Protein AF-0000000071745154 (afdb_homodimer)

Secondary structure (DSSP, 8-state):
--GGGSTTTHHHHHHHHHHHHHHHHHHHHHHHTT-S-SS---TGGGGSSTTHHHHHHHHHHHHHHHHHHHHHHHHHHHHHHHHHH--S-HHHHHHHHHHHHHHHHHHHHHHHS-TTTSHHHHHHHHHHHHHHHHHHHHHHHHHHHHHTTTSS-HHHHHHHHHHHHHHHHHHHHHHHHHHT-----SS--TTSTTHHHHHHHHHHHHHHHHHHHHHHHTHHHHGGGEEEEEEEEE--/--GGGSTTTHHHHHHHHHHHHHHHHHHHHHHHTT-S-SS---TGGGGSSTTHHHHHHHHHHHHHHHHHHHHHHHHHHHHHHHHHH--S-HHHHHHHHHHHHHHHHHHHHHHHS-TTTSHHHHHHHHHHHHHHHHHHHHHHHHHHHHHTTTSS-HHHHHHHHHHHHHHHHHHHHHHHHHHT-----SS--TTSTTHHHHHHHHHHHHHHHHHHHHHHHTHHHHGGGEEEEEEEEE--

Foldseek 3Di:
DPLCPFFPLVLLVCLLVLLVCLQVVLQVVCVVVVQADPQQAASLSSLADPPSLVSSLVSLLVSLVSQLVLLVVVLVLLVVLCVVPVQADNVLSVLLNVLSNQLSVLSNQLSVDRCVHHVVSNVVSLLSNLVSLLVNLCSVLVSQVSSPPVADHPVLSVLSNVLSVLLVVLSVLLVVLVVLDDDPGRYDDPPDPSVVSSSSNSVSSVSNSVSSSVNSVSCSVRSSPHHDDDDDDDDD/DPLCPFFPLVLLVVLLVLLVCLQVVLQVVCVVVPQADPQQAASLSSLQDPPSLVSSLVSLLVSLVSQLVLLVLVLVLLVVLCVVPVQADNVLSVLLNVLSNQLSVLSNQLSVDRCVHHVVSNVVSLLSNLVSLLVNLCSVLVSQVSSPPVADHPVLSVLSNVLSVLLVVLSVLLVVLVVLDDDPGRYDDPPDPSVVSSSSNSVSSVSNSVSSSVNSVSCSVRSSPHHDDDDDDDDD

Nearest PDB structures (foldseek):
  4k1o-assembly1_A  TM=4.749E-01  e=1.289E+00  Mus musculus
  4tl3-assembly1_A  TM=3.208E-01  e=2.162E+00  Nostoc sp. PCC 7120 = FACHB-418
  2z0o-assembly1_A-2  TM=2.941E-01  e=1.068E+00  Homo sapiens
  6a94-assembly2_B  TM=2.508E-01  e=2.735E+00  Homo sapiens
  4tl3-assembly1_A  TM=3.544E-01  e=2.073E+00  Nostoc sp. PCC 7120 = FACHB-418

Structure (mmCIF, N/CA/C/O backbone):
data_AF-0000000071745154-model_v1
#
loop_
_entity.id
_entity.type
_entity.pdbx_description
1 polymer 'DNA damage-regulated autophagy modulator protein 1'
#
loop_
_atom_site.group_PDB
_atom_site.id
_atom_site.type_symbol
_atom_site.label_atom_id
_atom_site.label_alt_id
_atom_site.label_comp_id
_atom_site.label_asym_id
_atom_site.label_entity_id
_atom_site.label_seq_id
_atom_site.pdbx_PDB_ins_code
_atom_site.Cartn_x
_atom_site.Cartn_y
_atom_site.Cartn_z
_atom_site.occupancy
_atom_site.B_iso_or_equiv
_atom_site.auth_seq_id
_atom_site.auth_comp_id
_atom_site.auth_asym_id
_atom_site.auth_atom_id
_atom_site.pdbx_PDB_model_num
ATOM 1 N N . MET A 1 1 ? 14.648 7.254 26.672 1 70.44 1 MET A N 1
ATOM 2 C CA . MET A 1 1 ? 14.008 6.988 25.391 1 70.44 1 MET A CA 1
ATOM 3 C C . MET A 1 1 ? 14.828 6.008 24.562 1 70.44 1 MET A C 1
ATOM 5 O O . MET A 1 1 ? 16.062 6.09 24.531 1 70.44 1 MET A O 1
ATOM 9 N N . PHE A 1 2 ? 14.273 4.941 24.172 1 83.62 2 PHE A N 1
ATOM 10 C CA . PHE A 1 2 ? 14.992 4.004 23.312 1 83.62 2 PHE A CA 1
ATOM 11 C C . PHE A 1 2 ? 15.477 4.695 22.047 1 83.62 2 PHE A C 1
ATOM 13 O O . PHE A 1 2 ? 14.82 5.598 21.531 1 83.62 2 PHE A O 1
ATOM 20 N N . TRP A 1 3 ? 16.656 4.324 21.656 1 81.38 3 TRP A N 1
ATOM 21 C CA . TRP A 1 3 ? 17.281 5 20.531 1 81.38 3 TRP A CA 1
ATOM 22 C C . TRP A 1 3 ? 16.344 5.031 19.328 1 81.38 3 TRP A C 1
ATOM 24 O O . TRP A 1 3 ? 16.344 6 18.562 1 81.38 3 TRP A O 1
ATOM 34 N N . PHE A 1 4 ? 15.516 3.963 19.188 1 83.81 4 PHE A N 1
ATOM 35 C CA . PHE A 1 4 ? 14.688 3.836 18 1 83.81 4 PHE A CA 1
ATOM 36 C C . PHE A 1 4 ? 13.477 4.754 18.078 1 83.81 4 PHE A C 1
ATOM 38 O O . PHE A 1 4 ? 12.703 4.855 17.125 1 83.81 4 PHE A O 1
ATOM 45 N N . MET A 1 5 ? 13.359 5.465 19.125 1 83.69 5 MET A N 1
ATOM 46 C CA . MET A 1 5 ? 12.25 6.398 19.297 1 83.69 5 MET A CA 1
ATOM 47 C C . MET A 1 5 ? 12.703 7.832 19.047 1 83.69 5 MET A C 1
ATOM 49 O O . MET A 1 5 ? 11.891 8.758 19.078 1 83.69 5 MET A O 1
ATOM 53 N N . GLN A 1 6 ? 13.984 7.934 18.844 1 89.25 6 GLN A N 1
ATOM 54 C CA . GLN A 1 6 ? 14.5 9.273 18.562 1 89.25 6 GLN A CA 1
ATOM 55 C C . GLN A 1 6 ? 14.164 9.703 17.141 1 89.25 6 GLN A C 1
ATOM 57 O O . GLN A 1 6 ? 14.383 8.945 16.188 1 89.25 6 GLN A O 1
ATOM 62 N N . GLY A 1 7 ? 13.617 10.867 17.109 1 94.56 7 GLY A N 1
ATOM 63 C CA . GLY A 1 7 ? 13.234 11.352 15.789 1 94.56 7 GLY A CA 1
ATOM 64 C C . GLY A 1 7 ? 12.328 10.398 15.031 1 94.56 7 GLY A C 1
ATOM 65 O O . GLY A 1 7 ? 11.32 9.945 15.57 1 94.56 7 GLY A O 1
ATOM 66 N N . LEU A 1 8 ? 12.727 10.188 13.828 1 96.69 8 LEU A N 1
ATOM 67 C CA . LEU A 1 8 ? 11.953 9.297 12.969 1 96.69 8 LEU A CA 1
ATOM 68 C C . LEU A 1 8 ? 12.75 8.047 12.617 1 96.69 8 LEU A C 1
ATOM 70 O O . LEU A 1 8 ? 12.516 7.426 11.578 1 96.69 8 LEU A O 1
ATOM 74 N N . CYS A 1 9 ? 13.758 7.723 13.422 1 95.88 9 CYS A N 1
ATOM 75 C CA . CYS A 1 9 ? 14.672 6.652 13.055 1 95.88 9 CYS A CA 1
ATOM 76 C C . CYS A 1 9 ? 13.953 5.312 12.992 1 95.88 9 CYS A C 1
ATOM 78 O O . CYS A 1 9 ? 14.469 4.352 12.414 1 95.88 9 CYS A O 1
ATOM 80 N N . PHE A 1 10 ? 12.75 5.188 13.562 1 96.31 10 PHE A N 1
ATOM 81 C CA . PHE A 1 10 ? 11.961 3.965 13.477 1 96.31 10 PHE A CA 1
ATOM 82 C C . PHE A 1 10 ? 11.625 3.643 12.023 1 96.31 10 PHE A C 1
ATOM 84 O O . PHE A 1 10 ? 11.492 2.473 11.656 1 96.31 10 PHE A O 1
ATOM 91 N N . LEU A 1 11 ? 11.508 4.652 11.18 1 97.25 11 LEU A N 1
ATOM 92 C CA . LEU A 1 11 ? 11.078 4.461 9.797 1 97.25 11 LEU A CA 1
ATOM 93 C C . LEU A 1 11 ? 12.102 3.639 9.016 1 97.25 11 LEU A C 1
ATOM 95 O O . LEU A 1 11 ? 11.797 2.541 8.547 1 97.25 11 LEU A O 1
ATOM 99 N N . PRO A 1 12 ? 13.367 4.105 8.945 1 97.94 12 PRO A N 1
ATOM 100 C CA . PRO A 1 12 ? 14.344 3.283 8.227 1 97.94 12 PRO A CA 1
ATOM 101 C C . PRO A 1 12 ? 14.633 1.96 8.938 1 97.94 12 PRO A C 1
ATOM 103 O O . PRO A 1 12 ? 14.906 0.952 8.273 1 97.94 12 PRO A O 1
ATOM 106 N N . ALA A 1 13 ? 14.594 1.94 10.266 1 97.94 13 ALA A N 1
ATOM 107 C CA . ALA A 1 13 ? 14.789 0.686 10.984 1 97.94 13 ALA A CA 1
ATOM 108 C C . ALA A 1 13 ? 13.719 -0.335 10.617 1 97.94 13 ALA A C 1
ATOM 110 O O . ALA A 1 13 ? 14.031 -1.494 10.328 1 97.94 13 ALA A O 1
ATOM 111 N N . PHE A 1 14 ? 12.508 0.092 10.641 1 98.31 14 PHE A N 1
ATOM 112 C CA . PHE A 1 14 ? 11.406 -0.787 10.273 1 98.31 14 PHE A CA 1
ATOM 113 C C . PHE A 1 14 ? 11.539 -1.247 8.828 1 98.31 14 PHE A C 1
ATOM 115 O O . PHE A 1 14 ? 11.336 -2.424 8.523 1 98.31 14 PHE A O 1
ATOM 122 N N . LEU A 1 15 ? 11.852 -0.313 7.945 1 98.44 15 LEU A N 1
ATOM 123 C CA . LEU A 1 15 ? 12 -0.635 6.527 1 98.44 15 LEU A CA 1
ATOM 124 C C . LEU A 1 15 ? 13.062 -1.711 6.328 1 98.44 15 LEU A C 1
ATOM 126 O O . LEU A 1 15 ? 12.836 -2.695 5.625 1 98.44 15 LEU A O 1
ATOM 130 N N . VAL A 1 16 ? 14.203 -1.57 6.98 1 98.38 16 VAL A N 1
ATOM 131 C CA . VAL A 1 16 ? 15.328 -2.488 6.848 1 98.38 16 VAL A CA 1
ATOM 132 C C . VAL A 1 16 ? 14.945 -3.861 7.395 1 98.38 16 VAL A C 1
ATOM 134 O O . VAL A 1 16 ? 15.133 -4.879 6.723 1 98.38 16 VAL A O 1
ATOM 137 N N . ILE A 1 17 ? 14.367 -3.893 8.531 1 98.38 17 ILE A N 1
ATOM 138 C CA . ILE A 1 17 ? 14.031 -5.152 9.188 1 98.38 17 ILE A CA 1
ATOM 139 C C . ILE A 1 17 ? 12.922 -5.855 8.414 1 98.38 17 ILE A C 1
ATOM 141 O O . ILE A 1 17 ? 13.016 -7.051 8.125 1 98.38 17 ILE A O 1
ATOM 145 N N . TRP A 1 18 ? 11.922 -5.117 8.047 1 98.5 18 TRP A N 1
ATOM 146 C CA . TRP A 1 18 ? 10.758 -5.707 7.383 1 98.5 18 TRP A CA 1
ATOM 147 C C . TRP A 1 18 ? 11.125 -6.191 5.984 1 98.5 18 TRP A C 1
ATOM 149 O O . TRP A 1 18 ? 10.719 -7.281 5.574 1 98.5 18 TRP A O 1
ATOM 159 N N . SER A 1 19 ? 11.875 -5.43 5.207 1 98.12 19 SER A N 1
ATOM 160 C CA . SER A 1 19 ? 12.266 -5.836 3.859 1 98.12 19 SER A CA 1
ATOM 161 C C . SER A 1 19 ? 13.18 -7.055 3.895 1 98.12 19 SER A C 1
ATOM 163 O O . SER A 1 19 ? 13.031 -7.977 3.09 1 98.12 19 SER A O 1
ATOM 165 N N . SER A 1 20 ? 14.117 -7.07 4.848 1 98.06 20 SER A N 1
ATOM 166 C CA . SER A 1 20 ? 14.969 -8.242 5.004 1 98.06 20 SER A CA 1
ATOM 167 C C . SER A 1 20 ? 14.156 -9.477 5.371 1 98.06 20 SER A C 1
ATOM 169 O O . SER A 1 20 ? 14.375 -10.555 4.82 1 98.06 20 SER A O 1
ATOM 171 N N . SER A 1 21 ? 13.234 -9.273 6.262 1 98.19 21 SER A N 1
ATOM 172 C CA . SER A 1 21 ? 12.367 -10.375 6.672 1 98.19 21 SER A CA 1
ATOM 173 C C . SER A 1 21 ? 11.531 -10.883 5.508 1 98.19 21 SER A C 1
ATOM 175 O O . SER A 1 21 ? 11.25 -12.078 5.406 1 98.19 21 SER A O 1
ATOM 177 N N . THR A 1 22 ? 11.094 -9.977 4.641 1 97.62 22 THR A N 1
ATOM 178 C CA . THR A 1 22 ? 10.312 -10.359 3.469 1 97.62 22 THR A CA 1
ATOM 179 C C . THR A 1 22 ? 11.078 -11.359 2.613 1 97.62 22 THR A C 1
ATOM 181 O O . THR A 1 22 ? 10.539 -12.406 2.232 1 97.62 22 THR A O 1
ATOM 184 N N . PHE A 1 23 ? 12.375 -11.117 2.359 1 95.62 23 PHE A N 1
ATOM 185 C CA . PHE A 1 23 ? 13.211 -12 1.561 1 95.62 23 PHE A CA 1
ATOM 186 C C . PHE A 1 23 ? 13.438 -13.328 2.275 1 95.62 23 PHE A C 1
ATOM 188 O O . PHE A 1 23 ? 13.305 -14.398 1.668 1 95.62 23 PHE A O 1
ATOM 195 N N . ILE A 1 24 ? 13.672 -13.219 3.541 1 95.31 24 ILE A N 1
ATOM 196 C CA . ILE A 1 24 ? 14.07 -14.391 4.312 1 95.31 24 ILE A CA 1
ATOM 197 C C . ILE A 1 24 ? 12.867 -15.312 4.5 1 95.31 24 ILE A C 1
ATOM 199 O O . ILE A 1 24 ? 12.961 -16.516 4.273 1 95.31 24 ILE A O 1
ATOM 203 N N . ILE A 1 25 ? 11.727 -14.773 4.859 1 97.06 25 ILE A N 1
ATOM 204 C CA . ILE A 1 25 ? 10.547 -15.57 5.172 1 97.06 25 ILE A CA 1
ATOM 205 C C . ILE A 1 25 ? 10.039 -16.266 3.908 1 97.06 25 ILE A C 1
ATOM 207 O O . ILE A 1 25 ? 9.773 -17.469 3.92 1 97.06 25 ILE A O 1
ATOM 211 N N . SER A 1 26 ? 9.922 -15.516 2.834 1 95.75 26 SER A N 1
ATOM 212 C CA . SER A 1 26 ? 9.461 -16.125 1.593 1 95.75 26 SER A CA 1
ATOM 213 C C . SER A 1 26 ? 10.422 -17.219 1.121 1 95.75 26 SER A C 1
ATOM 215 O O . SER A 1 26 ? 9.992 -18.281 0.668 1 95.75 26 SER A O 1
ATOM 217 N N . TYR A 1 27 ? 11.727 -16.984 1.258 1 95.88 27 TYR A N 1
ATOM 218 C CA . TYR A 1 27 ? 12.75 -17.953 0.877 1 95.88 27 TYR A CA 1
ATOM 219 C C . TYR A 1 27 ? 12.633 -19.219 1.709 1 95.88 27 TYR A C 1
ATOM 221 O O . TYR A 1 27 ? 12.625 -20.328 1.164 1 95.88 27 TYR A O 1
ATOM 229 N N . LEU A 1 28 ? 12.484 -19.047 3.016 1 96.75 28 LEU A N 1
ATOM 230 C CA . LEU A 1 28 ? 12.406 -20.188 3.924 1 96.75 28 LEU A CA 1
ATOM 231 C C . LEU A 1 28 ? 11.164 -21.016 3.641 1 96.75 28 LEU A C 1
ATOM 233 O O . LEU A 1 28 ? 11.227 -22.25 3.602 1 96.75 28 LEU A O 1
ATOM 237 N N . ILE A 1 29 ? 10.031 -20.406 3.42 1 96.56 29 ILE A N 1
ATOM 238 C CA . ILE A 1 29 ? 8.805 -21.141 3.121 1 96.56 29 ILE A CA 1
ATOM 239 C C . ILE A 1 29 ? 8.969 -21.906 1.812 1 96.56 29 ILE A C 1
ATOM 241 O O . ILE A 1 29 ? 8.625 -23.094 1.732 1 96.56 29 ILE A O 1
ATOM 245 N N . ALA A 1 30 ? 9.531 -21.25 0.824 1 96.19 30 ALA A N 1
ATOM 246 C CA . ALA A 1 30 ? 9.703 -21.859 -0.49 1 96.19 30 ALA A CA 1
ATOM 247 C C . ALA A 1 30 ? 10.625 -23.078 -0.412 1 96.19 30 ALA A C 1
ATOM 249 O O . ALA A 1 30 ? 10.391 -24.094 -1.069 1 96.19 30 ALA A O 1
ATOM 250 N N . ILE A 1 31 ? 11.664 -23 0.366 1 95.75 31 ILE A N 1
ATOM 251 C CA . ILE A 1 31 ? 12.617 -24.094 0.52 1 95.75 31 ILE A CA 1
ATOM 252 C C . ILE A 1 31 ? 11.961 -25.25 1.282 1 95.75 31 ILE A C 1
ATOM 254 O O . ILE A 1 31 ? 12.094 -26.406 0.892 1 95.75 31 ILE A O 1
ATOM 258 N N . PHE A 1 32 ? 11.266 -24.891 2.355 1 96.31 32 PHE A N 1
ATOM 259 C CA . PHE A 1 32 ? 10.625 -25.906 3.172 1 96.31 32 PHE A CA 1
ATOM 260 C C . PHE A 1 32 ? 9.578 -26.672 2.363 1 96.31 32 PHE A C 1
ATOM 262 O O . PHE A 1 32 ? 9.391 -27.875 2.557 1 96.31 32 PHE A O 1
ATOM 269 N N . ARG A 1 33 ? 8.961 -26.047 1.413 1 96.06 33 ARG A N 1
ATOM 270 C CA . ARG A 1 33 ? 7.934 -26.656 0.575 1 96.06 33 ARG A CA 1
ATOM 271 C C . ARG A 1 33 ? 8.547 -27.266 -0.677 1 96.06 33 ARG A C 1
ATOM 273 O O . ARG A 1 33 ? 7.824 -27.812 -1.52 1 96.06 33 ARG A O 1
ATOM 280 N N . HIS A 1 34 ? 9.883 -27.062 -0.881 1 95.56 34 HIS A N 1
ATOM 281 C CA . HIS A 1 34 ? 10.641 -27.594 -2.006 1 95.56 34 HIS A CA 1
ATOM 282 C C . HIS A 1 34 ? 10.172 -26.984 -3.324 1 95.56 34 HIS A C 1
ATOM 284 O O . HIS A 1 34 ? 10.156 -27.672 -4.355 1 95.56 34 HIS A O 1
ATOM 290 N N . ASP A 1 35 ? 9.75 -25.75 -3.156 1 94.44 35 ASP A N 1
ATOM 291 C CA . ASP A 1 35 ? 9.281 -25.062 -4.355 1 94.44 35 ASP A CA 1
ATOM 292 C C . ASP A 1 35 ? 10.453 -24.484 -5.152 1 94.44 35 ASP A C 1
ATOM 294 O O . ASP A 1 35 ? 10.328 -24.234 -6.352 1 94.44 35 ASP A O 1
ATOM 298 N N . VAL A 1 36 ? 11.539 -24.234 -4.5 1 94.12 36 VAL A 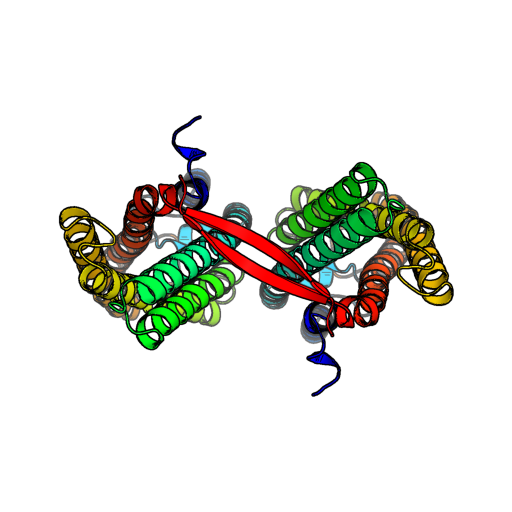N 1
ATOM 299 C CA . VAL A 1 36 ? 12.719 -23.688 -5.16 1 94.12 36 VAL A CA 1
ATOM 300 C C . VAL A 1 36 ? 13.969 -24.422 -4.691 1 94.12 36 VAL A C 1
ATOM 302 O O . VAL A 1 36 ? 13.922 -25.188 -3.725 1 94.12 36 VAL A O 1
ATOM 305 N N . ASP A 1 37 ? 15.07 -24.172 -5.461 1 91.88 37 ASP A N 1
ATOM 306 C CA . ASP A 1 37 ? 16.359 -24.719 -5.078 1 91.88 37 ASP A CA 1
ATOM 307 C C . ASP A 1 37 ? 17 -23.891 -3.969 1 91.88 37 ASP A C 1
ATOM 309 O O . ASP A 1 37 ? 16.719 -22.703 -3.83 1 91.88 37 ASP A O 1
ATOM 313 N N . LEU A 1 38 ? 17.844 -24.578 -3.293 1 87.5 38 LEU A N 1
ATOM 314 C CA . LEU A 1 38 ? 18.531 -23.922 -2.182 1 87.5 38 LEU A CA 1
ATOM 315 C C . LEU A 1 38 ? 19.531 -22.891 -2.691 1 87.5 38 LEU A C 1
ATOM 317 O O . LEU A 1 38 ? 19.688 -21.828 -2.088 1 87.5 38 LEU A O 1
ATOM 321 N N . ILE A 1 39 ? 20.062 -23.281 -3.895 1 84.56 39 ILE A N 1
ATOM 322 C CA . ILE A 1 39 ? 21.188 -22.469 -4.336 1 84.56 39 ILE A CA 1
ATOM 323 C C . ILE A 1 39 ? 20.688 -21.406 -5.309 1 84.56 39 ILE A C 1
ATOM 325 O O . ILE A 1 39 ? 20.578 -21.656 -6.512 1 84.56 39 ILE A O 1
ATOM 329 N N . PHE A 1 40 ? 20.516 -20.172 -4.77 1 81.81 40 PHE A N 1
ATOM 330 C CA . PHE A 1 40 ? 20.328 -18.844 -5.336 1 81.81 40 PHE A CA 1
ATOM 331 C C . PHE A 1 40 ? 19.172 -18.844 -6.336 1 81.81 40 PHE A C 1
ATOM 333 O O . PHE A 1 40 ? 19.375 -18.531 -7.516 1 81.81 40 PHE A O 1
ATOM 340 N N . PRO A 1 41 ? 18.109 -19.156 -5.938 1 92.69 41 PRO A N 1
ATOM 341 C CA . PRO A 1 41 ? 16.953 -18.812 -6.781 1 92.69 41 PRO A CA 1
ATOM 342 C C . PRO A 1 41 ? 16.797 -17.297 -6.957 1 92.69 41 PRO A C 1
ATOM 344 O O . PRO A 1 41 ? 17.344 -16.516 -6.18 1 92.69 41 PRO A O 1
ATOM 347 N N . TYR A 1 42 ? 16.203 -16.938 -8.062 1 93.88 42 TYR A N 1
ATOM 348 C CA . TYR A 1 42 ? 15.797 -15.539 -8.117 1 93.88 42 TYR A CA 1
ATOM 349 C C . TYR A 1 42 ? 14.938 -15.172 -6.918 1 93.88 42 TYR A C 1
ATOM 351 O O . TYR A 1 42 ? 14.227 -16.016 -6.371 1 93.88 42 TYR A O 1
ATOM 359 N N . ILE A 1 43 ? 14.984 -13.922 -6.508 1 94.12 43 ILE A N 1
ATOM 360 C CA . ILE A 1 43 ? 14.148 -13.422 -5.426 1 94.12 43 ILE A CA 1
ATOM 361 C C . ILE A 1 43 ? 12.68 -13.688 -5.746 1 94.12 43 ILE A C 1
ATOM 363 O O . ILE A 1 43 ? 11.922 -14.164 -4.895 1 94.12 43 ILE A O 1
ATOM 367 N N . SER A 1 44 ? 12.266 -13.422 -6.969 1 92.69 44 SER A N 1
ATOM 368 C CA . SER A 1 44 ? 10.875 -13.578 -7.391 1 92.69 44 SER A CA 1
ATOM 369 C C . SER A 1 44 ? 10.453 -15.047 -7.34 1 92.69 44 SER A C 1
ATOM 371 O O . SER A 1 44 ? 9.266 -15.344 -7.152 1 92.69 44 SER A O 1
ATOM 373 N N . ASP A 1 45 ? 11.414 -16.016 -7.516 1 94.5 45 ASP A N 1
ATOM 374 C CA . ASP A 1 45 ? 11.109 -17.453 -7.434 1 94.5 45 ASP A CA 1
ATOM 375 C C . ASP A 1 45 ? 10.648 -17.828 -6.031 1 94.5 45 ASP A C 1
ATOM 377 O O . ASP A 1 45 ? 9.812 -18.719 -5.867 1 94.5 45 ASP A O 1
ATOM 381 N N . THR A 1 46 ? 11.156 -17.141 -5.055 1 94.31 46 THR A N 1
ATOM 382 C CA . THR A 1 46 ? 10.852 -17.453 -3.666 1 94.31 46 THR A CA 1
ATOM 383 C C . THR A 1 46 ? 9.43 -17.031 -3.314 1 94.31 46 THR A C 1
ATOM 385 O O . THR A 1 46 ? 8.898 -17.422 -2.273 1 94.31 46 THR A O 1
ATOM 388 N N . GLY A 1 47 ? 8.836 -16.234 -4.129 1 93.81 47 GLY A N 1
ATOM 389 C CA . GLY A 1 47 ? 7.465 -15.789 -3.967 1 93.81 47 GLY A CA 1
ATOM 390 C C . GLY A 1 47 ? 6.582 -16.125 -5.16 1 93.81 47 GLY A C 1
ATOM 391 O O . GLY A 1 47 ? 5.688 -15.344 -5.508 1 93.81 47 GLY A O 1
ATOM 392 N N . ALA A 1 48 ? 6.812 -17.25 -5.766 1 92.81 48 ALA A N 1
ATOM 393 C CA . ALA A 1 48 ? 6.133 -17.562 -7.016 1 92.81 48 ALA A CA 1
ATOM 394 C C . ALA A 1 48 ? 4.852 -18.344 -6.758 1 92.81 48 ALA A C 1
ATOM 396 O O . ALA A 1 48 ? 3.82 -18.094 -7.387 1 92.81 48 ALA A O 1
ATOM 397 N N . ASN A 1 49 ? 4.855 -19.266 -5.805 1 93.88 49 ASN A N 1
ATOM 398 C CA . ASN A 1 49 ? 3.721 -20.141 -5.547 1 93.88 49 ASN A CA 1
ATOM 399 C C . ASN A 1 49 ? 3.049 -19.812 -4.219 1 93.88 49 ASN A C 1
ATOM 401 O O . ASN A 1 49 ? 3.717 -19.438 -3.256 1 93.88 49 ASN A O 1
ATOM 405 N N . PRO A 1 50 ? 1.728 -20 -4.219 1 93.69 50 PRO A N 1
ATOM 406 C CA . PRO A 1 50 ? 1.084 -19.906 -2.908 1 93.69 50 PRO A CA 1
ATOM 407 C C . PRO A 1 50 ? 1.494 -21.031 -1.963 1 93.69 50 PRO A C 1
ATOM 409 O O . PRO A 1 50 ? 1.762 -22.141 -2.41 1 93.69 50 PRO A O 1
ATOM 412 N N . PRO A 1 51 ? 1.655 -20.734 -0.654 1 95.38 51 PRO A N 1
ATOM 413 C CA . PRO A 1 51 ? 1.218 -19.516 0.041 1 95.38 51 PRO A CA 1
ATOM 414 C C . PRO A 1 51 ? 2.309 -18.453 0.111 1 95.38 51 PRO A C 1
ATOM 416 O O . PRO A 1 51 ? 2.041 -17.312 0.503 1 95.38 51 PRO A O 1
ATOM 419 N N . GLU A 1 52 ? 3.6 -18.828 -0.194 1 95.88 52 GLU A N 1
ATOM 420 C CA . GLU A 1 52 ? 4.695 -17.875 -0.061 1 95.88 52 GLU A CA 1
ATOM 421 C C . GLU A 1 52 ? 4.492 -16.672 -0.971 1 95.88 52 GLU A C 1
ATOM 423 O O . GLU A 1 52 ? 4.902 -15.555 -0.636 1 95.88 52 GLU A O 1
ATOM 428 N N . SER A 1 53 ? 3.826 -16.859 -2.113 1 96.31 53 SER A N 1
ATOM 429 C CA . SER A 1 53 ? 3.574 -15.727 -2.986 1 96.31 53 SER A CA 1
ATOM 430 C C . SER A 1 53 ? 2.65 -14.711 -2.32 1 96.31 53 SER A C 1
ATOM 432 O O . SER A 1 53 ? 2.832 -13.5 -2.475 1 96.31 53 SER A O 1
ATOM 434 N N . CYS A 1 54 ? 1.612 -15.172 -1.591 1 96.75 54 CYS A N 1
ATOM 435 C CA . CYS A 1 54 ? 0.694 -14.297 -0.865 1 96.75 54 CYS A CA 1
ATOM 436 C C . CYS A 1 54 ? 1.423 -13.523 0.226 1 96.75 54 CYS A C 1
ATOM 438 O O . CYS A 1 54 ? 1.255 -12.312 0.351 1 96.75 54 CYS A O 1
ATOM 440 N N . ILE A 1 55 ? 2.207 -14.227 0.954 1 97.38 55 ILE A N 1
ATOM 441 C CA . ILE A 1 55 ? 2.977 -13.641 2.047 1 97.38 55 ILE A CA 1
ATOM 442 C C . ILE A 1 55 ? 3.984 -12.641 1.492 1 97.38 55 ILE A C 1
ATOM 444 O O . ILE A 1 55 ? 4.098 -11.523 1.997 1 97.38 55 ILE A O 1
ATOM 448 N N . PHE A 1 56 ? 4.727 -13.109 0.446 1 97.75 56 PHE A N 1
ATOM 449 C CA . PHE A 1 56 ? 5.672 -12.227 -0.227 1 97.75 56 PHE A CA 1
ATOM 450 C C . PHE A 1 56 ? 4.984 -10.953 -0.698 1 97.75 56 PHE A C 1
ATOM 452 O O . PHE A 1 56 ? 5.508 -9.852 -0.508 1 97.75 56 PHE A O 1
ATOM 459 N N . GLY A 1 57 ? 3.828 -11.086 -1.3 1 97.69 57 GLY A N 1
ATOM 460 C CA . GLY A 1 57 ? 3.084 -9.938 -1.784 1 97.69 57 GLY A CA 1
ATOM 461 C C . GLY A 1 57 ? 2.719 -8.953 -0.686 1 97.69 57 GLY A C 1
ATOM 462 O O . GLY A 1 57 ? 2.979 -7.758 -0.804 1 97.69 57 GLY A O 1
ATOM 463 N N . LEU A 1 58 ? 2.141 -9.438 0.356 1 98.19 58 LEU A N 1
ATOM 464 C CA . LEU A 1 58 ? 1.723 -8.578 1.463 1 98.19 58 LEU A CA 1
ATOM 465 C C . LEU A 1 58 ? 2.924 -7.887 2.096 1 98.19 58 LEU A C 1
ATOM 467 O O . LEU A 1 58 ? 2.895 -6.676 2.322 1 98.19 58 LEU A O 1
ATOM 471 N N . MET A 1 59 ? 3.953 -8.633 2.375 1 98.31 59 MET A N 1
ATOM 472 C CA . MET A 1 59 ? 5.125 -8.07 3.041 1 98.31 59 MET A CA 1
ATOM 473 C C . MET A 1 59 ? 5.836 -7.07 2.135 1 98.31 59 MET A C 1
ATOM 475 O O . MET A 1 59 ? 6.363 -6.062 2.609 1 98.31 59 MET A O 1
ATOM 479 N N . THR A 1 60 ? 5.898 -7.355 0.845 1 98.44 60 THR A N 1
ATOM 480 C CA . THR A 1 60 ? 6.5 -6.426 -0.107 1 98.44 60 THR A CA 1
ATOM 481 C C . THR A 1 60 ? 5.703 -5.129 -0.175 1 98.44 60 THR A C 1
ATOM 483 O O . THR A 1 60 ? 6.281 -4.043 -0.259 1 98.44 60 THR A O 1
ATOM 486 N N . PHE A 1 61 ? 4.387 -5.258 -0.127 1 98.12 61 PHE A N 1
ATOM 487 C CA . PHE A 1 61 ? 3.547 -4.066 -0.108 1 98.12 61 PHE A CA 1
ATOM 488 C C . PHE A 1 61 ? 3.861 -3.203 1.107 1 98.12 61 PHE A C 1
ATOM 490 O O . PHE A 1 61 ? 4.004 -1.985 0.99 1 98.12 61 PHE A O 1
ATOM 497 N N . ILE A 1 62 ? 3.93 -3.807 2.219 1 98.38 62 ILE A N 1
ATOM 498 C CA . ILE A 1 62 ? 4.25 -3.09 3.447 1 98.38 62 ILE A CA 1
ATOM 499 C C . ILE A 1 62 ? 5.633 -2.451 3.326 1 98.38 62 ILE A C 1
ATOM 501 O O . ILE A 1 62 ? 5.836 -1.311 3.748 1 98.38 62 ILE A O 1
ATOM 505 N N . SER A 1 63 ? 6.574 -3.174 2.73 1 98.56 63 SER A N 1
ATOM 506 C CA . SER A 1 63 ? 7.898 -2.615 2.479 1 98.56 63 SER A CA 1
ATOM 507 C C . SER A 1 63 ? 7.82 -1.395 1.567 1 98.56 63 SER A C 1
ATOM 509 O O . SER A 1 63 ? 8.508 -0.4 1.794 1 98.56 63 SER A O 1
ATOM 511 N N . ALA A 1 64 ? 6.969 -1.55 0.53 1 98.56 64 ALA A N 1
ATOM 512 C CA . ALA A 1 64 ? 6.809 -0.433 -0.397 1 98.56 64 ALA A CA 1
ATOM 513 C C . ALA A 1 64 ? 6.254 0.797 0.316 1 98.56 64 ALA A C 1
ATOM 515 O O . ALA A 1 64 ? 6.75 1.91 0.12 1 98.56 64 ALA A O 1
ATOM 516 N N . CYS A 1 65 ? 5.289 0.624 1.15 1 98.19 65 CYS A N 1
ATOM 517 C CA . CYS A 1 65 ? 4.715 1.729 1.91 1 98.19 65 CYS A CA 1
ATOM 518 C C . CYS A 1 65 ? 5.746 2.328 2.861 1 98.19 65 CYS A C 1
ATOM 520 O O . CYS A 1 65 ? 5.891 3.549 2.936 1 98.19 65 CYS A O 1
ATOM 522 N N . ALA A 1 66 ? 6.414 1.441 3.617 1 98.44 66 ALA A N 1
ATOM 523 C CA . ALA A 1 66 ? 7.477 1.908 4.504 1 98.44 66 ALA A CA 1
ATOM 524 C C . ALA A 1 66 ? 8.547 2.672 3.729 1 98.44 66 ALA A C 1
ATOM 526 O O . ALA A 1 66 ? 9.078 3.672 4.215 1 98.44 66 ALA A O 1
ATOM 527 N N . GLY A 1 67 ? 8.852 2.176 2.553 1 98.69 67 GLY A N 1
ATOM 528 C CA . GLY A 1 67 ? 9.797 2.869 1.69 1 98.69 67 GLY A CA 1
ATOM 529 C C . GLY A 1 67 ? 9.328 4.254 1.285 1 98.69 67 GLY A C 1
ATOM 530 O O . GLY A 1 67 ? 10.094 5.219 1.357 1 98.69 67 GLY A O 1
ATOM 531 N N . ILE A 1 68 ? 8.094 4.344 0.876 1 98.69 68 ILE A N 1
ATOM 532 C CA . ILE A 1 68 ? 7.535 5.621 0.443 1 98.69 68 ILE A CA 1
ATOM 533 C C . ILE A 1 68 ? 7.629 6.637 1.579 1 98.69 68 ILE A C 1
ATOM 535 O O . ILE A 1 68 ? 8.086 7.766 1.375 1 98.69 68 ILE A O 1
ATOM 539 N N . VAL A 1 69 ? 7.25 6.227 2.775 1 98.31 69 VAL A N 1
ATOM 540 C CA . VAL A 1 69 ? 7.25 7.129 3.922 1 98.31 69 VAL A CA 1
ATOM 541 C C . VAL A 1 69 ? 8.68 7.523 4.27 1 98.31 69 VAL A C 1
ATOM 543 O O . VAL A 1 69 ? 8.961 8.695 4.547 1 98.31 69 VAL A O 1
ATOM 546 N N . THR A 1 70 ? 9.602 6.605 4.242 1 98.75 70 THR A N 1
ATOM 547 C CA . THR A 1 70 ? 11 6.863 4.57 1 98.75 70 THR A CA 1
ATOM 548 C C . THR A 1 70 ? 11.625 7.805 3.549 1 98.75 70 THR A C 1
ATOM 550 O O . THR A 1 70 ? 12.32 8.758 3.918 1 98.75 70 THR A O 1
ATOM 553 N N . ILE A 1 71 ? 11.336 7.535 2.303 1 98.81 71 ILE A N 1
ATOM 554 C CA . ILE A 1 71 ? 11.891 8.336 1.217 1 98.81 71 ILE A CA 1
ATOM 555 C C . ILE A 1 71 ? 11.328 9.75 1.283 1 98.81 71 ILE A C 1
ATOM 557 O O . ILE A 1 71 ? 12.055 10.727 1.075 1 98.81 71 ILE A O 1
ATOM 561 N N . TYR A 1 72 ? 10.102 9.883 1.571 1 98.62 72 TYR A N 1
ATOM 562 C CA . TYR A 1 72 ? 9.492 11.203 1.705 1 98.62 72 TYR A CA 1
ATOM 563 C C . TYR A 1 72 ? 10.078 11.953 2.893 1 98.62 72 TYR A C 1
ATOM 565 O O . TYR A 1 72 ? 10.352 13.156 2.801 1 98.62 72 TYR A O 1
ATOM 573 N N . ALA A 1 73 ? 10.172 11.211 3.988 1 98.38 73 ALA A N 1
ATOM 574 C CA . ALA A 1 73 ? 10.781 11.836 5.16 1 98.38 73 ALA A CA 1
ATOM 575 C C . ALA A 1 73 ? 12.188 12.344 4.844 1 98.38 73 ALA A C 1
ATOM 577 O O . ALA A 1 73 ? 12.57 13.445 5.25 1 98.38 73 ALA A O 1
ATOM 578 N N . ARG A 1 74 ? 12.984 11.5 4.176 1 98.38 74 ARG A N 1
ATOM 579 C CA . ARG A 1 74 ? 14.32 11.922 3.762 1 98.38 74 ARG A CA 1
ATOM 580 C C . ARG A 1 74 ? 14.25 13.164 2.879 1 98.38 74 ARG A C 1
ATOM 582 O O . ARG A 1 74 ? 15.07 14.078 3.021 1 98.38 74 ARG A O 1
ATOM 589 N N . TYR A 1 75 ? 13.352 13.188 1.951 1 98.56 75 TYR A N 1
ATOM 590 C CA . TYR A 1 75 ? 13.156 14.336 1.073 1 98.56 75 TYR A CA 1
ATOM 591 C C . TYR A 1 75 ? 12.914 15.609 1.88 1 98.56 75 TYR A C 1
ATOM 593 O O . TYR A 1 75 ? 13.523 16.641 1.613 1 98.56 75 TYR A O 1
ATOM 601 N N . LYS A 1 76 ? 12.008 15.508 2.861 1 97.81 76 LYS A N 1
ATOM 602 C CA . LYS A 1 76 ? 11.664 16.656 3.684 1 97.81 76 LYS A CA 1
ATOM 603 C C . LYS A 1 76 ? 12.859 17.109 4.523 1 97.81 76 LYS A C 1
ATOM 605 O O . LYS A 1 76 ? 13.055 18.312 4.73 1 97.81 76 LYS A O 1
ATOM 610 N N . PHE A 1 77 ? 13.578 16.188 5.023 1 97.38 77 PHE A N 1
ATOM 611 C CA . PHE A 1 77 ? 14.766 16.5 5.801 1 97.38 77 PHE A CA 1
ATOM 612 C C . PHE A 1 77 ? 15.773 17.281 4.965 1 97.38 77 PHE A C 1
ATOM 614 O O . PHE A 1 77 ? 16.281 18.312 5.398 1 97.38 77 PHE A O 1
ATOM 621 N N . VAL A 1 78 ? 16.047 16.797 3.785 1 97.5 78 VAL A N 1
ATOM 622 C CA . VAL A 1 78 ? 17.016 17.438 2.896 1 97.5 78 VAL A CA 1
ATOM 623 C C . VAL A 1 78 ? 16.5 18.797 2.451 1 97.5 78 VAL A C 1
ATOM 625 O O . VAL A 1 78 ? 17.266 19.75 2.303 1 97.5 78 VAL A O 1
ATOM 628 N N . GLU A 1 79 ? 15.227 18.859 2.184 1 97.38 79 GLU A N 1
ATOM 629 C CA . GLU A 1 79 ? 14.609 20.125 1.829 1 97.38 79 GLU A CA 1
ATOM 630 C C . GLU A 1 79 ? 14.852 21.188 2.904 1 97.38 79 GLU A C 1
ATOM 632 O O . GLU A 1 79 ? 15.258 22.312 2.6 1 97.38 79 GLU A O 1
ATOM 637 N N . LYS A 1 80 ? 14.609 20.781 4.129 1 96.5 80 LYS A N 1
ATOM 638 C CA . LYS A 1 80 ? 14.836 21.703 5.242 1 96.5 80 LYS A CA 1
ATOM 639 C C . LYS A 1 80 ? 16.312 22.062 5.355 1 96.5 80 LYS A C 1
ATOM 641 O O . LYS A 1 80 ? 16.656 23.234 5.535 1 96.5 80 LYS A O 1
ATOM 646 N N . LEU A 1 81 ? 17.172 21.094 5.285 1 94.94 81 LEU A N 1
ATOM 647 C CA . LEU A 1 81 ? 18.609 21.328 5.336 1 94.94 81 LEU A CA 1
ATOM 648 C C . LEU A 1 81 ? 19.047 22.297 4.242 1 94.94 81 LEU A C 1
ATOM 650 O O . LEU A 1 81 ? 19.875 23.172 4.488 1 94.94 81 LEU A O 1
ATOM 654 N N . SER A 1 82 ? 18.531 22.125 3.051 1 95.25 82 SER A N 1
ATOM 655 C CA . SER A 1 82 ? 18.875 22.984 1.918 1 95.25 82 SER A CA 1
ATOM 656 C C . SER A 1 82 ? 18.375 24.406 2.133 1 95.25 82 SER A C 1
ATOM 658 O O . SER A 1 82 ? 19.016 25.375 1.726 1 95.25 82 SER A O 1
ATOM 660 N N . GLU A 1 83 ? 17.203 24.5 2.682 1 95.12 83 GLU A N 1
ATOM 661 C CA . GLU A 1 83 ? 16.672 25.812 3.006 1 95.12 83 GLU A CA 1
ATOM 662 C C . GLU A 1 83 ? 17.578 26.547 3.988 1 95.12 83 GLU A C 1
ATOM 664 O O . GLU A 1 83 ? 17.781 27.75 3.869 1 95.12 83 GLU A O 1
ATOM 669 N N . ASP A 1 84 ? 18.156 25.812 4.855 1 94.19 84 ASP A N 1
ATOM 670 C CA . ASP A 1 84 ? 18.984 26.406 5.91 1 94.19 84 ASP A CA 1
ATOM 671 C C . ASP A 1 84 ? 20.391 26.688 5.41 1 94.19 84 ASP A C 1
ATOM 673 O O . ASP A 1 84 ? 21.031 27.656 5.836 1 94.19 84 ASP A O 1
ATOM 677 N N . THR A 1 85 ? 20.922 25.828 4.57 1 93.5 85 THR A N 1
ATOM 678 C CA . THR A 1 85 ? 22.344 25.906 4.254 1 93.5 85 THR A CA 1
ATOM 679 C C . THR A 1 85 ? 22.547 26.312 2.797 1 93.5 85 THR A C 1
ATOM 681 O O . THR A 1 85 ? 23.625 26.781 2.426 1 93.5 85 THR A O 1
ATOM 684 N N . GLY A 1 86 ? 21.578 26.047 1.879 1 92.69 86 GLY A N 1
ATOM 685 C CA . GLY A 1 86 ? 21.688 26.344 0.459 1 92.69 86 GLY A CA 1
ATOM 686 C C . GLY A 1 86 ? 22.594 25.391 -0.286 1 92.69 86 GLY A C 1
ATOM 687 O O . GLY A 1 86 ? 23 25.656 -1.421 1 92.69 86 GLY A O 1
ATOM 688 N N . MET A 1 87 ? 22.859 24.266 0.224 1 92.56 87 MET A N 1
ATOM 689 C CA . MET A 1 87 ? 23.922 23.422 -0.319 1 92.56 87 MET A CA 1
ATOM 690 C C . MET A 1 87 ? 23.359 22.453 -1.362 1 92.56 87 MET A C 1
ATOM 692 O O . MET A 1 87 ? 24.031 22.172 -2.361 1 92.56 87 MET A O 1
ATOM 696 N N . VAL A 1 88 ? 22.156 21.922 -1.119 1 96.12 88 VAL A N 1
ATOM 697 C CA . VAL A 1 88 ? 21.578 20.938 -2.027 1 96.12 88 VAL A CA 1
ATOM 698 C C . VAL A 1 88 ? 20.578 21.609 -2.955 1 96.12 88 VAL A C 1
ATOM 700 O O . VAL A 1 88 ? 19.656 22.297 -2.492 1 96.12 88 VAL A O 1
ATOM 703 N N . LYS A 1 89 ? 20.734 21.469 -4.27 1 96.06 89 LYS A N 1
ATOM 704 C CA . LYS A 1 89 ? 19.781 22 -5.227 1 96.06 89 LYS A CA 1
ATOM 705 C C . LYS A 1 89 ? 18.422 21.312 -5.102 1 96.06 89 LYS A C 1
ATOM 707 O O . LYS A 1 89 ? 18.359 20.078 -5.062 1 96.06 89 LYS A O 1
ATOM 712 N N . PRO A 1 90 ? 17.344 22.062 -5.09 1 96.81 90 PRO A N 1
ATOM 713 C CA . PRO A 1 90 ? 16.016 21.484 -4.949 1 96.81 90 PRO A CA 1
ATOM 714 C C . PRO A 1 90 ? 15.688 20.469 -6.047 1 96.81 90 PRO A C 1
ATOM 716 O O . PRO A 1 90 ? 15.016 19.469 -5.793 1 96.81 90 PRO A O 1
ATOM 719 N N . CYS A 1 91 ? 16.219 20.719 -7.18 1 97.62 91 CYS A N 1
ATOM 720 C CA . CYS A 1 91 ? 15.922 19.828 -8.297 1 97.62 91 CYS A CA 1
ATOM 721 C C . CYS A 1 91 ? 16.547 18.438 -8.07 1 97.62 91 CYS A C 1
ATOM 723 O O . CYS A 1 91 ? 15.938 17.422 -8.43 1 97.62 91 CYS A O 1
ATOM 725 N N . VAL A 1 92 ? 17.703 18.344 -7.547 1 98.44 92 VAL A N 1
ATOM 726 C CA . VAL A 1 92 ? 18.375 17.078 -7.277 1 98.44 92 VAL A CA 1
ATOM 727 C C . VAL A 1 92 ? 17.609 16.297 -6.211 1 98.44 92 VAL A C 1
ATOM 729 O O . VAL A 1 92 ? 17.391 15.102 -6.348 1 98.44 92 VAL A O 1
ATOM 732 N N . ASN A 1 93 ? 17.172 17.031 -5.215 1 98.56 93 ASN A N 1
ATOM 733 C CA . ASN A 1 93 ? 16.375 16.422 -4.152 1 98.56 93 ASN A CA 1
ATOM 734 C C . ASN A 1 93 ? 15.039 15.898 -4.684 1 98.56 93 ASN A C 1
ATOM 736 O O . ASN A 1 93 ? 14.625 14.797 -4.332 1 98.56 93 ASN A O 1
ATOM 740 N N . LYS A 1 94 ? 14.406 16.641 -5.508 1 98.69 94 LYS A N 1
ATOM 741 C CA . LYS A 1 94 ? 13.156 16.219 -6.125 1 98.69 94 LYS A CA 1
ATOM 742 C C . LYS A 1 94 ? 13.367 15 -7.023 1 98.69 94 LYS A C 1
ATOM 744 O O . LYS A 1 94 ? 12.531 14.102 -7.066 1 98.69 94 LYS A O 1
ATOM 749 N N . THR A 1 95 ? 14.438 15.023 -7.746 1 98.81 95 THR A N 1
ATOM 750 C CA . THR A 1 95 ? 14.766 13.883 -8.602 1 98.81 95 THR A CA 1
ATOM 751 C C . THR A 1 95 ? 14.922 12.609 -7.777 1 98.81 95 THR A C 1
ATOM 753 O O . THR A 1 95 ? 14.414 11.555 -8.156 1 98.81 95 THR A O 1
ATOM 756 N N . ALA A 1 96 ? 15.578 12.688 -6.629 1 98.81 96 ALA A N 1
ATOM 757 C CA . ALA A 1 96 ? 15.719 11.539 -5.734 1 98.81 96 ALA A CA 1
ATOM 758 C C . ALA A 1 96 ? 14.359 11.047 -5.254 1 98.81 96 ALA A C 1
ATOM 760 O O . ALA A 1 96 ? 14.094 9.844 -5.23 1 98.81 96 ALA A O 1
ATOM 761 N N . LEU A 1 97 ? 13.5 11.984 -4.91 1 98.88 97 LEU A N 1
ATOM 762 C CA . LEU A 1 97 ? 12.156 11.633 -4.473 1 98.88 97 LEU A CA 1
ATOM 763 C C . LEU A 1 97 ? 11.43 10.836 -5.555 1 98.88 97 LEU A C 1
ATOM 765 O O . LEU A 1 97 ? 10.844 9.789 -5.273 1 98.88 97 LEU A O 1
ATOM 769 N N . VAL A 1 98 ? 11.516 11.32 -6.77 1 98.81 98 VAL A N 1
ATOM 770 C CA . VAL A 1 98 ? 10.797 10.711 -7.887 1 98.81 98 VAL A CA 1
ATOM 771 C C . VAL A 1 98 ? 11.32 9.297 -8.125 1 98.81 98 VAL A C 1
ATOM 773 O O . VAL A 1 98 ? 10.531 8.352 -8.242 1 98.81 98 VAL A O 1
ATOM 776 N N . PHE A 1 99 ? 12.617 9.109 -8.133 1 98.88 99 PHE A N 1
ATOM 777 C CA . PHE A 1 99 ? 13.195 7.785 -8.336 1 98.88 99 PHE A CA 1
ATOM 778 C C . PHE A 1 99 ? 12.789 6.84 -7.211 1 98.88 99 PHE A C 1
ATOM 780 O O . PHE A 1 99 ? 12.438 5.684 -7.461 1 98.88 99 PHE A O 1
ATOM 787 N N . GLY A 1 100 ? 12.836 7.352 -6 1 98.88 100 GLY A N 1
ATOM 788 C CA . GLY A 1 100 ? 12.445 6.527 -4.867 1 98.88 100 GLY A CA 1
ATOM 789 C C . GLY A 1 100 ? 10.992 6.094 -4.918 1 98.88 100 GLY A C 1
ATOM 790 O O . GLY A 1 100 ? 10.68 4.922 -4.688 1 98.88 100 GLY A O 1
ATOM 791 N N . LEU A 1 101 ? 10.102 7.035 -5.227 1 98.75 101 LEU A N 1
ATOM 792 C CA . LEU A 1 101 ? 8.68 6.734 -5.297 1 98.75 101 LEU A CA 1
ATOM 793 C C . LEU A 1 101 ? 8.383 5.746 -6.422 1 98.75 101 LEU A C 1
ATOM 795 O O . LEU A 1 101 ? 7.598 4.812 -6.246 1 98.75 101 LEU A O 1
ATOM 799 N N . ILE A 1 102 ? 9.008 5.945 -7.562 1 98.75 102 ILE A N 1
ATOM 800 C CA . ILE A 1 102 ? 8.836 5.031 -8.688 1 98.75 102 ILE A CA 1
ATOM 801 C C . ILE A 1 102 ? 9.266 3.625 -8.281 1 98.75 102 ILE A C 1
ATOM 803 O O . ILE A 1 102 ? 8.578 2.646 -8.594 1 98.75 102 ILE A O 1
ATOM 807 N N . SER A 1 103 ? 10.375 3.537 -7.586 1 98.88 103 SER A N 1
ATOM 808 C CA . SER A 1 103 ? 10.875 2.238 -7.148 1 98.88 103 SER A CA 1
ATOM 809 C C . SER A 1 103 ? 9.883 1.546 -6.223 1 98.88 103 SER A C 1
ATOM 811 O O . SER A 1 103 ? 9.625 0.35 -6.367 1 98.88 103 SER A O 1
ATOM 813 N N . CYS A 1 104 ? 9.305 2.289 -5.336 1 98.69 104 CYS A N 1
ATOM 814 C CA . CYS A 1 104 ? 8.352 1.715 -4.391 1 98.69 104 CYS A CA 1
ATOM 815 C C . CYS A 1 104 ? 7.066 1.3 -5.098 1 98.69 104 CYS A C 1
ATOM 817 O O . CYS A 1 104 ? 6.496 0.252 -4.789 1 98.69 104 CYS A O 1
ATOM 819 N N . VAL A 1 105 ? 6.609 2.074 -6.047 1 98.12 105 VAL A N 1
ATOM 820 C CA . VAL A 1 105 ? 5.422 1.714 -6.812 1 98.12 105 VAL A CA 1
ATOM 821 C C . VAL A 1 105 ? 5.703 0.459 -7.637 1 98.12 105 VAL A C 1
ATOM 823 O O . VAL A 1 105 ? 4.852 -0.425 -7.742 1 98.12 105 VAL A O 1
ATOM 826 N N . ALA A 1 106 ? 6.867 0.424 -8.242 1 98.75 106 ALA A N 1
ATOM 827 C CA . ALA A 1 106 ? 7.27 -0.754 -9.008 1 98.75 106 ALA A CA 1
ATOM 828 C C . ALA A 1 106 ? 7.281 -2 -8.133 1 98.75 106 ALA A C 1
ATOM 830 O O . ALA A 1 106 ? 6.965 -3.1 -8.594 1 98.75 106 ALA A O 1
ATOM 831 N N . MET A 1 107 ? 7.637 -1.845 -6.883 1 98.19 107 MET A N 1
ATOM 832 C CA . MET A 1 107 ? 7.605 -2.963 -5.945 1 98.19 107 MET A CA 1
ATOM 833 C C . MET A 1 107 ? 6.191 -3.516 -5.801 1 98.19 107 MET A C 1
ATOM 835 O O . MET A 1 107 ? 6.008 -4.723 -5.629 1 98.19 107 MET A O 1
ATOM 839 N N . CYS A 1 108 ? 5.176 -2.664 -5.855 1 98 108 CYS A N 1
ATOM 840 C CA . CYS A 1 108 ? 3.791 -3.111 -5.75 1 98 108 CYS A CA 1
ATOM 841 C C . CYS A 1 108 ? 3.396 -3.957 -6.953 1 98 108 CYS A C 1
ATOM 843 O O . CYS A 1 108 ? 2.619 -4.906 -6.824 1 98 108 CYS A O 1
ATOM 845 N N . ILE A 1 109 ? 3.953 -3.578 -8.086 1 98.06 109 ILE A N 1
ATOM 846 C CA . ILE A 1 109 ? 3.715 -4.387 -9.273 1 98.06 109 ILE A CA 1
ATOM 847 C C . ILE A 1 109 ? 4.305 -5.781 -9.078 1 98.06 109 ILE A C 1
ATOM 849 O O . ILE A 1 109 ? 3.625 -6.785 -9.305 1 98.06 109 ILE A O 1
ATOM 853 N N . VAL A 1 110 ? 5.535 -5.82 -8.609 1 97.44 110 VAL A N 1
ATOM 854 C CA . VAL A 1 110 ? 6.223 -7.086 -8.383 1 97.44 110 VAL A CA 1
ATOM 855 C C . VAL A 1 110 ? 5.48 -7.898 -7.324 1 97.44 110 VAL A C 1
ATOM 857 O O . VAL A 1 110 ? 5.41 -9.125 -7.41 1 97.44 110 VAL A O 1
ATOM 860 N N . ALA A 1 111 ? 4.871 -7.191 -6.355 1 96.75 111 ALA A N 1
ATOM 861 C CA . ALA A 1 111 ? 4.172 -7.836 -5.246 1 96.75 111 ALA A CA 1
ATOM 862 C C . ALA A 1 111 ? 2.9 -8.531 -5.727 1 96.75 111 ALA A C 1
ATOM 864 O O . ALA A 1 111 ? 2.459 -9.516 -5.129 1 96.75 111 ALA A O 1
ATOM 865 N N . THR A 1 112 ? 2.322 -8.016 -6.816 1 96.69 112 THR A N 1
ATOM 866 C CA . THR A 1 112 ? 0.993 -8.5 -7.176 1 96.69 112 THR A CA 1
ATOM 867 C C . THR A 1 112 ? 1.044 -9.32 -8.461 1 96.69 112 THR A C 1
ATOM 869 O O . THR A 1 112 ? 0.153 -10.125 -8.719 1 96.69 112 THR A O 1
ATOM 872 N N . PHE A 1 113 ? 2.051 -9.086 -9.289 1 96.56 113 PHE A N 1
ATOM 873 C CA . PHE A 1 113 ? 2.252 -9.883 -10.492 1 96.56 113 PHE A CA 1
ATOM 874 C C . PHE A 1 113 ? 3.369 -10.898 -10.289 1 96.56 113 PHE A C 1
ATOM 876 O O . PHE A 1 113 ? 4.551 -10.547 -10.32 1 96.56 113 PHE A O 1
ATOM 883 N N . GLN A 1 114 ? 2.961 -12.141 -10.133 1 93.38 114 GLN A N 1
ATOM 884 C CA . GLN A 1 114 ? 3.949 -13.195 -9.953 1 93.38 114 GLN A CA 1
ATOM 885 C C . GLN A 1 114 ? 4.641 -13.539 -11.266 1 93.38 114 GLN A C 1
ATOM 887 O O . GLN A 1 114 ? 4.016 -13.508 -12.328 1 93.38 114 GLN A O 1
ATOM 892 N N . GLU A 1 115 ? 5.867 -13.93 -11.18 1 90.06 115 GLU A N 1
ATOM 893 C CA . GLU A 1 115 ? 6.688 -14.172 -12.367 1 90.06 115 GLU A CA 1
ATOM 894 C C . GLU A 1 115 ? 6.176 -15.367 -13.156 1 90.06 115 GLU A C 1
ATOM 896 O O . GLU A 1 115 ? 6.359 -15.438 -14.375 1 90.06 115 GLU A O 1
ATOM 901 N N . THR A 1 116 ? 5.477 -16.281 -12.477 1 88.56 116 THR A N 1
ATOM 902 C CA . THR A 1 116 ? 5.012 -17.484 -13.164 1 88.56 116 THR A CA 1
ATOM 903 C C . THR A 1 116 ? 3.611 -17.266 -13.742 1 88.56 116 THR A C 1
ATOM 905 O O . THR A 1 116 ? 3.137 -18.078 -14.547 1 88.56 116 THR A O 1
ATOM 908 N N . THR A 1 117 ? 2.932 -16.281 -13.406 1 89.31 117 THR A N 1
ATOM 909 C CA . THR A 1 117 ? 1.557 -16.031 -13.82 1 89.31 117 THR A CA 1
ATOM 910 C C . THR A 1 117 ? 1.509 -15.023 -14.969 1 89.31 117 THR A C 1
ATOM 912 O O . THR A 1 117 ? 0.998 -15.328 -16.047 1 89.31 117 THR A O 1
ATOM 915 N N . VAL A 1 118 ? 2.039 -13.891 -14.695 1 92.88 118 VAL A N 1
ATOM 916 C CA . VAL A 1 118 ? 2.162 -12.844 -15.703 1 92.88 118 VAL A CA 1
ATOM 917 C C . VAL A 1 118 ? 3.6 -12.328 -15.742 1 92.88 118 VAL A C 1
ATOM 919 O O . VAL A 1 118 ? 3.885 -11.227 -15.273 1 92.88 118 VAL A O 1
ATOM 922 N N . THR A 1 119 ? 4.438 -13.008 -16.422 1 92.5 119 THR A N 1
ATOM 923 C CA . THR A 1 119 ? 5.883 -12.836 -16.375 1 92.5 119 THR A CA 1
ATOM 924 C C . THR A 1 119 ? 6.281 -11.469 -16.938 1 92.5 119 THR A C 1
ATOM 926 O O . THR A 1 119 ? 7.129 -10.789 -16.359 1 92.5 119 THR A O 1
ATOM 929 N N . VAL A 1 120 ? 5.68 -11.094 -18.016 1 94.06 120 VAL A N 1
ATOM 930 C CA . VAL A 1 120 ? 6.09 -9.875 -18.703 1 94.06 120 VAL A CA 1
ATOM 931 C C . VAL A 1 120 ? 5.875 -8.664 -17.797 1 94.06 120 VAL A C 1
ATOM 933 O O . VAL A 1 120 ? 6.75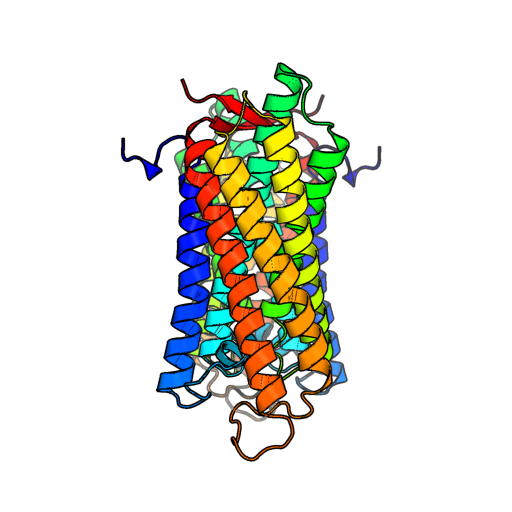8 -7.82 -17.656 1 94.06 120 VAL A O 1
ATOM 936 N N . VAL A 1 121 ? 4.723 -8.539 -17.141 1 96.5 121 VAL A N 1
ATOM 937 C CA . VAL A 1 121 ? 4.418 -7.414 -16.266 1 96.5 121 VAL A CA 1
ATOM 938 C C . VAL A 1 121 ? 5.32 -7.457 -15.031 1 96.5 121 VAL A C 1
ATOM 940 O O . VAL A 1 121 ? 5.84 -6.43 -14.602 1 96.5 121 VAL A O 1
ATOM 943 N N . HIS A 1 122 ? 5.566 -8.68 -14.531 1 96 122 HIS A N 1
ATOM 944 C CA . HIS A 1 122 ? 6.465 -8.852 -13.398 1 96 122 HIS A CA 1
ATOM 945 C C . HIS A 1 122 ? 7.867 -8.344 -13.727 1 96 122 HIS A C 1
ATOM 947 O O . HIS A 1 122 ? 8.445 -7.574 -12.961 1 96 122 HIS A O 1
ATOM 953 N N . ASP A 1 123 ? 8.344 -8.75 -14.875 1 94.75 123 ASP A N 1
ATOM 954 C CA . ASP A 1 123 ? 9.703 -8.398 -15.266 1 94.75 123 ASP A CA 1
ATOM 955 C C . ASP A 1 123 ? 9.844 -6.895 -15.5 1 94.75 123 ASP A C 1
ATOM 957 O O . ASP A 1 123 ? 10.875 -6.305 -15.172 1 94.75 123 ASP A O 1
ATOM 961 N N . MET A 1 124 ? 8.812 -6.309 -16.031 1 97.06 124 MET A N 1
ATOM 962 C CA . MET A 1 124 ? 8.828 -4.859 -16.203 1 97.06 124 MET A CA 1
ATOM 963 C C . MET A 1 124 ? 8.859 -4.148 -14.859 1 97.06 124 MET A C 1
ATOM 965 O O . MET A 1 124 ? 9.602 -3.186 -14.68 1 97.06 124 MET A O 1
ATOM 969 N N . GLY A 1 125 ? 8.031 -4.625 -13.922 1 98 125 GLY A N 1
ATOM 970 C CA . GLY A 1 125 ? 8.047 -4.078 -12.578 1 98 125 GLY A CA 1
ATOM 971 C C . GLY A 1 125 ? 9.383 -4.242 -11.875 1 98 125 GLY A C 1
ATOM 972 O O . GLY A 1 125 ? 9.883 -3.307 -11.25 1 98 125 GLY A O 1
ATOM 973 N N . ALA A 1 126 ? 9.953 -5.406 -12.031 1 97.38 126 ALA A N 1
ATOM 974 C CA . ALA A 1 126 ? 11.242 -5.688 -11.414 1 97.38 126 ALA A CA 1
ATOM 975 C C . ALA A 1 126 ? 12.336 -4.793 -11.992 1 97.38 126 ALA A C 1
ATOM 977 O O . ALA A 1 126 ? 13.141 -4.23 -11.25 1 97.38 126 ALA A O 1
ATOM 978 N N . LEU A 1 127 ? 12.32 -4.691 -13.289 1 97.62 127 LEU A N 1
ATOM 979 C CA . LEU A 1 127 ? 13.312 -3.842 -13.938 1 97.62 127 LEU A CA 1
ATOM 980 C C . LEU A 1 127 ? 13.172 -2.395 -13.477 1 97.62 127 LEU A C 1
ATOM 982 O O . LEU A 1 127 ? 14.172 -1.751 -13.141 1 97.62 127 LEU A O 1
ATOM 986 N N . LEU A 1 128 ? 11.984 -1.909 -13.461 1 98.56 128 LEU A N 1
ATOM 987 C CA . LEU A 1 128 ? 11.727 -0.54 -13.031 1 98.56 128 LEU A CA 1
ATOM 988 C C . LEU A 1 128 ? 12.148 -0.341 -11.578 1 98.56 128 LEU A C 1
ATOM 990 O O . LEU A 1 128 ? 12.711 0.698 -11.227 1 98.56 128 LEU A O 1
ATOM 994 N N . PHE A 1 129 ? 11.883 -1.304 -10.742 1 98.69 129 PHE A N 1
ATOM 995 C CA . PHE A 1 129 ? 12.258 -1.257 -9.336 1 98.69 129 PHE A CA 1
ATOM 996 C C . PHE A 1 129 ? 13.766 -1.117 -9.18 1 98.69 129 PHE A C 1
ATOM 998 O O . PHE A 1 129 ? 14.242 -0.226 -8.469 1 98.69 129 PHE A O 1
ATOM 1005 N N . PHE A 1 130 ? 14.492 -1.944 -9.828 1 98.62 130 PHE A N 1
ATOM 1006 C CA . PHE A 1 130 ? 15.938 -1.983 -9.664 1 98.62 130 PHE A CA 1
ATOM 1007 C C . PHE A 1 130 ? 16.594 -0.751 -10.281 1 98.62 130 PHE A C 1
ATOM 1009 O O . PHE A 1 130 ? 17.484 -0.149 -9.688 1 98.62 130 PHE A O 1
ATOM 1016 N N . VAL A 1 131 ? 16.141 -0.365 -11.461 1 98.62 131 VAL A N 1
ATOM 1017 C CA . VAL A 1 131 ? 16.734 0.775 -12.141 1 98.62 131 VAL A CA 1
ATOM 1018 C C . VAL A 1 131 ? 16.5 2.047 -11.328 1 98.62 131 VAL A C 1
ATOM 1020 O O . VAL A 1 131 ? 17.453 2.77 -11.008 1 98.62 131 VAL A O 1
ATOM 1023 N N . SER A 1 132 ? 15.281 2.297 -10.969 1 98.88 132 SER A N 1
ATOM 1024 C CA . SER A 1 132 ? 14.961 3.506 -10.211 1 98.88 132 SER A CA 1
ATOM 1025 C C . SER A 1 132 ? 15.547 3.447 -8.805 1 98.88 132 SER A C 1
ATOM 1027 O O . SER A 1 132 ? 15.945 4.477 -8.25 1 98.88 132 SER A O 1
ATOM 1029 N N . GLY A 1 133 ? 15.586 2.27 -8.227 1 98.81 133 GLY A N 1
ATOM 1030 C CA . GLY A 1 133 ? 16.219 2.115 -6.93 1 98.81 133 GLY A CA 1
ATOM 1031 C C . GLY A 1 133 ? 17.703 2.451 -6.945 1 98.81 133 GLY A C 1
ATOM 1032 O O . GLY A 1 133 ? 18.188 3.168 -6.066 1 98.81 133 GLY A O 1
ATOM 1033 N N . VAL A 1 134 ? 18.391 1.931 -7.914 1 98.88 134 VAL A N 1
ATOM 1034 C CA . VAL A 1 134 ? 19.812 2.203 -8.047 1 98.88 134 VAL A CA 1
ATOM 1035 C C . VAL A 1 134 ? 20.031 3.695 -8.281 1 98.88 134 VAL A C 1
ATOM 1037 O O . VAL A 1 134 ? 20.906 4.305 -7.668 1 98.88 134 VAL A O 1
ATOM 1040 N N . LEU A 1 135 ? 19.234 4.27 -9.141 1 98.88 135 LEU A N 1
ATOM 1041 C CA . LEU A 1 135 ? 19.344 5.703 -9.398 1 98.88 135 LEU A CA 1
ATOM 1042 C C . LEU A 1 135 ? 19.062 6.508 -8.133 1 98.88 135 LEU A C 1
ATOM 1044 O O . LEU A 1 135 ? 19.719 7.52 -7.875 1 98.88 135 LEU A O 1
ATOM 1048 N N . TYR A 1 136 ? 18.094 6.074 -7.379 1 98.94 136 TYR A N 1
ATOM 1049 C CA . TYR A 1 136 ? 17.766 6.746 -6.125 1 98.94 136 TYR A CA 1
ATOM 1050 C C . TYR A 1 136 ? 18.984 6.805 -5.211 1 98.94 136 TYR A C 1
ATOM 1052 O O . TYR A 1 136 ? 19.344 7.871 -4.703 1 98.94 136 TYR A O 1
ATOM 1060 N N . ILE A 1 137 ? 19.609 5.676 -4.992 1 98.88 137 ILE A N 1
ATOM 1061 C CA . ILE A 1 137 ? 20.688 5.664 -4.004 1 98.88 137 ILE A CA 1
ATOM 1062 C C . ILE A 1 137 ? 21.906 6.375 -4.566 1 98.88 137 ILE A C 1
ATOM 1064 O O . ILE A 1 137 ? 22.703 6.961 -3.814 1 98.88 137 ILE A O 1
ATOM 1068 N N . ILE A 1 138 ? 22.078 6.375 -5.898 1 98.88 138 ILE A N 1
ATOM 1069 C CA . ILE A 1 138 ? 23.156 7.156 -6.5 1 98.88 138 ILE A CA 1
ATOM 1070 C C . ILE A 1 138 ? 22.922 8.641 -6.234 1 98.88 138 ILE A C 1
ATOM 1072 O O . ILE A 1 138 ? 23.812 9.344 -5.754 1 98.88 138 ILE A O 1
ATOM 1076 N N . VAL A 1 139 ? 21.75 9.125 -6.539 1 98.88 139 VAL A N 1
ATOM 1077 C CA . VAL A 1 139 ? 21.422 10.539 -6.352 1 98.88 139 VAL A CA 1
ATOM 1078 C C . VAL A 1 139 ? 21.531 10.898 -4.871 1 98.88 139 VAL A C 1
ATOM 1080 O O . VAL A 1 139 ? 22.031 11.969 -4.52 1 98.88 139 VAL A O 1
ATOM 1083 N N . GLN A 1 140 ? 21.094 10 -4.023 1 98.81 140 GLN A N 1
ATOM 1084 C CA . GLN A 1 140 ? 21.172 10.258 -2.59 1 98.81 140 GLN A CA 1
ATOM 1085 C C . GLN A 1 140 ? 22.609 10.328 -2.117 1 98.81 140 GLN A C 1
ATOM 1087 O O . GLN A 1 140 ? 22.938 11.078 -1.192 1 98.81 140 GLN A O 1
ATOM 1092 N N . SER A 1 141 ? 23.5 9.5 -2.727 1 98.62 141 SER A N 1
ATOM 1093 C CA . SER A 1 141 ? 24.922 9.602 -2.408 1 98.62 141 SER A CA 1
ATOM 1094 C C . SER A 1 141 ? 25.469 10.961 -2.793 1 98.62 141 SER A C 1
ATOM 1096 O O . SER A 1 141 ? 26.234 11.57 -2.031 1 98.62 141 SER A O 1
ATOM 1098 N N . VAL A 1 142 ? 25.094 11.477 -3.941 1 98.25 142 VAL A N 1
ATOM 1099 C CA . VAL A 1 142 ? 25.516 12.805 -4.387 1 98.25 142 VAL A CA 1
ATOM 1100 C C . VAL A 1 142 ? 25 13.859 -3.408 1 98.25 142 VAL A C 1
ATOM 1102 O O . VAL A 1 142 ? 25.75 14.734 -2.98 1 98.25 142 VAL A O 1
ATOM 1105 N N . ILE A 1 143 ? 23.75 13.75 -3.01 1 98.38 143 ILE A N 1
ATOM 1106 C CA . ILE A 1 143 ? 23.125 14.688 -2.092 1 98.38 143 ILE A CA 1
ATOM 1107 C C . ILE A 1 143 ? 23.875 14.695 -0.761 1 98.38 143 ILE A C 1
ATOM 1109 O O . ILE A 1 143 ? 24.078 15.75 -0.161 1 98.38 143 ILE A O 1
ATOM 1113 N N . SER A 1 144 ? 24.266 13.508 -0.328 1 97.25 144 SER A N 1
ATOM 1114 C CA . SER A 1 144 ? 24.969 13.422 0.946 1 97.25 144 SER A CA 1
ATOM 1115 C C . SER A 1 144 ? 26.266 14.203 0.911 1 97.25 144 SER A C 1
ATOM 1117 O O . SER A 1 144 ? 26.609 14.891 1.875 1 97.25 144 SER A O 1
ATOM 1119 N N . TYR A 1 145 ? 27.016 14.164 -0.199 1 96.56 145 TYR A N 1
ATOM 1120 C CA . TYR A 1 145 ? 28.25 14.922 -0.318 1 96.56 145 TYR A CA 1
ATOM 1121 C C . TYR A 1 145 ? 27.984 16.406 -0.448 1 96.56 145 TYR A C 1
ATOM 1123 O O . TYR A 1 145 ? 28.734 17.234 0.063 1 96.56 145 TYR A O 1
ATOM 1131 N N . GLN A 1 146 ? 26.906 16.75 -1.133 1 96.56 146 GLN A N 1
ATOM 1132 C CA . GLN A 1 146 ? 26.516 18.156 -1.247 1 96.56 146 GLN A CA 1
ATOM 1133 C C . GLN A 1 146 ? 26.141 18.734 0.114 1 96.56 146 GLN A C 1
ATOM 1135 O O . GLN A 1 146 ? 26.438 19.891 0.399 1 96.56 146 GLN A O 1
ATOM 1140 N N . ALA A 1 147 ? 25.531 17.984 0.916 1 95.25 147 ALA A N 1
ATOM 1141 C CA . ALA A 1 147 ? 25.047 18.438 2.215 1 95.25 147 ALA A CA 1
ATOM 1142 C C . ALA A 1 147 ? 26.172 18.453 3.25 1 95.25 147 ALA A C 1
ATOM 1144 O O . ALA A 1 147 ? 26.016 19.031 4.328 1 95.25 147 ALA A O 1
ATOM 1145 N N . TYR A 1 148 ? 27.234 17.75 2.961 1 93.12 148 TYR A N 1
ATOM 1146 C CA . TYR A 1 148 ? 28.375 17.734 3.877 1 93.12 148 TYR A CA 1
ATOM 1147 C C . TYR A 1 148 ? 28.953 19.141 4.055 1 93.12 148 TYR A C 1
ATOM 1149 O O . TYR A 1 148 ? 29.109 19.875 3.078 1 93.12 148 TYR A O 1
ATOM 1157 N N . PRO A 1 149 ? 29.219 19.531 5.25 1 93.31 149 PRO A N 1
ATOM 1158 C CA . PRO A 1 149 ? 29.297 18.781 6.5 1 93.31 149 PRO A CA 1
ATOM 1159 C C . PRO A 1 149 ? 28.047 18.938 7.371 1 93.31 149 PRO A C 1
ATOM 1161 O O . PRO A 1 149 ? 28.062 18.562 8.547 1 93.31 149 PRO A O 1
ATOM 1164 N N . PHE A 1 150 ? 27.078 19.547 6.855 1 89.69 150 PHE A N 1
ATOM 1165 C CA . PHE A 1 150 ? 25.906 19.891 7.664 1 89.69 150 PHE A CA 1
ATOM 1166 C C . PHE A 1 150 ? 24.984 18.688 7.801 1 89.69 150 PHE A C 1
ATOM 1168 O O . PHE A 1 150 ? 24.109 18.656 8.68 1 89.69 150 PHE A O 1
ATOM 1175 N N . GLY A 1 151 ? 25.203 17.766 6.965 1 89.5 151 GLY A N 1
ATOM 1176 C CA . GLY A 1 151 ? 24.406 16.547 7.008 1 89.5 151 GLY A CA 1
ATOM 1177 C C . GLY A 1 151 ? 25.141 15.383 7.645 1 89.5 151 GLY A C 1
ATOM 1178 O O . GLY A 1 151 ? 25.656 15.5 8.758 1 89.5 151 GLY A O 1
ATOM 1179 N N . SER A 1 152 ? 25.281 14.375 6.883 1 91.75 152 SER A N 1
ATOM 1180 C CA . SER A 1 152 ? 25.906 13.156 7.375 1 91.75 152 SER A CA 1
ATOM 1181 C C . SER A 1 152 ? 27.422 13.297 7.441 1 91.75 152 SER A C 1
ATOM 1183 O O . SER A 1 152 ? 28 14.18 6.793 1 91.75 152 SER A O 1
ATOM 1185 N N . SER A 1 153 ? 28.062 12.438 8.219 1 94.38 153 SER A N 1
ATOM 1186 C CA . SER A 1 153 ? 29.516 12.422 8.312 1 94.38 153 SER A CA 1
ATOM 1187 C C . SER A 1 153 ? 30.141 11.938 7.008 1 94.38 153 SER A C 1
ATOM 1189 O O . SER A 1 153 ? 29.469 11.312 6.184 1 94.38 153 SER A O 1
ATOM 1191 N N . VAL A 1 154 ? 31.391 12.188 6.875 1 96.12 154 VAL A N 1
ATOM 1192 C CA . VAL A 1 154 ? 32.094 11.805 5.664 1 96.12 154 VAL A CA 1
ATOM 1193 C C . VAL A 1 154 ? 32.156 10.281 5.551 1 96.12 154 VAL A C 1
ATOM 1195 O O . VAL A 1 154 ? 32.094 9.734 4.445 1 96.12 154 VAL A O 1
ATOM 1198 N N . TRP A 1 155 ? 32.188 9.609 6.664 1 97.31 155 TRP A N 1
ATOM 1199 C CA . TRP A 1 155 ? 32.219 8.148 6.652 1 97.31 155 TRP A CA 1
ATOM 1200 C C . TRP A 1 155 ? 30.906 7.59 6.102 1 97.31 155 TRP A C 1
ATOM 1202 O O . TRP A 1 155 ? 30.906 6.613 5.352 1 97.31 155 TRP A O 1
ATOM 1212 N N . VAL A 1 156 ? 29.812 8.234 6.473 1 97.88 156 VAL A N 1
ATOM 1213 C CA . VAL A 1 156 ? 28.516 7.809 5.973 1 97.88 156 VAL A CA 1
ATOM 1214 C C . VAL A 1 156 ? 28.422 8.102 4.477 1 97.88 156 VAL A C 1
ATOM 1216 O O . VAL A 1 156 ? 27.906 7.285 3.709 1 97.88 156 VAL A O 1
ATOM 1219 N N . CYS A 1 157 ? 28.938 9.242 4.035 1 97.88 157 CYS A N 1
ATOM 1220 C CA . CYS A 1 157 ? 28.938 9.586 2.619 1 97.88 157 CYS A CA 1
ATOM 1221 C C . CYS A 1 157 ? 29.703 8.547 1.81 1 97.88 157 CYS A C 1
ATOM 1223 O O . CYS A 1 157 ? 29.234 8.078 0.776 1 97.88 157 CYS A O 1
ATOM 1225 N N . ARG A 1 158 ? 30.859 8.148 2.338 1 98.38 158 ARG A N 1
ATOM 1226 C CA . ARG A 1 158 ? 31.688 7.156 1.658 1 98.38 158 ARG A CA 1
ATOM 1227 C C . ARG A 1 158 ? 30.984 5.801 1.614 1 98.38 158 ARG A C 1
ATOM 1229 O O . ARG A 1 158 ? 31.047 5.098 0.602 1 98.38 158 ARG A O 1
ATOM 1236 N N . ALA A 1 159 ? 30.391 5.441 2.703 1 98.5 159 ALA A N 1
ATOM 1237 C CA . ALA A 1 159 ? 29.656 4.184 2.744 1 98.5 159 ALA A CA 1
ATOM 1238 C C . ALA A 1 159 ? 28.531 4.172 1.704 1 98.5 159 ALA A C 1
ATOM 1240 O O . ALA A 1 159 ? 28.344 3.174 1.003 1 98.5 159 ALA A O 1
ATOM 1241 N N . ARG A 1 160 ? 27.812 5.289 1.569 1 98.69 160 ARG A N 1
ATOM 1242 C CA . ARG A 1 160 ? 26.719 5.398 0.612 1 98.69 160 ARG A CA 1
ATOM 1243 C C . ARG A 1 160 ? 27.219 5.266 -0.82 1 98.69 160 ARG A C 1
ATOM 1245 O O . ARG A 1 160 ? 26.625 4.57 -1.637 1 98.69 160 ARG A O 1
ATOM 1252 N N . VAL A 1 161 ? 28.328 5.871 -1.104 1 98.69 161 VAL A N 1
ATOM 1253 C CA . VAL A 1 161 ? 28.906 5.777 -2.441 1 98.69 161 VAL A CA 1
ATOM 1254 C C . VAL A 1 161 ? 29.328 4.34 -2.727 1 98.69 161 VAL A C 1
ATOM 1256 O O . VAL A 1 161 ? 29.109 3.828 -3.828 1 98.69 161 VAL A O 1
ATOM 1259 N N . THR A 1 162 ? 29.953 3.711 -1.756 1 98.81 162 THR A N 1
ATOM 1260 C CA . THR A 1 162 ? 30.391 2.33 -1.92 1 98.81 162 THR A CA 1
ATOM 1261 C C . THR A 1 162 ? 29.203 1.409 -2.182 1 98.81 162 THR A C 1
ATOM 1263 O O . THR A 1 162 ? 29.234 0.594 -3.105 1 98.81 162 THR A O 1
ATOM 1266 N N . ILE A 1 163 ? 28.172 1.577 -1.438 1 98.81 163 ILE A N 1
ATOM 1267 C CA . ILE A 1 163 ? 26.969 0.753 -1.575 1 98.81 163 ILE A CA 1
ATOM 1268 C C . ILE A 1 163 ? 26.328 1.006 -2.934 1 98.81 163 ILE A C 1
ATOM 1270 O O . ILE A 1 163 ? 25.953 0.063 -3.635 1 98.81 163 ILE A O 1
ATOM 1274 N N . ALA A 1 164 ? 26.203 2.301 -3.287 1 98.81 164 ALA A N 1
ATOM 1275 C CA . ALA A 1 164 ? 25.594 2.654 -4.566 1 98.81 164 ALA A CA 1
ATOM 1276 C C . ALA A 1 164 ? 26.406 2.084 -5.734 1 98.81 164 ALA A C 1
ATOM 1278 O O . ALA A 1 164 ? 25.828 1.602 -6.715 1 98.81 164 ALA A O 1
ATOM 1279 N N . SER A 1 165 ? 27.719 2.131 -5.613 1 98.75 165 SER A N 1
ATOM 1280 C CA . SER A 1 165 ? 28.578 1.576 -6.652 1 98.75 165 SER A CA 1
ATOM 1281 C C . SER A 1 165 ? 28.406 0.064 -6.758 1 98.75 165 SER A C 1
ATOM 1283 O O . SER A 1 165 ? 28.344 -0.483 -7.863 1 98.75 165 SER A O 1
ATOM 1285 N N . LEU A 1 166 ? 28.359 -0.567 -5.633 1 98.75 166 LEU A N 1
ATOM 1286 C CA . LEU A 1 166 ? 28.156 -2.012 -5.613 1 98.75 166 LEU A CA 1
ATOM 1287 C C . LEU A 1 166 ? 26.828 -2.381 -6.277 1 98.75 166 LEU A C 1
ATOM 1289 O O . LEU A 1 166 ? 26.781 -3.312 -7.082 1 98.75 166 LEU A O 1
ATOM 1293 N N . ALA A 1 167 ? 25.781 -1.664 -5.969 1 98.75 167 ALA A N 1
ATOM 1294 C CA . ALA A 1 167 ? 24.469 -1.915 -6.562 1 98.75 167 ALA A CA 1
ATOM 1295 C C . ALA A 1 167 ? 24.5 -1.7 -8.07 1 98.75 167 ALA A C 1
ATOM 1297 O O . ALA A 1 167 ? 23.984 -2.518 -8.828 1 98.75 167 ALA A O 1
ATOM 1298 N N . ALA A 1 168 ? 25.141 -0.624 -8.492 1 98.44 168 ALA A N 1
ATOM 1299 C CA . ALA A 1 168 ? 25.219 -0.316 -9.914 1 98.44 168 ALA A CA 1
ATOM 1300 C C . ALA A 1 168 ? 26.016 -1.385 -10.664 1 98.44 168 ALA A C 1
ATOM 1302 O O . ALA A 1 168 ? 25.609 -1.824 -11.742 1 98.44 168 ALA A O 1
ATOM 1303 N N . LEU A 1 169 ? 27.078 -1.827 -10.078 1 98.5 169 LEU A N 1
ATOM 1304 C CA . LEU A 1 169 ? 27.953 -2.82 -10.711 1 98.5 169 LEU A CA 1
ATOM 1305 C C . LEU A 1 169 ? 27.25 -4.176 -10.781 1 98.5 169 LEU A C 1
ATOM 1307 O O . LEU A 1 169 ? 27.453 -4.934 -11.734 1 98.5 169 LEU A O 1
ATOM 1311 N N . ALA A 1 170 ? 26.453 -4.453 -9.805 1 98.62 170 ALA A N 1
ATOM 1312 C CA . ALA A 1 170 ? 25.766 -5.738 -9.758 1 98.62 170 ALA A CA 1
ATOM 1313 C C . ALA A 1 170 ? 24.516 -5.727 -10.648 1 98.62 170 ALA A C 1
ATOM 1315 O O . ALA A 1 170 ? 24.062 -6.777 -11.109 1 98.62 170 ALA A O 1
ATOM 1316 N N . PHE A 1 171 ? 23.969 -4.531 -10.883 1 98.38 171 PHE A N 1
ATOM 1317 C CA . PHE A 1 171 ? 22.734 -4.418 -11.656 1 98.38 171 PHE A CA 1
ATOM 1318 C C . PHE A 1 171 ? 22.953 -4.902 -13.086 1 98.38 171 PHE A C 1
ATOM 1320 O O . PHE A 1 171 ? 22.125 -5.648 -13.617 1 98.38 171 PHE A O 1
ATOM 1327 N N . PHE A 1 172 ? 24.016 -4.586 -13.727 1 97.12 172 PHE A N 1
ATOM 1328 C CA . PHE A 1 172 ? 24.234 -4.871 -15.141 1 97.12 172 PHE A CA 1
ATOM 1329 C C . PHE A 1 172 ? 24.328 -6.371 -15.383 1 97.12 172 PHE A C 1
ATOM 1331 O O . PHE A 1 172 ? 23.609 -6.91 -16.219 1 97.12 172 PHE A O 1
ATOM 1338 N N . PRO A 1 173 ? 25.125 -7.078 -14.602 1 96.88 173 PRO A N 1
ATOM 1339 C CA . PRO A 1 173 ? 25.125 -8.523 -14.828 1 96.88 173 PRO A CA 1
ATOM 1340 C C . PRO A 1 173 ? 23.781 -9.172 -14.5 1 96.88 173 PRO A C 1
ATOM 1342 O O . PRO A 1 173 ? 23.422 -10.18 -15.109 1 96.88 173 PRO A O 1
ATOM 1345 N N . THR A 1 174 ? 23.062 -8.672 -13.508 1 96.5 174 THR A N 1
ATOM 1346 C CA . THR A 1 174 ? 21.734 -9.203 -13.234 1 96.5 174 THR A CA 1
ATOM 1347 C C . THR A 1 174 ? 20.875 -9.188 -14.492 1 96.5 174 THR A C 1
ATOM 1349 O O . THR A 1 174 ? 20.281 -10.203 -14.859 1 96.5 174 THR A O 1
ATOM 1352 N N . VAL A 1 175 ? 20.906 -8.023 -15.234 1 95.5 175 VAL A N 1
ATOM 1353 C CA . VAL A 1 175 ? 20.031 -7.836 -16.391 1 95.5 175 VAL A CA 1
ATOM 1354 C C . VAL A 1 175 ? 20.625 -8.578 -17.594 1 95.5 175 VAL A C 1
ATOM 1356 O O . VAL A 1 175 ? 19.906 -9.305 -18.297 1 95.5 175 VAL A O 1
ATOM 1359 N N . ILE A 1 176 ? 21.891 -8.508 -17.828 1 95.81 176 ILE A N 1
ATOM 1360 C CA . ILE A 1 176 ? 22.547 -9.109 -18.984 1 95.81 176 ILE A CA 1
ATOM 1361 C C . ILE A 1 176 ? 22.438 -10.625 -18.922 1 95.81 176 ILE A C 1
ATOM 1363 O O . ILE A 1 176 ? 22.031 -11.273 -19.891 1 95.81 176 ILE A O 1
ATOM 1367 N N . CYS A 1 177 ? 22.75 -11.227 -17.766 1 94.94 177 CYS A N 1
ATOM 1368 C CA . CYS A 1 177 ? 22.688 -12.672 -17.625 1 94.94 177 CYS A CA 1
ATOM 1369 C C . CYS A 1 177 ? 21.25 -13.18 -17.703 1 94.94 177 CYS A C 1
ATOM 1371 O O . CYS A 1 177 ? 21 -14.281 -18.188 1 94.94 177 CYS A O 1
ATOM 1373 N N . ALA A 1 178 ? 20.359 -12.383 -17.219 1 93.12 178 ALA A N 1
ATOM 1374 C CA . ALA A 1 178 ? 18.953 -12.773 -17.281 1 93.12 178 ALA A CA 1
ATOM 1375 C C . ALA A 1 178 ? 18.484 -12.953 -18.719 1 93.12 178 ALA A C 1
ATOM 1377 O O . ALA A 1 178 ? 17.609 -13.773 -19 1 93.12 178 ALA A O 1
ATOM 1378 N N . PHE A 1 179 ? 19.062 -12.203 -19.672 1 90.94 179 PHE A N 1
ATOM 1379 C CA . PHE A 1 179 ? 18.703 -12.305 -21.078 1 90.94 179 PHE A CA 1
ATOM 1380 C C . PHE A 1 179 ? 19.078 -13.68 -21.641 1 90.94 179 PHE A C 1
ATOM 1382 O O . PHE A 1 179 ? 18.438 -14.164 -22.562 1 90.94 179 PHE A O 1
ATOM 1389 N N . PHE A 1 180 ? 19.969 -14.367 -20.984 1 91.44 180 PHE A N 1
ATOM 1390 C CA . PHE A 1 180 ? 20.438 -15.656 -21.469 1 91.44 180 PHE A CA 1
ATOM 1391 C C . PHE A 1 180 ? 19.766 -16.797 -20.734 1 91.44 180 PHE A C 1
ATOM 1393 O O . PHE A 1 180 ? 19.984 -17.969 -21.062 1 91.44 180 PHE A O 1
ATOM 1400 N N . VAL A 1 181 ? 19.016 -16.406 -19.75 1 89.94 181 VAL A N 1
ATOM 1401 C CA . VAL A 1 181 ? 18.219 -17.422 -19.062 1 89.94 181 VAL A CA 1
ATOM 1402 C C . VAL A 1 181 ? 16.938 -17.688 -19.828 1 89.94 181 VAL A C 1
ATOM 1404 O O . VAL A 1 181 ? 16.094 -16.812 -19.969 1 89.94 181 VAL A O 1
ATOM 1407 N N . LYS A 1 182 ? 16.719 -18.844 -20.312 1 80.62 182 LYS A N 1
ATOM 1408 C CA . LYS A 1 182 ? 15.609 -19.188 -21.203 1 80.62 182 LYS A CA 1
ATOM 1409 C C . LYS A 1 182 ? 14.477 -19.875 -20.469 1 80.62 182 LYS A C 1
ATOM 1411 O O . LYS A 1 182 ? 13.312 -19.781 -20.859 1 80.62 182 LYS A O 1
ATOM 1416 N N . GLN A 1 183 ? 14.859 -20.5 -19.344 1 77.88 183 GLN A N 1
ATOM 1417 C CA . GLN A 1 183 ? 13.844 -21.281 -18.656 1 77.88 183 GLN A CA 1
ATOM 1418 C C . GLN A 1 183 ? 13.219 -20.484 -17.5 1 77.88 183 GLN A C 1
ATOM 1420 O O . GLN A 1 183 ? 13.891 -19.672 -16.875 1 77.88 183 GLN A O 1
ATOM 1425 N N . THR A 1 184 ? 11.938 -20.688 -17.297 1 76.44 184 THR A N 1
ATOM 1426 C CA . THR A 1 184 ? 11.25 -20.031 -16.203 1 76.44 184 THR A CA 1
ATOM 1427 C C . THR A 1 184 ? 10.883 -21.031 -15.109 1 76.44 184 THR A C 1
ATOM 1429 O O . THR A 1 184 ? 10.047 -20.734 -14.242 1 76.44 184 THR A O 1
ATOM 1432 N N . THR A 1 185 ? 11.594 -22.109 -15.148 1 84.31 185 THR A N 1
ATOM 1433 C CA . THR A 1 185 ? 11.297 -23.141 -14.148 1 84.31 185 THR A CA 1
ATOM 1434 C C . THR A 1 185 ? 11.891 -22.75 -12.797 1 84.31 185 THR A C 1
ATOM 1436 O O . THR A 1 185 ? 12.922 -22.078 -12.734 1 84.31 185 THR A O 1
ATOM 1439 N N . LEU A 1 186 ? 11.297 -23.219 -11.75 1 88.69 186 LEU A N 1
ATOM 1440 C CA . LEU A 1 186 ? 11.719 -22.891 -10.391 1 88.69 186 LEU A CA 1
ATOM 1441 C C . LEU A 1 186 ? 12.828 -23.812 -9.922 1 88.69 186 LEU A C 1
ATOM 1443 O O . LEU A 1 186 ? 13.562 -23.484 -8.977 1 88.69 186 LEU A O 1
ATOM 1447 N N . HIS A 1 187 ? 12.93 -25 -10.516 1 90 187 HIS A N 1
ATOM 1448 C CA . HIS A 1 187 ? 14.023 -25.922 -10.242 1 90 187 HIS A CA 1
ATOM 1449 C C . HIS A 1 187 ? 14.984 -26 -11.422 1 90 187 HIS A C 1
ATOM 1451 O O . HIS A 1 187 ? 14.57 -26.281 -12.547 1 90 187 HIS A O 1
ATOM 1457 N N . ARG A 1 188 ? 16.219 -25.734 -11.031 1 89.25 188 ARG A N 1
ATOM 1458 C CA . ARG A 1 188 ? 17.219 -25.672 -12.094 1 89.25 188 ARG A CA 1
ATOM 1459 C C . ARG A 1 188 ? 18.156 -26.875 -12.016 1 89.25 188 ARG A C 1
ATOM 1461 O O . ARG A 1 188 ? 18.562 -27.281 -10.922 1 89.25 188 ARG A O 1
ATOM 1468 N N . ASP A 1 189 ? 18.516 -27.391 -13.211 1 87.5 189 ASP A N 1
ATOM 1469 C CA . ASP A 1 189 ? 19.516 -28.438 -13.328 1 87.5 189 ASP A CA 1
ATOM 1470 C C . ASP A 1 189 ? 20.891 -27.859 -13.656 1 87.5 189 ASP A C 1
ATOM 1472 O O . ASP A 1 189 ? 21.031 -27.078 -14.594 1 87.5 189 ASP A O 1
ATOM 1476 N N . LYS A 1 190 ? 21.891 -28.297 -13.016 1 88.38 190 LYS A N 1
ATOM 1477 C CA . LYS A 1 190 ? 23.25 -27.781 -13.195 1 88.38 190 LYS A CA 1
ATOM 1478 C C . LYS A 1 190 ? 23.766 -28.094 -14.594 1 88.38 190 LYS A C 1
ATOM 1480 O O . LYS A 1 190 ? 24.672 -27.422 -15.086 1 88.38 190 LYS A O 1
ATOM 1485 N N . GLY A 1 191 ? 23.172 -28.984 -15.109 1 88.25 191 GLY A N 1
ATOM 1486 C CA . GLY A 1 191 ? 23.594 -29.406 -16.438 1 88.25 191 GLY A CA 1
ATOM 1487 C C . GLY A 1 191 ? 23 -28.562 -17.547 1 88.25 191 GLY A C 1
ATOM 1488 O O . GLY A 1 191 ? 23.391 -28.656 -18.703 1 88.25 191 GLY A O 1
ATOM 1489 N N . ASP A 1 192 ? 22.109 -27.75 -17.203 1 89.44 192 ASP A N 1
ATOM 1490 C CA . ASP A 1 192 ? 21.469 -26.891 -18.188 1 89.44 192 ASP A CA 1
ATOM 1491 C C . ASP A 1 192 ? 22.438 -25.844 -18.734 1 89.44 192 ASP A C 1
ATOM 1493 O O . ASP A 1 192 ? 23.25 -25.297 -17.984 1 89.44 192 ASP A O 1
ATOM 1497 N N . GLN A 1 193 ? 22.359 -25.578 -19.984 1 88.88 193 GLN A N 1
ATOM 1498 C CA . GLN A 1 193 ? 23.266 -24.656 -20.656 1 88.88 193 GLN A CA 1
ATOM 1499 C C . GLN A 1 193 ? 23.156 -23.25 -20.062 1 88.88 193 GLN A C 1
ATOM 1501 O O . GLN A 1 193 ? 24.141 -22.516 -20 1 88.88 193 GLN A O 1
ATOM 1506 N N . ASP A 1 194 ? 22 -22.859 -19.578 1 92.06 194 ASP A N 1
ATOM 1507 C CA . ASP A 1 194 ? 21.812 -21.484 -19.109 1 92.06 194 ASP A CA 1
ATOM 1508 C C . ASP A 1 194 ? 21.953 -21.391 -17.594 1 92.06 194 ASP A C 1
ATOM 1510 O O . ASP A 1 194 ? 21.734 -20.344 -17 1 92.06 194 ASP A O 1
ATOM 1514 N N . TYR A 1 195 ? 22.375 -22.438 -16.984 1 92.38 195 TYR A N 1
ATOM 1515 C CA . TYR A 1 195 ? 22.453 -22.516 -15.531 1 92.38 195 TYR A CA 1
ATOM 1516 C C . TYR A 1 195 ? 23.469 -21.5 -15 1 92.38 195 TYR A C 1
ATOM 1518 O O . TYR A 1 195 ? 23.172 -20.766 -14.047 1 92.38 195 TYR A O 1
ATOM 1526 N N . PRO A 1 196 ? 24.672 -21.422 -15.602 1 92.88 196 PRO A N 1
ATOM 1527 C CA . PRO A 1 196 ? 25.609 -20.438 -15.078 1 92.88 196 PRO A CA 1
ATOM 1528 C C . PRO A 1 196 ? 25.078 -19 -15.18 1 92.88 196 PRO A C 1
ATOM 1530 O O . PRO A 1 196 ? 25.359 -18.172 -14.305 1 92.88 196 PRO A O 1
ATOM 1533 N N . PHE A 1 197 ? 24.359 -18.688 -16.172 1 94.75 197 PHE A N 1
ATOM 1534 C CA . PHE A 1 197 ? 23.766 -17.359 -16.328 1 94.75 197 PHE A CA 1
ATOM 1535 C C . PHE A 1 197 ? 22.703 -17.125 -15.266 1 94.75 197 PHE A C 1
ATOM 1537 O O . PHE A 1 197 ? 22.594 -16.016 -14.727 1 94.75 197 PHE A O 1
ATOM 1544 N N . HIS A 1 198 ? 21.953 -18.156 -15.023 1 94.31 198 HIS A N 1
ATOM 1545 C CA . HIS A 1 198 ? 20.938 -18.062 -13.977 1 94.31 198 HIS A CA 1
ATOM 1546 C C . HIS A 1 198 ? 21.562 -17.75 -12.625 1 94.31 198 HIS A C 1
ATOM 1548 O O . HIS A 1 198 ? 21.125 -16.844 -11.922 1 94.31 198 HIS A O 1
ATOM 1554 N N . VAL A 1 199 ? 22.609 -18.484 -12.312 1 94.56 199 VAL A N 1
ATOM 1555 C CA . VAL A 1 199 ? 23.234 -18.328 -11.008 1 94.56 199 VAL A CA 1
ATOM 1556 C C . VAL A 1 199 ? 23.859 -16.938 -10.898 1 94.56 199 VAL A C 1
ATOM 1558 O O . VAL A 1 199 ? 23.672 -16.25 -9.891 1 94.56 199 VAL A O 1
ATOM 1561 N N . ALA A 1 200 ? 24.531 -16.531 -11.906 1 95.69 200 ALA A N 1
ATOM 1562 C CA . ALA A 1 200 ? 25.156 -15.211 -11.906 1 95.69 200 ALA A CA 1
ATOM 1563 C C . ALA A 1 200 ? 24.109 -14.102 -11.781 1 95.69 200 ALA A C 1
ATOM 1565 O O . ALA A 1 200 ? 24.297 -13.164 -11 1 95.69 200 ALA A O 1
ATOM 1566 N N . SER A 1 201 ? 23.078 -14.219 -12.508 1 96.44 201 SER A N 1
ATOM 1567 C CA . SER A 1 201 ? 22.016 -13.234 -12.469 1 96.44 201 SER A CA 1
ATOM 1568 C C . SER A 1 201 ? 21.359 -13.172 -11.094 1 96.44 201 SER A C 1
ATOM 1570 O O . SER A 1 201 ? 21.188 -12.086 -10.531 1 96.44 201 SER A O 1
ATOM 1572 N N . ALA A 1 202 ? 21.078 -14.32 -10.57 1 96.19 202 ALA A N 1
ATOM 1573 C CA . ALA A 1 202 ? 20.406 -14.406 -9.273 1 96.19 202 ALA A CA 1
ATOM 1574 C C . ALA A 1 202 ? 21.297 -13.852 -8.164 1 96.19 202 ALA A C 1
ATOM 1576 O O . ALA A 1 202 ? 20.828 -13.07 -7.324 1 96.19 202 ALA A O 1
ATOM 1577 N N . VAL A 1 203 ? 22.531 -14.242 -8.156 1 96.81 203 VAL A N 1
ATOM 1578 C CA . VAL A 1 203 ? 23.469 -13.766 -7.137 1 96.81 203 VAL A CA 1
ATOM 1579 C C . VAL A 1 203 ? 23.562 -12.242 -7.195 1 96.81 203 VAL A C 1
ATOM 1581 O O . VAL A 1 203 ? 23.484 -11.57 -6.164 1 96.81 203 VAL A O 1
ATOM 1584 N N . CYS A 1 204 ? 23.688 -11.688 -8.352 1 97.75 204 CYS A N 1
ATOM 1585 C CA . CYS A 1 204 ? 23.797 -10.242 -8.531 1 97.75 204 CYS A CA 1
ATOM 1586 C C . CYS A 1 204 ? 22.484 -9.562 -8.133 1 97.75 204 CYS A C 1
ATOM 1588 O O . CYS A 1 204 ? 22.5 -8.461 -7.578 1 97.75 204 CYS A O 1
ATOM 1590 N N . GLU A 1 205 ? 21.438 -10.195 -8.445 1 97.69 205 GLU A N 1
ATOM 1591 C CA . GLU A 1 205 ? 20.141 -9.68 -8.016 1 97.69 205 GLU A CA 1
ATOM 1592 C C . GLU A 1 205 ? 20.078 -9.531 -6.5 1 97.69 205 GLU A C 1
ATOM 1594 O O . GLU A 1 205 ? 19.656 -8.492 -5.992 1 97.69 205 GLU A O 1
ATOM 1599 N N . TRP A 1 206 ? 20.484 -10.516 -5.797 1 97.5 206 TRP A N 1
ATOM 1600 C CA . TRP A 1 206 ? 20.5 -10.484 -4.34 1 97.5 206 TRP A CA 1
ATOM 1601 C C . TRP A 1 206 ? 21.438 -9.398 -3.828 1 97.5 206 TRP A C 1
ATOM 1603 O O . TRP A 1 206 ? 21.125 -8.711 -2.848 1 97.5 206 TRP A O 1
ATOM 1613 N N . ILE A 1 207 ? 22.516 -9.25 -4.477 1 98.06 207 ILE A N 1
ATOM 1614 C CA . ILE A 1 207 ? 23.484 -8.227 -4.086 1 98.06 207 ILE A CA 1
ATOM 1615 C C . ILE A 1 207 ? 22.844 -6.844 -4.227 1 98.06 207 ILE A C 1
ATOM 1617 O O . ILE A 1 207 ? 22.953 -6.008 -3.326 1 98.06 207 ILE A O 1
ATOM 1621 N N . VAL A 1 208 ? 22.172 -6.57 -5.332 1 98.5 208 VAL A N 1
ATOM 1622 C CA . VAL A 1 208 ? 21.516 -5.281 -5.539 1 98.5 208 VAL A CA 1
ATOM 1623 C C . VAL A 1 208 ? 20.469 -5.059 -4.465 1 98.5 208 VAL A C 1
ATOM 1625 O O . VAL A 1 208 ? 20.422 -3.994 -3.84 1 98.5 208 VAL A O 1
ATOM 1628 N N . ALA A 1 209 ? 19.656 -6.07 -4.25 1 97.75 209 ALA A N 1
ATOM 1629 C CA . ALA A 1 209 ? 18.578 -5.957 -3.271 1 97.75 209 ALA A CA 1
ATOM 1630 C C . ALA A 1 209 ? 19.125 -5.645 -1.883 1 97.75 209 ALA A C 1
ATOM 1632 O O . ALA A 1 209 ? 18.625 -4.75 -1.197 1 97.75 209 ALA A O 1
ATOM 1633 N N . PHE A 1 210 ? 20.172 -6.293 -1.463 1 97.81 210 PHE A N 1
ATOM 1634 C CA . PHE A 1 210 ? 20.703 -6.086 -0.125 1 97.81 210 PHE A CA 1
ATOM 1635 C C . PHE A 1 210 ? 21.484 -4.777 -0.053 1 97.81 210 PHE A C 1
ATOM 1637 O O . PHE A 1 210 ? 21.656 -4.207 1.026 1 97.81 210 PHE A O 1
ATOM 1644 N N . SER A 1 211 ? 22 -4.359 -1.193 1 98.62 211 SER A N 1
ATOM 1645 C CA . SER A 1 211 ? 22.594 -3.023 -1.22 1 98.62 211 SER A CA 1
ATOM 1646 C C . SER A 1 211 ? 21.562 -1.956 -0.879 1 98.62 211 SER A C 1
ATOM 1648 O O . SER A 1 211 ? 21.859 -1.004 -0.156 1 98.62 211 SER A O 1
ATOM 1650 N N . PHE A 1 212 ? 20.344 -2.094 -1.399 1 98.69 212 PHE A N 1
ATOM 1651 C CA . PHE A 1 212 ? 19.266 -1.164 -1.052 1 98.69 212 PHE A CA 1
ATOM 1652 C C . PHE A 1 212 ? 19.016 -1.163 0.452 1 98.69 212 PHE A C 1
ATOM 1654 O O . PHE A 1 212 ? 18.891 -0.1 1.065 1 98.69 212 PHE A O 1
ATOM 1661 N N . ILE A 1 213 ? 18.984 -2.35 1.031 1 98.44 213 ILE A N 1
ATOM 1662 C CA . ILE A 1 213 ? 18.719 -2.494 2.461 1 98.44 213 ILE A CA 1
ATOM 1663 C C . ILE A 1 213 ? 19.844 -1.812 3.254 1 98.44 213 ILE A C 1
ATOM 1665 O O . ILE A 1 213 ? 19.562 -1.04 4.176 1 98.44 213 ILE A O 1
ATOM 1669 N N . CYS A 1 214 ? 21.047 -2.088 2.881 1 98.38 214 CYS A N 1
ATOM 1670 C CA . CYS A 1 214 ? 22.188 -1.497 3.559 1 98.38 214 CYS A CA 1
ATOM 1671 C C . CYS A 1 214 ? 22.172 0.021 3.426 1 98.38 214 CYS A C 1
ATOM 1673 O O . CYS A 1 214 ? 22.578 0.733 4.348 1 98.38 214 CYS A O 1
ATOM 1675 N N . PHE A 1 215 ? 21.781 0.473 2.287 1 98.81 215 PHE A N 1
ATOM 1676 C CA . PHE A 1 215 ? 21.734 1.916 2.084 1 98.81 215 PHE A CA 1
ATOM 1677 C C . PHE A 1 215 ? 20.766 2.566 3.061 1 98.81 215 PHE A C 1
ATOM 1679 O O . PHE A 1 215 ? 21.078 3.596 3.664 1 98.81 215 PHE A O 1
ATOM 1686 N N . PHE A 1 216 ? 19.609 1.995 3.229 1 98.69 216 PHE A N 1
ATOM 1687 C CA . PHE A 1 216 ? 18.609 2.566 4.125 1 98.69 216 PHE A CA 1
ATOM 1688 C C . PHE A 1 216 ? 19.062 2.465 5.574 1 98.69 216 PHE A C 1
ATOM 1690 O O . PHE A 1 216 ? 18.609 3.24 6.426 1 98.69 216 PHE A O 1
ATOM 1697 N N . LEU A 1 217 ? 19.953 1.496 5.891 1 97.81 217 LEU A N 1
ATOM 1698 C CA . LEU A 1 217 ? 20.562 1.448 7.215 1 97.81 217 LEU A CA 1
ATOM 1699 C C . LEU A 1 217 ? 21.312 2.744 7.52 1 97.81 217 LEU A C 1
ATOM 1701 O O . LEU A 1 217 ? 21.344 3.195 8.664 1 97.81 217 LEU A O 1
ATOM 1705 N N . THR A 1 218 ? 21.844 3.359 6.551 1 98.12 218 THR A N 1
ATOM 1706 C CA . THR A 1 218 ? 22.625 4.578 6.742 1 98.12 218 THR A CA 1
ATOM 1707 C C . THR A 1 218 ? 21.719 5.75 7.105 1 98.12 218 THR A C 1
ATOM 1709 O O . THR A 1 218 ? 22.203 6.801 7.539 1 98.12 218 THR A O 1
ATOM 1712 N N . TYR A 1 219 ? 20.406 5.598 6.887 1 97.81 219 TYR A N 1
ATOM 1713 C CA . TYR A 1 219 ? 19.469 6.676 7.176 1 97.81 219 TYR A CA 1
ATOM 1714 C C . TYR A 1 219 ? 19.203 6.773 8.672 1 97.81 219 TYR A C 1
ATOM 1716 O O . TYR A 1 219 ? 18.719 7.801 9.156 1 97.81 219 TYR A O 1
ATOM 1724 N N . ILE A 1 220 ? 19.469 5.719 9.406 1 96 220 ILE A N 1
ATOM 1725 C CA . ILE A 1 220 ? 19 5.594 10.789 1 96 220 ILE A CA 1
ATOM 1726 C C . ILE A 1 220 ? 19.547 6.746 11.625 1 96 220 ILE A C 1
ATOM 1728 O O . ILE A 1 220 ? 18.812 7.418 12.336 1 96 220 ILE A O 1
ATOM 1732 N N . ASP A 1 221 ? 20.797 7.086 11.516 1 93.19 221 ASP A N 1
ATOM 1733 C CA . ASP A 1 221 ? 21.375 8.141 12.336 1 93.19 221 ASP A CA 1
ATOM 1734 C C . ASP A 1 221 ? 20.875 9.516 11.898 1 93.19 221 ASP A C 1
ATOM 1736 O O . ASP A 1 221 ? 20.641 10.391 12.734 1 93.19 221 ASP A O 1
ATOM 1740 N N . ASP A 1 222 ? 20.75 9.719 10.609 1 94.31 222 ASP A N 1
ATOM 1741 C CA . ASP A 1 222 ? 20.203 10.977 10.109 1 94.31 222 ASP A CA 1
ATOM 1742 C C . ASP A 1 222 ? 18.797 11.211 10.633 1 94.31 222 ASP A C 1
ATOM 1744 O O . ASP A 1 222 ? 18.406 12.344 10.922 1 94.31 222 ASP A O 1
ATOM 1748 N N . PHE A 1 223 ? 18.047 10.148 10.758 1 96.5 223 PHE A N 1
ATOM 1749 C CA . PHE A 1 223 ? 16.625 10.25 11.039 1 96.5 223 PHE A CA 1
ATOM 1750 C C . PHE A 1 223 ? 16.391 10.484 12.531 1 96.5 223 PHE A C 1
ATOM 1752 O O . PHE A 1 223 ? 15.25 10.727 12.945 1 96.5 223 PHE A O 1
ATOM 1759 N N . LYS A 1 224 ? 17.469 10.414 13.328 1 94.56 224 LYS A N 1
ATOM 1760 C CA . LYS A 1 224 ? 17.359 10.781 14.742 1 94.56 224 LYS A CA 1
ATOM 1761 C C . LYS A 1 224 ? 17.25 12.297 14.906 1 94.56 224 LYS A C 1
ATOM 1763 O O . LYS A 1 224 ? 16.875 12.781 15.969 1 94.56 224 LYS A O 1
ATOM 1768 N N . LEU A 1 225 ? 17.5 13.023 13.891 1 93.56 225 LEU A N 1
ATOM 1769 C CA . LEU A 1 225 ? 17.797 14.453 14.008 1 93.56 225 LEU A CA 1
ATOM 1770 C C . LEU A 1 225 ? 16.547 15.281 13.766 1 93.56 225 LEU A C 1
ATOM 1772 O O . LEU A 1 225 ? 16.547 16.5 13.977 1 93.56 225 LEU A O 1
ATOM 1776 N N . PHE A 1 226 ? 15.469 14.648 13.32 1 95.31 226 PHE A N 1
ATOM 1777 C CA . PHE A 1 226 ? 14.328 15.477 12.938 1 95.31 226 PHE A CA 1
ATOM 1778 C C . PHE A 1 226 ? 13.016 14.719 13.125 1 95.31 226 PHE A C 1
ATOM 1780 O O . PHE A 1 226 ? 13.023 13.5 13.32 1 95.31 226 PHE A O 1
ATOM 1787 N N . THR A 1 227 ? 11.922 15.422 13.125 1 96.31 227 THR A N 1
ATOM 1788 C CA . THR A 1 227 ? 10.555 14.898 13.125 1 96.31 227 THR A CA 1
ATOM 1789 C C . THR A 1 227 ? 9.695 15.625 12.094 1 96.31 227 THR A C 1
ATOM 1791 O O . THR A 1 227 ? 10.078 16.688 11.602 1 96.31 227 THR A O 1
ATOM 1794 N N . LEU A 1 228 ? 8.703 14.969 11.703 1 96 228 LEU A N 1
ATOM 1795 C CA . LEU A 1 228 ? 7.711 15.57 10.812 1 96 228 LEU A CA 1
ATOM 1796 C C . LEU A 1 228 ? 6.406 15.828 11.555 1 96 228 LEU A C 1
ATOM 1798 O O . LEU A 1 228 ? 5.945 14.977 12.328 1 96 228 LEU A O 1
ATOM 1802 N N . GLN A 1 229 ? 5.828 16.953 11.406 1 95.25 229 GLN A N 1
ATOM 1803 C CA . GLN A 1 229 ? 4.527 17.312 11.969 1 95.25 229 GLN A CA 1
ATOM 1804 C C . GLN A 1 229 ? 3.52 17.625 10.875 1 95.25 229 GLN A C 1
ATOM 1806 O O . GLN A 1 229 ? 3.854 18.312 9.898 1 95.25 229 GLN A O 1
ATOM 1811 N N . VAL A 1 230 ? 2.344 17.062 11.031 1 95.5 230 VAL A N 1
ATOM 1812 C CA . VAL A 1 230 ? 1.261 17.359 10.094 1 95.5 230 VAL A CA 1
ATOM 1813 C C . VAL A 1 230 ? 0.319 18.391 10.711 1 95.5 230 VAL A C 1
ATOM 1815 O O . VAL A 1 230 ? -0.252 18.156 11.781 1 95.5 230 VAL A O 1
ATOM 1818 N N . LYS A 1 231 ? 0.203 19.453 10.109 1 94.94 231 LYS A N 1
ATOM 1819 C CA . LYS A 1 231 ? -0.671 20.531 10.57 1 94.94 231 LYS A CA 1
ATOM 1820 C C . LYS A 1 231 ? -1.869 20.703 9.633 1 94.94 231 LYS A C 1
ATOM 1822 O O . LYS A 1 231 ? -1.728 20.625 8.414 1 94.94 231 LYS A O 1
ATOM 1827 N N . THR A 1 232 ? -3.01 20.922 10.203 1 95.88 232 THR A N 1
ATOM 1828 C CA . THR A 1 232 ? -4.238 21.156 9.453 1 95.88 232 THR A CA 1
ATOM 1829 C C . THR A 1 232 ? -4.535 22.641 9.344 1 95.88 232 THR A C 1
ATOM 1831 O O . THR A 1 232 ? -4.508 23.359 10.344 1 95.88 232 THR A O 1
ATOM 1834 N N . GLU A 1 233 ? -4.715 23.094 8.156 1 94.5 233 GLU A N 1
ATOM 1835 C CA . GLU A 1 233 ? -5.078 24.484 7.914 1 94.5 233 GLU A CA 1
ATOM 1836 C C . GLU A 1 233 ? -6.387 24.594 7.137 1 94.5 233 GLU A C 1
ATOM 1838 O O . GLU A 1 233 ? -6.594 23.859 6.16 1 94.5 233 GLU A O 1
ATOM 1843 N N . TYR A 1 234 ? -7.332 25.469 7.582 1 92.19 234 TYR A N 1
ATOM 1844 C CA . TYR A 1 234 ? -8.555 25.719 6.816 1 92.19 234 TYR A CA 1
ATOM 1845 C C . TYR A 1 234 ? -8.242 26.406 5.5 1 92.19 234 TYR A C 1
ATOM 1847 O O . TYR A 1 234 ? -7.316 27.219 5.422 1 92.19 234 TYR A O 1
ATOM 1855 N N . GLN A 1 235 ? -8.961 25.984 4.559 1 85.75 235 GLN A N 1
ATOM 1856 C CA . GLN A 1 235 ? -8.805 26.641 3.273 1 85.75 235 GLN A CA 1
ATOM 1857 C C . GLN A 1 235 ? -9.469 28.016 3.279 1 85.75 235 GLN A C 1
ATOM 1859 O O . GLN A 1 235 ? -10.609 28.156 3.729 1 85.75 235 GLN A O 1
ATOM 1864 N N . GLU A 1 236 ? -8.711 29.156 3.111 1 69.5 236 GLU A N 1
ATOM 1865 C CA . GLU A 1 236 ? -9.242 30.516 3.027 1 69.5 236 GLU A CA 1
ATOM 1866 C C . GLU A 1 236 ? -10.227 30.656 1.871 1 69.5 236 GLU A C 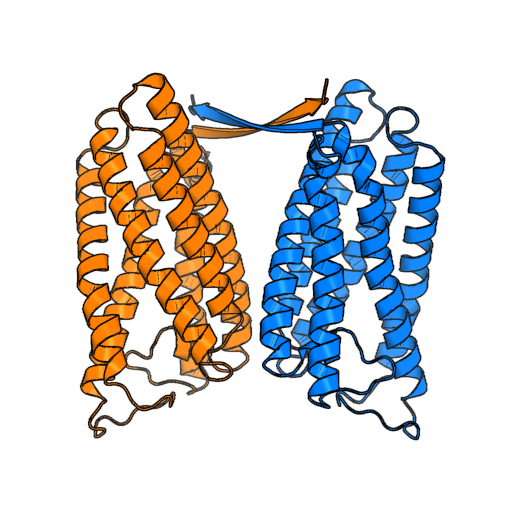1
ATOM 1868 O O . GLU A 1 236 ? -10.07 30 0.834 1 69.5 236 GLU A O 1
ATOM 1873 N N . MET B 1 1 ? -9.477 27.5 -10.492 1 71.31 1 MET B N 1
ATOM 1874 C CA . MET B 1 1 ? -9.055 26.234 -9.891 1 71.31 1 MET B CA 1
ATOM 1875 C C . MET B 1 1 ? -10.141 25.172 -10.031 1 71.31 1 MET B C 1
ATOM 1877 O O . MET B 1 1 ? -11.328 25.469 -9.875 1 71.31 1 MET B O 1
ATOM 1881 N N . PHE B 1 2 ? -9.844 24.094 -10.609 1 84.06 2 PHE B N 1
ATOM 1882 C CA . PHE B 1 2 ? -10.812 23 -10.703 1 84.06 2 PHE B CA 1
ATOM 1883 C C . PHE B 1 2 ? -11.297 22.594 -9.312 1 84.06 2 PHE B C 1
ATOM 1885 O O . PHE B 1 2 ? -10.539 22.641 -8.352 1 84.06 2 PHE B O 1
ATOM 1892 N N . TRP B 1 3 ? -12.555 22.312 -9.242 1 81.81 3 TRP B N 1
ATOM 1893 C CA . TRP B 1 3 ? -13.172 22.016 -7.949 1 81.81 3 TRP B CA 1
ATOM 1894 C C . TRP B 1 3 ? -12.383 20.953 -7.207 1 81.81 3 TRP B C 1
ATOM 1896 O O . TRP B 1 3 ? -12.273 20.984 -5.977 1 81.81 3 TRP B O 1
ATOM 1906 N N . PHE B 1 4 ? -11.789 20 -7.98 1 84 4 PHE B N 1
ATOM 1907 C CA . PHE B 1 4 ? -11.141 18.859 -7.355 1 84 4 PHE B CA 1
ATOM 1908 C C . PHE B 1 4 ? -9.766 19.234 -6.82 1 84 4 PHE B C 1
ATOM 1910 O O . PHE B 1 4 ? -9.094 18.422 -6.176 1 84 4 PHE B O 1
ATOM 1917 N N . MET B 1 5 ? -9.391 20.453 -7.02 1 83.69 5 MET B N 1
ATOM 1918 C CA . MET B 1 5 ? -8.102 20.922 -6.52 1 83.69 5 MET B CA 1
ATOM 1919 C C . MET B 1 5 ? -8.289 21.75 -5.242 1 83.69 5 MET B C 1
ATOM 1921 O O . MET B 1 5 ? -7.309 22.172 -4.633 1 83.69 5 MET B O 1
ATOM 1925 N N . GLN B 1 6 ? -9.523 21.906 -4.918 1 89.12 6 GLN B N 1
ATOM 1926 C CA . GLN B 1 6 ? -9.789 22.641 -3.686 1 89.12 6 GLN B CA 1
ATOM 1927 C C . GLN B 1 6 ? -9.523 21.781 -2.461 1 89.12 6 GLN B C 1
ATOM 1929 O O . GLN B 1 6 ? -9.984 20.641 -2.389 1 89.12 6 GLN B O 1
ATOM 1934 N N . GLY B 1 7 ? -8.75 22.359 -1.614 1 94.44 7 GLY B N 1
ATOM 1935 C CA . GLY B 1 7 ? -8.414 21.594 -0.424 1 94.44 7 GLY B CA 1
ATOM 1936 C C . GLY B 1 7 ? -7.789 20.25 -0.737 1 94.44 7 GLY B C 1
ATOM 1937 O O . GLY B 1 7 ? -6.844 20.156 -1.525 1 94.44 7 GLY B O 1
ATOM 1938 N N . LEU B 1 8 ? -8.328 19.281 -0.071 1 96.69 8 LEU B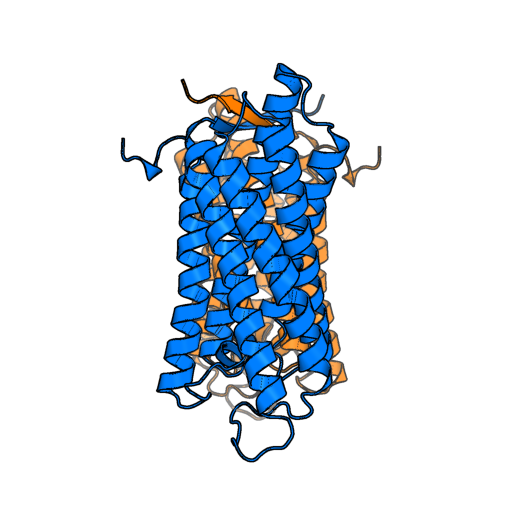 N 1
ATOM 1939 C CA . LEU B 1 8 ? -7.832 17.922 -0.254 1 96.69 8 LEU B CA 1
ATOM 1940 C C . LEU B 1 8 ? -8.898 17.031 -0.89 1 96.69 8 LEU B C 1
ATOM 1942 O O . LEU B 1 8 ? -8.883 15.812 -0.717 1 96.69 8 LEU B O 1
ATOM 1946 N N . CYS B 1 9 ? -9.875 17.656 -1.563 1 95.88 9 CYS B N 1
ATOM 1947 C CA . CYS B 1 9 ? -11.023 16.891 -2.033 1 95.88 9 CYS B CA 1
ATOM 1948 C C . CYS B 1 9 ? -10.602 15.867 -3.082 1 95.88 9 CYS B C 1
ATOM 1950 O O . CYS B 1 9 ? -11.352 14.938 -3.383 1 95.88 9 CYS B O 1
ATOM 1952 N N . PHE B 1 10 ? -9.43 16 -3.676 1 96.31 10 PHE B N 1
ATOM 1953 C CA . PHE B 1 10 ? -8.914 15.016 -4.625 1 96.31 10 PHE B CA 1
ATOM 1954 C C . PHE B 1 10 ? -8.773 13.648 -3.967 1 96.31 10 PHE B C 1
ATOM 1956 O O . PHE B 1 10 ? -8.922 12.617 -4.629 1 96.31 10 PHE B O 1
ATOM 1963 N N . LEU B 1 11 ? -8.531 13.602 -2.66 1 97.25 11 LEU B N 1
ATOM 1964 C CA . LEU B 1 11 ? -8.273 12.352 -1.956 1 97.25 11 LEU B CA 1
ATOM 1965 C C . LEU B 1 11 ? -9.516 11.453 -1.968 1 97.25 11 LEU B C 1
ATOM 1967 O O . LEU B 1 11 ? -9.484 10.352 -2.518 1 97.25 11 LEU B O 1
ATOM 1971 N N . PRO B 1 12 ? -10.648 11.953 -1.445 1 97.94 12 PRO B N 1
ATOM 1972 C CA . PRO B 1 12 ? -11.828 11.094 -1.501 1 97.94 12 PRO B CA 1
ATOM 1973 C C . PRO B 1 12 ? -12.328 10.867 -2.926 1 97.94 12 PRO B C 1
ATOM 1975 O O . PRO B 1 12 ? -12.859 9.797 -3.234 1 97.94 12 PRO B O 1
ATOM 1978 N N . ALA B 1 13 ? -12.172 11.852 -3.811 1 97.94 13 ALA B N 1
ATOM 1979 C CA . ALA B 1 13 ? -12.57 11.656 -5.203 1 97.94 13 ALA B CA 1
ATOM 1980 C C . ALA B 1 13 ? -11.766 10.523 -5.848 1 97.94 13 ALA B C 1
ATOM 1982 O O . ALA B 1 13 ? -12.328 9.648 -6.5 1 97.94 13 ALA B O 1
ATOM 1983 N N . PHE B 1 14 ? -10.492 10.578 -5.652 1 98.44 14 PHE B N 1
ATOM 1984 C CA . PHE B 1 14 ? -9.633 9.531 -6.188 1 98.44 14 PHE B CA 1
ATOM 1985 C C . PHE B 1 14 ? -9.984 8.172 -5.582 1 98.44 14 PHE B C 1
ATOM 1987 O O . PHE B 1 14 ? -10.055 7.172 -6.293 1 98.44 14 PHE B O 1
ATOM 1994 N N . LEU B 1 15 ? -10.172 8.141 -4.277 1 98.44 15 LEU B N 1
ATOM 1995 C CA . LEU B 1 15 ? -10.516 6.902 -3.584 1 98.44 15 LEU B CA 1
ATOM 1996 C C . LEU B 1 15 ? -11.789 6.293 -4.16 1 98.44 15 LEU B C 1
ATOM 1998 O O . LEU B 1 15 ? -11.828 5.098 -4.469 1 98.44 15 LEU B O 1
ATOM 2002 N N . VAL B 1 16 ? -12.805 7.105 -4.363 1 98.38 16 VAL B N 1
ATOM 2003 C CA . VAL B 1 16 ? -14.102 6.656 -4.855 1 98.38 16 VAL B CA 1
ATOM 2004 C C . VAL B 1 16 ? -13.961 6.137 -6.285 1 98.38 16 VAL B C 1
ATOM 2006 O O . VAL B 1 16 ? -14.414 5.031 -6.594 1 98.38 16 VAL B O 1
ATOM 2009 N N . ILE B 1 17 ? -13.305 6.855 -7.105 1 98.38 17 ILE B N 1
ATOM 2010 C CA . ILE B 1 17 ? -13.18 6.496 -8.516 1 98.38 17 ILE B CA 1
ATOM 2011 C C . ILE B 1 17 ? -12.312 5.25 -8.656 1 98.38 17 ILE B C 1
ATOM 2013 O O . ILE B 1 17 ? -12.672 4.305 -9.359 1 98.38 17 ILE B O 1
ATOM 2017 N N . TRP B 1 18 ? -11.211 5.23 -7.953 1 98.5 18 TRP B N 1
ATOM 2018 C CA . TRP B 1 18 ? -10.266 4.129 -8.086 1 98.5 18 TRP B CA 1
ATOM 2019 C C . TRP B 1 18 ? -10.836 2.844 -7.5 1 98.5 18 TRP B C 1
ATOM 2021 O O . TRP B 1 18 ? -10.703 1.771 -8.094 1 98.5 18 TRP B O 1
ATOM 2031 N N . SER B 1 19 ? -11.484 2.885 -6.344 1 98.12 19 SER B N 1
ATOM 2032 C CA . SER B 1 19 ? -12.07 1.692 -5.734 1 98.12 19 SER B CA 1
ATOM 2033 C C . SER B 1 19 ? -13.211 1.14 -6.586 1 98.12 19 SER B C 1
ATOM 2035 O O . SER B 1 19 ? -13.32 -0.074 -6.773 1 98.12 19 SER B O 1
ATOM 2037 N N . SER B 1 20 ? -14.039 2.043 -7.125 1 98.06 20 SER B N 1
ATOM 2038 C CA . SER B 1 20 ? -15.094 1.596 -8.023 1 98.06 20 SER B CA 1
ATOM 2039 C C . SER B 1 20 ? -14.516 0.935 -9.273 1 98.06 20 SER B C 1
ATOM 2041 O O . SER B 1 20 ? -15 -0.113 -9.711 1 98.06 20 SER B O 1
ATOM 2043 N N . SER B 1 21 ? -13.5 1.548 -9.797 1 98.12 21 SER B N 1
ATOM 2044 C CA . SER B 1 21 ? -12.844 0.997 -10.977 1 98.12 21 SER B CA 1
ATOM 2045 C C . SER B 1 21 ? -12.227 -0.368 -10.68 1 98.12 21 SER B C 1
ATOM 2047 O O . SER B 1 21 ? -12.211 -1.247 -11.547 1 98.12 21 SER B O 1
ATOM 2049 N N . THR B 1 22 ? -11.695 -0.548 -9.477 1 97.62 22 THR B N 1
ATOM 2050 C CA . THR B 1 22 ? -11.109 -1.826 -9.086 1 97.62 22 THR B CA 1
ATOM 2051 C C . THR B 1 22 ? -12.141 -2.949 -9.211 1 97.62 22 THR B C 1
ATOM 2053 O O . THR B 1 22 ? -11.859 -3.994 -9.797 1 97.62 22 THR B O 1
ATOM 2056 N N . PHE B 1 23 ? -13.383 -2.73 -8.734 1 95.69 23 PHE B N 1
ATOM 2057 C CA . PHE B 1 23 ? -14.445 -3.721 -8.805 1 95.69 23 PHE B CA 1
ATOM 2058 C C . PHE B 1 23 ? -14.875 -3.965 -10.242 1 95.69 23 PHE B C 1
ATOM 2060 O O . PHE B 1 23 ? -15.023 -5.113 -10.672 1 95.69 23 PHE B O 1
ATOM 2067 N N . ILE B 1 24 ? -14.977 -2.889 -10.938 1 95.25 24 ILE B N 1
ATOM 2068 C CA . ILE B 1 24 ? -15.531 -2.957 -12.281 1 95.25 24 ILE B CA 1
ATOM 2069 C C . ILE B 1 24 ? -14.539 -3.623 -13.227 1 95.25 24 ILE B C 1
ATOM 2071 O O . ILE B 1 24 ? -14.898 -4.527 -13.984 1 95.25 24 ILE B O 1
ATOM 2075 N N . ILE B 1 25 ? -13.289 -3.24 -13.172 1 97.06 25 ILE B N 1
ATOM 2076 C CA . ILE B 1 25 ? -12.273 -3.734 -14.102 1 97.06 25 ILE B CA 1
ATOM 2077 C C . ILE B 1 25 ? -12.039 -5.223 -13.859 1 97.06 25 ILE B C 1
ATOM 2079 O O . ILE B 1 25 ? -12.023 -6.016 -14.797 1 97.06 25 ILE B O 1
ATOM 2083 N N . SER B 1 26 ? -11.859 -5.598 -12.602 1 95.81 26 SER B N 1
ATOM 2084 C CA . SER B 1 26 ? -11.641 -7.012 -12.312 1 95.81 26 SER B CA 1
ATOM 2085 C C . SER B 1 26 ? -12.844 -7.855 -12.727 1 95.81 26 SER B C 1
ATOM 2087 O O . SER B 1 26 ? -12.68 -8.945 -13.281 1 95.81 26 SER B O 1
ATOM 2089 N N . TYR B 1 27 ? -14.055 -7.348 -12.516 1 95.94 27 TYR B N 1
ATOM 2090 C CA . TYR B 1 27 ? -15.281 -8.031 -12.898 1 95.94 27 TYR B CA 1
ATOM 2091 C C . TYR B 1 27 ? -15.359 -8.219 -14.414 1 95.94 27 TYR B C 1
ATOM 2093 O O . TYR B 1 27 ? -15.625 -9.32 -14.898 1 95.94 27 TYR B O 1
ATOM 2101 N N . LEU B 1 28 ? -15.055 -7.152 -15.133 1 96.81 28 LEU B N 1
ATOM 2102 C CA . LEU B 1 28 ? -15.133 -7.191 -16.594 1 96.81 28 LEU B CA 1
ATOM 2103 C C . LEU B 1 28 ? -14.117 -8.172 -17.156 1 96.81 28 LEU B C 1
ATOM 2105 O O . LEU B 1 28 ? -14.438 -8.953 -18.062 1 96.81 28 LEU B O 1
ATOM 2109 N N . ILE B 1 29 ? -12.906 -8.18 -16.672 1 96.56 29 ILE B N 1
ATOM 2110 C CA . ILE B 1 29 ? -11.891 -9.102 -17.156 1 96.56 29 ILE B CA 1
ATOM 2111 C C . ILE B 1 29 ? -12.32 -10.539 -16.859 1 96.56 29 ILE B C 1
ATOM 2113 O O . ILE B 1 29 ? -12.234 -11.406 -17.75 1 96.56 29 ILE B O 1
ATOM 2117 N N . ALA B 1 30 ? -12.82 -10.766 -15.68 1 96.25 30 ALA B N 1
ATOM 2118 C CA . ALA B 1 30 ? -13.234 -12.109 -15.273 1 96.25 30 ALA B CA 1
ATOM 2119 C C . ALA B 1 30 ? -14.375 -12.617 -16.156 1 96.25 30 ALA B C 1
ATOM 2121 O O . ALA B 1 30 ? -14.414 -13.797 -16.516 1 96.25 30 ALA B O 1
ATOM 2122 N N . ILE B 1 31 ? -15.297 -11.773 -16.5 1 95.75 31 ILE B N 1
ATOM 2123 C CA . ILE B 1 31 ? -16.438 -12.148 -17.328 1 95.75 31 ILE B CA 1
ATOM 2124 C C . ILE B 1 31 ? -15.969 -12.422 -18.75 1 95.75 31 ILE B C 1
ATOM 2126 O O . ILE B 1 31 ? -16.359 -13.414 -19.375 1 95.75 31 ILE B O 1
ATOM 2130 N N . PHE B 1 32 ? -15.117 -11.523 -19.234 1 96.38 32 PHE B N 1
ATOM 2131 C CA . PHE B 1 32 ? -14.625 -11.672 -20.594 1 96.38 32 PHE B CA 1
ATOM 2132 C C . PHE B 1 32 ? -13.836 -12.969 -20.75 1 96.38 32 PHE B C 1
ATOM 2134 O O . PHE B 1 32 ? -13.883 -13.609 -21.812 1 96.38 32 PHE B O 1
ATOM 2141 N N . ARG B 1 33 ? -13.188 -13.414 -19.734 1 96.19 33 ARG B N 1
ATOM 2142 C CA . ARG B 1 33 ? -12.383 -14.633 -19.75 1 96.19 33 ARG B CA 1
ATOM 2143 C C . ARG B 1 33 ? -13.219 -15.844 -19.344 1 96.19 33 ARG B C 1
ATOM 2145 O O . ARG B 1 33 ? -12.711 -16.969 -19.281 1 96.19 33 ARG B O 1
ATOM 2152 N N . HIS B 1 34 ? -14.508 -15.602 -18.922 1 95.5 34 HIS B N 1
ATOM 2153 C CA . HIS B 1 34 ? -15.461 -16.625 -18.531 1 95.5 34 HIS B CA 1
ATOM 2154 C C . HIS B 1 34 ? -15.008 -17.344 -17.266 1 95.5 34 HIS B C 1
ATOM 2156 O O . HIS B 1 34 ? -15.242 -18.547 -17.109 1 95.5 34 HIS B O 1
ATOM 2162 N N . ASP B 1 35 ? -14.32 -16.531 -16.469 1 94.44 35 ASP B N 1
ATOM 2163 C CA . ASP B 1 35 ? -13.836 -17.109 -15.219 1 94.44 35 ASP B CA 1
ATOM 2164 C C . ASP B 1 35 ? -14.938 -17.125 -14.164 1 94.44 35 ASP B C 1
ATOM 2166 O O . ASP B 1 35 ? -14.875 -17.891 -13.203 1 94.44 35 ASP B O 1
ATOM 2170 N N . VAL B 1 36 ? -15.891 -16.25 -14.297 1 94.12 36 VAL B N 1
ATOM 2171 C CA . VAL B 1 36 ? -16.984 -16.172 -13.336 1 94.12 36 VAL B CA 1
ATOM 2172 C C . VAL B 1 36 ? -18.312 -16.016 -14.086 1 94.12 36 VAL B C 1
ATOM 2174 O O . VAL B 1 36 ? -18.328 -15.773 -15.297 1 94.12 36 VAL B O 1
ATOM 2177 N N . ASP B 1 37 ? -19.406 -16.203 -13.281 1 91.94 37 ASP B N 1
ATOM 2178 C CA . ASP B 1 37 ? -20.734 -16 -13.828 1 91.94 37 ASP B CA 1
ATOM 2179 C C . ASP B 1 37 ? -21.094 -14.508 -13.859 1 91.94 37 ASP B C 1
ATOM 2181 O O . ASP B 1 37 ? -20.547 -13.727 -13.078 1 91.94 37 ASP B O 1
ATOM 2185 N N . LEU B 1 38 ? -21.984 -14.266 -14.734 1 87.5 38 LEU B N 1
ATOM 2186 C CA . LEU B 1 38 ? -22.406 -12.883 -14.898 1 87.5 38 LEU B CA 1
ATOM 2187 C C . LEU B 1 38 ? -23.234 -12.422 -13.695 1 87.5 38 LEU B C 1
ATOM 2189 O O . LEU B 1 38 ? -23.125 -11.273 -13.273 1 87.5 38 LEU B O 1
ATOM 2193 N N . ILE B 1 39 ? -23.953 -13.477 -13.156 1 84.38 39 ILE B N 1
ATOM 2194 C CA . ILE B 1 39 ? -24.938 -13.078 -12.148 1 84.38 39 ILE B CA 1
ATOM 2195 C C . ILE B 1 39 ? -24.328 -13.242 -10.758 1 84.38 39 ILE B C 1
ATOM 2197 O O . ILE B 1 39 ? -24.391 -14.328 -10.172 1 84.38 39 ILE B O 1
ATOM 2201 N N . PHE B 1 40 ? -23.844 -12.117 -10.203 1 81.94 40 PHE B N 1
ATOM 2202 C CA . PHE B 1 40 ? -23.453 -11.75 -8.852 1 81.94 40 PHE B CA 1
ATOM 2203 C C . PHE B 1 40 ? -22.422 -12.727 -8.297 1 81.94 40 PHE B C 1
ATOM 2205 O O . PHE B 1 40 ? -22.672 -13.391 -7.285 1 81.94 40 PHE B O 1
ATOM 2212 N N . PRO B 1 41 ? -21.406 -12.852 -8.898 1 92.69 41 PRO B N 1
ATOM 2213 C CA . PRO B 1 41 ? -20.297 -13.508 -8.195 1 92.69 41 PRO B CA 1
ATOM 2214 C C . PRO B 1 41 ? -19.844 -12.734 -6.961 1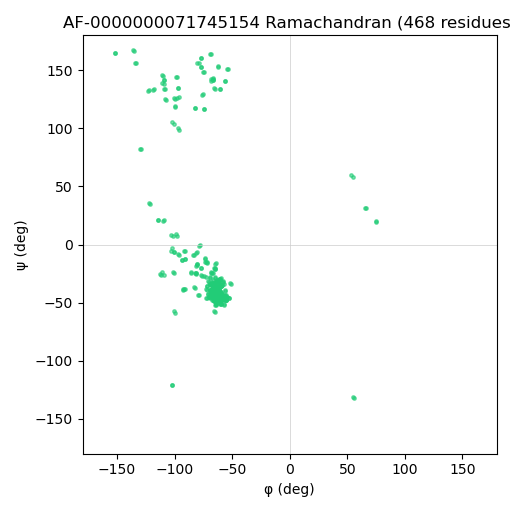 92.69 41 PRO B C 1
ATOM 2216 O O . PRO B 1 41 ? -20.156 -11.547 -6.82 1 92.69 41 PRO B O 1
ATOM 2219 N N . TYR B 1 42 ? -19.297 -13.453 -6.027 1 93.81 42 TYR B N 1
ATOM 2220 C CA . TYR B 1 42 ? -18.625 -12.711 -4.973 1 93.81 42 TYR B CA 1
ATOM 2221 C C . TYR B 1 42 ? -17.594 -11.75 -5.555 1 93.81 42 TYR B C 1
ATOM 2223 O O . TYR B 1 42 ? -17.016 -12.008 -6.609 1 93.81 42 TYR B O 1
ATOM 2231 N N . ILE B 1 43 ? -17.344 -10.648 -4.875 1 94.06 43 ILE B N 1
ATOM 2232 C CA . ILE B 1 43 ? -16.328 -9.695 -5.273 1 94.06 43 ILE B CA 1
ATOM 2233 C C . ILE B 1 43 ? -14.977 -10.406 -5.395 1 94.06 43 ILE B C 1
ATOM 2235 O O . ILE B 1 43 ? -14.25 -10.211 -6.375 1 94.06 43 ILE B O 1
ATOM 2239 N N . SER B 1 44 ? -14.648 -11.25 -4.438 1 92.69 44 SER B N 1
ATOM 2240 C CA . SER B 1 44 ? -13.375 -11.953 -4.414 1 92.69 44 SER B CA 1
ATOM 2241 C C . SER B 1 44 ? -13.25 -12.906 -5.594 1 92.69 44 SER B C 1
ATOM 2243 O O . SER B 1 44 ? -12.141 -13.195 -6.051 1 92.69 44 SER B O 1
ATOM 2245 N N . ASP B 1 45 ? -14.398 -13.453 -6.133 1 94.44 45 ASP B N 1
ATOM 2246 C CA . ASP B 1 45 ? -14.375 -14.336 -7.293 1 94.44 45 ASP B CA 1
ATOM 2247 C C . ASP B 1 45 ? -13.867 -13.602 -8.531 1 94.44 45 ASP B C 1
ATOM 2249 O O . ASP B 1 45 ? -13.211 -14.203 -9.391 1 94.44 45 ASP B O 1
ATOM 2253 N N . THR B 1 46 ? -14.141 -12.344 -8.602 1 94.31 46 THR B N 1
ATOM 2254 C CA . THR B 1 46 ? -13.773 -11.555 -9.766 1 94.31 46 THR B CA 1
ATOM 2255 C C . THR B 1 46 ? -12.266 -11.297 -9.797 1 94.31 46 THR B C 1
ATOM 2257 O O . THR B 1 46 ? -11.727 -10.867 -10.82 1 94.31 46 THR B O 1
ATOM 2260 N N . GLY B 1 47 ? -11.609 -11.523 -8.727 1 93.88 47 GLY B N 1
ATOM 2261 C CA . GLY B 1 47 ? -10.164 -11.398 -8.617 1 93.88 47 GLY B CA 1
ATOM 2262 C C . GLY B 1 47 ? -9.477 -12.68 -8.18 1 93.88 47 GLY B C 1
ATOM 2263 O O . GLY B 1 47 ? -8.484 -12.641 -7.453 1 93.88 47 GLY B O 1
ATOM 2264 N N . ALA B 1 48 ? -9.992 -13.789 -8.609 1 92.88 48 ALA B N 1
ATOM 2265 C CA . ALA B 1 48 ? -9.5 -15.07 -8.109 1 92.88 48 ALA B CA 1
ATOM 2266 C C . ALA B 1 48 ? -8.398 -15.617 -9 1 92.88 48 ALA B C 1
ATOM 2268 O O . ALA B 1 48 ? -7.391 -16.141 -8.508 1 92.88 48 ALA B O 1
ATOM 2269 N N . ASN B 1 49 ? -8.5 -15.469 -10.312 1 93.94 49 ASN B N 1
ATOM 2270 C CA . ASN B 1 49 ? -7.559 -16.047 -11.266 1 93.94 49 ASN B CA 1
ATOM 2271 C C . ASN B 1 49 ? -6.707 -14.977 -11.938 1 93.94 49 ASN B C 1
ATOM 2273 O O . ASN B 1 49 ? -7.191 -13.883 -12.211 1 93.94 49 ASN B O 1
ATOM 2277 N N . PRO B 1 50 ? -5.465 -15.359 -12.195 1 93.69 50 PRO B N 1
ATOM 2278 C CA . PRO B 1 50 ? -4.695 -14.438 -13.031 1 93.69 50 PRO B CA 1
ATOM 2279 C C . PRO B 1 50 ? -5.23 -14.352 -14.461 1 93.69 50 PRO B C 1
ATOM 2281 O O . PRO B 1 50 ? -5.754 -15.336 -14.992 1 93.69 50 PRO B O 1
ATOM 2284 N N . PRO B 1 51 ? -5.203 -13.141 -15.078 1 95.38 51 PRO B N 1
ATOM 2285 C CA . PRO B 1 51 ? -4.465 -11.945 -14.648 1 95.38 51 PRO B CA 1
ATOM 2286 C C . PRO B 1 51 ? -5.305 -11.008 -13.789 1 95.38 51 PRO B C 1
ATOM 2288 O O . PRO B 1 51 ? -4.773 -10.047 -13.219 1 95.38 51 PRO B O 1
ATOM 2291 N N . GLU B 1 52 ? -6.656 -11.219 -13.75 1 96 52 GLU B N 1
ATOM 2292 C CA . GLU B 1 52 ? -7.52 -10.297 -13.016 1 96 52 GLU B CA 1
ATOM 2293 C C . GLU B 1 52 ? -7.16 -10.266 -11.531 1 96 52 GLU B C 1
ATOM 2295 O O . GLU B 1 52 ? -7.301 -9.234 -10.875 1 96 52 GLU B O 1
ATOM 2300 N N . SER B 1 53 ? -6.668 -11.383 -11 1 96.38 53 SER B N 1
ATOM 2301 C CA . SER B 1 53 ? -6.27 -11.375 -9.594 1 96.38 53 SER B CA 1
ATOM 2302 C C . SER B 1 53 ? -5.094 -10.438 -9.359 1 96.38 53 SER B C 1
ATOM 2304 O O . SER B 1 53 ? -5.035 -9.758 -8.328 1 96.38 53 SER B O 1
ATOM 2306 N N . CYS B 1 54 ? -4.105 -10.391 -10.273 1 96.81 54 CYS B N 1
ATOM 2307 C CA . CYS B 1 54 ? -2.963 -9.484 -10.18 1 96.81 54 CYS B CA 1
ATOM 2308 C C . CYS B 1 54 ? -3.408 -8.031 -10.242 1 96.81 54 CYS B C 1
ATOM 2310 O O . CYS B 1 54 ? -2.975 -7.207 -9.438 1 96.81 54 CYS B O 1
ATOM 2312 N N . ILE B 1 55 ? -4.254 -7.762 -11.172 1 97.38 55 ILE B N 1
ATOM 2313 C CA . ILE B 1 55 ? -4.777 -6.418 -11.367 1 97.38 55 ILE B CA 1
ATOM 2314 C C . ILE B 1 55 ? -5.602 -6 -10.156 1 97.38 55 ILE B C 1
ATOM 2316 O O . ILE B 1 55 ? -5.438 -4.891 -9.633 1 97.38 55 ILE B O 1
ATOM 2320 N N . PHE B 1 56 ? -6.512 -6.926 -9.758 1 97.75 56 PHE B N 1
ATOM 2321 C CA . PHE B 1 56 ? -7.312 -6.684 -8.562 1 97.75 56 PHE B CA 1
ATOM 2322 C C . PHE B 1 56 ? -6.418 -6.375 -7.363 1 97.75 56 PHE B C 1
ATOM 2324 O O . PHE B 1 56 ? -6.68 -5.434 -6.613 1 97.75 56 PHE B O 1
ATOM 2331 N N . GLY B 1 57 ? -5.367 -7.152 -7.188 1 97.81 57 GLY B N 1
ATOM 2332 C CA . GLY B 1 57 ? -4.445 -6.938 -6.082 1 97.81 57 GLY B CA 1
ATOM 2333 C C . GLY B 1 57 ? -3.783 -5.574 -6.113 1 97.81 57 GLY B C 1
ATOM 2334 O O . GLY B 1 57 ? -3.797 -4.848 -5.113 1 97.81 57 GLY B O 1
ATOM 2335 N N . LEU B 1 58 ? -3.229 -5.223 -7.215 1 98.25 58 LEU B N 1
ATOM 2336 C CA . LEU B 1 58 ? -2.543 -3.941 -7.348 1 98.25 58 LEU B CA 1
ATOM 2337 C C . LEU B 1 58 ? -3.504 -2.783 -7.109 1 98.25 58 LEU B C 1
ATOM 2339 O O . LEU B 1 58 ? -3.199 -1.865 -6.34 1 98.25 58 LEU B O 1
ATOM 2343 N N . MET B 1 59 ? -4.648 -2.82 -7.746 1 98.31 59 MET B N 1
ATOM 2344 C CA . MET B 1 59 ? -5.613 -1.729 -7.625 1 98.31 59 MET B CA 1
ATOM 2345 C C . MET B 1 59 ? -6.16 -1.644 -6.203 1 98.31 59 MET B C 1
ATOM 2347 O O . MET B 1 59 ? -6.438 -0.551 -5.707 1 98.31 59 MET B O 1
ATOM 2351 N N . THR B 1 60 ? -6.348 -2.777 -5.562 1 98.44 60 THR B N 1
ATOM 2352 C CA . THR B 1 60 ? -6.816 -2.793 -4.18 1 98.44 60 THR B CA 1
ATOM 2353 C C . THR B 1 60 ? -5.77 -2.197 -3.246 1 98.44 60 THR B C 1
ATOM 2355 O O . THR B 1 60 ? -6.105 -1.47 -2.311 1 98.44 60 THR B O 1
ATOM 2358 N N . PHE B 1 61 ? -4.457 -2.498 -3.496 1 98.19 61 PHE B N 1
ATOM 2359 C CA . PHE B 1 61 ? -3.391 -1.886 -2.713 1 98.19 61 PHE B CA 1
ATOM 2360 C C . PHE B 1 61 ? -3.439 -0.367 -2.826 1 98.19 61 PHE B C 1
ATOM 2362 O O . PHE B 1 61 ? -3.314 0.34 -1.825 1 98.19 61 PHE B O 1
ATOM 2369 N N . ILE B 1 62 ? -3.625 0.091 -4.016 1 98.31 62 ILE B N 1
ATOM 2370 C CA . ILE B 1 62 ? -3.699 1.529 -4.25 1 98.31 62 ILE B CA 1
ATOM 2371 C C . ILE B 1 62 ? -4.922 2.104 -3.539 1 98.31 62 ILE B C 1
ATOM 2373 O O . ILE B 1 62 ? -4.848 3.172 -2.926 1 98.31 62 ILE B O 1
ATOM 2377 N N . SER B 1 63 ? -6.035 1.391 -3.6 1 98.56 63 SER B N 1
ATOM 2378 C CA . SER B 1 63 ? -7.238 1.806 -2.883 1 98.56 63 SER B CA 1
ATOM 2379 C C . SER B 1 63 ? -6.992 1.868 -1.38 1 98.56 63 SER B C 1
ATOM 2381 O O . SER B 1 63 ? -7.449 2.795 -0.708 1 98.56 63 SER B O 1
ATOM 2383 N N . ALA B 1 64 ? -6.285 0.827 -0.911 1 98.56 64 ALA B N 1
ATOM 2384 C CA . ALA B 1 64 ? -5.988 0.793 0.519 1 98.56 64 ALA B CA 1
ATOM 2385 C C . ALA B 1 64 ? -5.137 1.992 0.932 1 98.56 64 ALA B C 1
ATOM 2387 O O . ALA B 1 64 ? -5.406 2.629 1.952 1 98.56 64 ALA B O 1
ATOM 2388 N N . CYS B 1 65 ? -4.156 2.33 0.162 1 98.19 65 CYS B N 1
ATOM 2389 C CA . CYS B 1 65 ? -3.316 3.49 0.446 1 98.19 65 CYS B CA 1
ATOM 2390 C C . CYS B 1 65 ? -4.133 4.777 0.39 1 98.19 65 CYS B C 1
ATOM 2392 O O . CYS B 1 65 ? -4.031 5.621 1.283 1 98.19 65 CYS B O 1
ATOM 2394 N N . ALA B 1 66 ? -4.898 4.926 -0.708 1 98.44 66 ALA B N 1
ATOM 2395 C CA . ALA B 1 66 ? -5.773 6.09 -0.823 1 98.44 66 ALA B CA 1
ATOM 2396 C C . ALA B 1 66 ? -6.727 6.18 0.366 1 98.44 66 ALA B C 1
ATOM 2398 O O . ALA B 1 66 ? -7.004 7.273 0.864 1 98.44 66 ALA B O 1
ATOM 2399 N N . GLY B 1 67 ? -7.227 5.039 0.788 1 98.69 67 GLY B N 1
ATOM 2400 C CA . GLY B 1 67 ? -8.078 4.992 1.963 1 98.69 67 GLY B CA 1
ATOM 2401 C C . GLY B 1 67 ? -7.379 5.449 3.229 1 98.69 67 GLY B C 1
ATOM 2402 O O . GLY B 1 67 ? -7.922 6.258 3.986 1 98.69 67 GLY B O 1
ATOM 2403 N N . ILE B 1 68 ? -6.195 4.957 3.436 1 98.62 68 ILE B N 1
ATOM 2404 C CA . ILE B 1 68 ? -5.426 5.309 4.625 1 98.62 68 ILE B CA 1
ATOM 2405 C C . ILE B 1 68 ? -5.211 6.82 4.672 1 98.62 68 ILE B C 1
ATOM 2407 O O . ILE B 1 68 ? -5.449 7.453 5.703 1 98.62 68 ILE B O 1
ATOM 2411 N N . VAL B 1 69 ? -4.816 7.398 3.555 1 98.31 69 VAL B N 1
ATOM 2412 C CA . VAL B 1 69 ? -4.531 8.828 3.5 1 98.31 69 VAL B CA 1
ATOM 2413 C C . VAL B 1 69 ? -5.82 9.617 3.717 1 98.31 69 VAL B C 1
ATOM 2415 O O . VAL B 1 69 ? -5.828 10.609 4.449 1 98.31 69 VAL B O 1
ATOM 2418 N N . THR B 1 70 ? -6.902 9.203 3.119 1 98.75 70 THR B N 1
ATOM 2419 C CA . THR B 1 70 ? -8.188 9.883 3.242 1 98.75 70 THR B CA 1
ATOM 2420 C C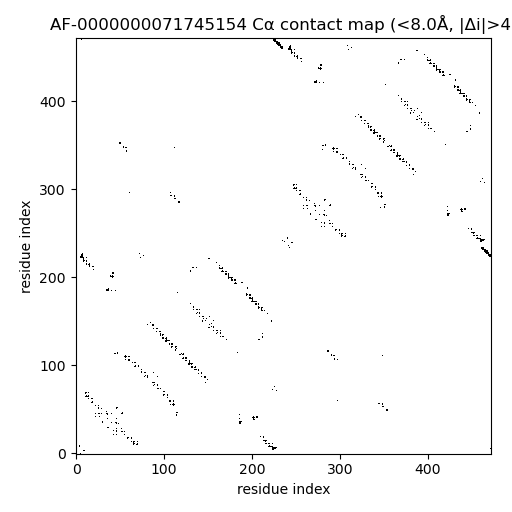 . THR B 1 70 ? -8.695 9.82 4.68 1 98.75 70 THR B C 1
ATOM 2422 O O . THR B 1 70 ? -9.141 10.836 5.23 1 98.75 70 THR B O 1
ATOM 2425 N N . ILE B 1 71 ? -8.578 8.656 5.258 1 98.81 71 ILE B N 1
ATOM 2426 C CA . ILE B 1 71 ? -9.055 8.438 6.621 1 98.81 71 ILE B CA 1
ATOM 2427 C C . ILE B 1 71 ? -8.211 9.258 7.598 1 98.81 71 ILE B C 1
ATOM 2429 O O . ILE B 1 71 ? -8.734 9.852 8.539 1 98.81 71 ILE B O 1
ATOM 2433 N N . TYR B 1 72 ? -6.965 9.312 7.379 1 98.62 72 TYR B N 1
ATOM 2434 C CA . TYR B 1 72 ? -6.09 10.109 8.227 1 98.62 72 TYR B CA 1
ATOM 2435 C C . TYR B 1 72 ? -6.402 11.594 8.086 1 98.62 72 TYR B C 1
ATOM 2437 O O . TYR B 1 72 ? -6.43 12.328 9.078 1 98.62 72 TYR B O 1
ATOM 2445 N N . ALA B 1 73 ? -6.539 11.992 6.832 1 98.31 73 ALA B N 1
ATOM 2446 C CA . ALA B 1 73 ? -6.902 13.391 6.605 1 98.31 73 ALA B CA 1
ATOM 2447 C C . ALA B 1 73 ? -8.195 13.742 7.324 1 98.31 73 ALA B C 1
ATOM 2449 O O . ALA B 1 73 ? -8.305 14.812 7.934 1 98.31 73 ALA B O 1
ATOM 2450 N N . ARG B 1 74 ? -9.203 12.867 7.203 1 98.38 74 ARG B N 1
ATOM 2451 C CA . ARG B 1 74 ? -10.453 13.086 7.918 1 98.38 74 ARG B CA 1
ATOM 2452 C C . ARG B 1 74 ? -10.219 13.172 9.422 1 98.38 74 ARG B C 1
ATOM 2454 O O . ARG B 1 74 ? -10.812 14.008 10.102 1 98.38 74 ARG B O 1
ATOM 2461 N N . TYR B 1 75 ? -9.422 12.305 9.953 1 98.56 75 TYR B N 1
ATOM 2462 C CA . TYR B 1 75 ? -9.07 12.32 11.367 1 98.56 75 TYR B CA 1
ATOM 2463 C C . TYR B 1 75 ? -8.5 13.672 11.781 1 98.56 75 TYR B C 1
ATOM 2465 O O . TYR B 1 75 ? -8.906 14.234 12.797 1 98.56 75 TYR B O 1
ATOM 2473 N N . LYS B 1 76 ? -7.555 14.172 10.984 1 97.75 76 LYS B N 1
ATOM 2474 C CA . LYS B 1 76 ? -6.906 15.445 11.289 1 97.75 76 LYS B CA 1
ATOM 2475 C C . LYS B 1 76 ? -7.898 16.594 11.203 1 97.75 76 LYS B C 1
ATOM 2477 O O . LYS B 1 76 ? -7.836 17.547 12 1 97.75 76 LYS B O 1
ATOM 2482 N N . PHE B 1 77 ? -8.742 16.531 10.242 1 97.31 77 PHE B N 1
ATOM 2483 C CA . PHE B 1 77 ? -9.766 17.562 10.094 1 97.31 77 PHE B CA 1
ATOM 2484 C C . PHE B 1 77 ? -10.664 17.609 11.32 1 97.31 77 PHE B C 1
ATOM 2486 O O . PHE B 1 77 ? -10.906 18.688 11.875 1 97.31 77 PHE B O 1
ATOM 2493 N N . VAL B 1 78 ? -11.148 16.484 11.75 1 97.44 78 VAL B N 1
ATOM 2494 C CA . VAL B 1 78 ? -12.039 16.391 12.898 1 97.44 78 VAL B CA 1
ATOM 2495 C C . VAL B 1 78 ? -11.297 16.812 14.164 1 97.44 78 VAL B C 1
ATOM 2497 O O . VAL B 1 78 ? -11.867 17.438 15.055 1 97.44 78 VAL B O 1
ATOM 2500 N N . GLU B 1 79 ? -10.07 16.391 14.266 1 97.31 79 GLU B N 1
ATOM 2501 C CA . GLU B 1 79 ? -9.242 16.797 15.398 1 97.31 79 GLU B CA 1
ATOM 2502 C C . GLU B 1 79 ? -9.164 18.312 15.523 1 97.31 79 GLU B C 1
ATOM 2504 O O . GLU B 1 79 ? -9.359 18.859 16.609 1 97.31 79 GLU B O 1
ATOM 2509 N N . LYS B 1 80 ? -8.891 18.938 14.398 1 96.38 80 LYS B N 1
ATOM 2510 C CA . LYS B 1 80 ? -8.828 20.391 14.391 1 96.38 80 LYS B CA 1
ATOM 2511 C C . LYS B 1 80 ? -10.188 21 14.742 1 96.38 80 LYS B C 1
ATOM 2513 O O . LYS B 1 80 ? -10.266 21.938 15.547 1 96.38 80 LYS B O 1
ATOM 2518 N N . LEU B 1 81 ? -11.219 20.516 14.125 1 94.81 81 LEU B N 1
ATOM 2519 C CA . LEU B 1 81 ? -12.57 20.984 14.406 1 94.81 81 LEU B CA 1
ATOM 2520 C C . LEU B 1 81 ? -12.898 20.859 15.891 1 94.81 81 LEU B C 1
ATOM 2522 O O . LEU B 1 81 ? -13.5 21.75 16.484 1 94.81 81 LEU B O 1
ATOM 2526 N N . SER B 1 82 ? -12.547 19.75 16.5 1 95.19 82 SER B N 1
ATOM 2527 C CA . SER B 1 82 ? -12.805 19.484 17.906 1 95.19 82 SER B CA 1
ATOM 2528 C C . SER B 1 82 ? -12 20.438 18.797 1 95.19 82 SER B C 1
ATOM 2530 O O . SER B 1 82 ? -12.477 20.859 19.859 1 95.19 82 SER B O 1
ATOM 2532 N N . GLU B 1 83 ? -10.797 20.672 18.391 1 95 83 GLU B N 1
ATOM 2533 C CA . GLU B 1 83 ? -9.984 21.625 19.125 1 95 83 GLU B CA 1
ATOM 2534 C C . GLU B 1 83 ? -10.633 23.016 19.141 1 95 83 GLU B C 1
ATOM 2536 O O . GLU B 1 83 ? -10.586 23.719 20.156 1 95 83 GLU B O 1
ATOM 2541 N N . ASP B 1 84 ? -11.258 23.328 18.078 1 94.12 84 ASP B N 1
ATOM 2542 C CA . ASP B 1 84 ? -11.852 24.656 17.922 1 94.12 84 ASP B CA 1
ATOM 2543 C C . ASP B 1 84 ? -13.211 24.734 18.609 1 94.12 84 ASP B C 1
ATOM 2545 O O . ASP B 1 84 ? -13.594 25.781 19.125 1 94.12 84 ASP B O 1
ATOM 2549 N N . THR B 1 85 ? -13.984 23.672 18.547 1 93.31 85 THR B N 1
ATOM 2550 C CA . THR B 1 85 ? -15.383 23.766 18.953 1 93.31 85 THR B CA 1
ATOM 2551 C C . THR B 1 85 ? -15.625 22.953 20.234 1 93.31 85 THR B C 1
ATOM 2553 O O . THR B 1 85 ? -16.609 23.172 20.938 1 93.31 85 THR B O 1
ATOM 2556 N N . GLY B 1 86 ? -14.812 21.891 20.516 1 92.38 86 GLY B N 1
ATOM 2557 C CA . GLY B 1 86 ? -14.977 21.016 21.672 1 92.38 86 GLY B CA 1
ATOM 2558 C C . GLY B 1 86 ? -16.125 20.047 21.516 1 92.38 86 GLY B C 1
ATOM 2559 O O . GLY B 1 86 ? -16.562 19.438 22.5 1 92.38 86 GLY B O 1
ATOM 2560 N N . MET B 1 87 ? -16.562 19.797 20.375 1 92.44 87 MET B N 1
ATOM 2561 C CA . MET B 1 87 ? -17.812 19.062 20.188 1 92.44 87 MET B CA 1
ATOM 2562 C C . MET B 1 87 ? -17.578 17.562 20.078 1 92.44 87 MET B C 1
ATOM 2564 O O . MET B 1 87 ? -18.375 16.766 20.578 1 92.44 87 MET B O 1
ATOM 2568 N N . VAL B 1 88 ? -16.484 17.188 19.391 1 96.06 88 VAL B N 1
ATOM 2569 C CA . VAL B 1 88 ? -16.219 15.766 19.188 1 96.06 88 VAL B CA 1
ATOM 2570 C C . VAL B 1 88 ? -15.172 15.281 20.188 1 96.06 88 VAL B C 1
ATOM 2572 O O . VAL B 1 88 ? -14.094 15.883 20.312 1 96.06 88 VAL B O 1
ATOM 2575 N N . LYS B 1 89 ? -15.469 14.227 20.953 1 95.94 89 LYS B N 1
ATOM 2576 C CA . LYS B 1 89 ? -14.5 13.648 21.891 1 95.94 89 LYS B CA 1
ATOM 2577 C C . LYS B 1 89 ? -13.312 13.039 21.141 1 95.94 89 LYS B C 1
ATOM 2579 O O . LYS B 1 89 ? -13.5 12.289 20.172 1 95.94 89 LYS B O 1
ATOM 2584 N N . PRO B 1 90 ? -12.109 13.297 21.594 1 96.88 90 PRO B N 1
ATOM 2585 C CA . PRO B 1 90 ? -10.914 12.766 20.938 1 96.88 90 PRO B CA 1
ATOM 2586 C C . PRO B 1 90 ? -10.914 11.242 20.844 1 96.88 90 PRO B C 1
ATOM 2588 O O . PRO B 1 90 ? -10.445 10.672 19.859 1 96.88 90 PRO B O 1
ATOM 2591 N N . CYS B 1 91 ? -11.469 10.648 21.812 1 97.56 91 CYS B N 1
ATOM 2592 C CA . CYS B 1 91 ? -11.469 9.188 21.844 1 97.56 91 CYS B CA 1
ATOM 2593 C C . CYS B 1 91 ? -12.336 8.625 20.719 1 97.56 91 CYS B C 1
ATOM 2595 O O . CYS B 1 91 ? -11.992 7.605 20.125 1 97.56 91 CYS B O 1
ATOM 2597 N N . VAL B 1 92 ? -13.453 9.203 20.422 1 98.44 92 VAL B N 1
ATOM 2598 C CA . VAL B 1 92 ? -14.344 8.758 19.359 1 98.44 92 VAL B CA 1
ATOM 2599 C C . VAL B 1 92 ? -13.664 8.922 18 1 98.44 92 VAL B C 1
ATOM 2601 O O . VAL B 1 92 ? -13.711 8.023 17.156 1 98.44 92 VAL B O 1
ATOM 2604 N N . ASN B 1 93 ? -12.992 10.039 17.859 1 98.56 93 ASN B N 1
ATOM 2605 C CA . ASN B 1 93 ? -12.25 10.305 16.641 1 98.56 93 ASN B CA 1
ATOM 2606 C C . ASN B 1 93 ? -11.109 9.305 16.453 1 98.56 93 ASN B C 1
ATOM 2608 O O . ASN B 1 93 ? -10.898 8.797 15.344 1 98.56 93 ASN B O 1
ATOM 2612 N N . LYS B 1 94 ? -10.414 9.016 17.484 1 98.69 94 LYS B N 1
ATOM 2613 C CA . LYS B 1 94 ? -9.336 8.031 17.438 1 98.69 94 LYS B CA 1
ATOM 2614 C C . LYS B 1 94 ? -9.875 6.637 17.125 1 98.69 94 LYS B C 1
ATOM 2616 O O . LYS B 1 94 ? -9.25 5.871 16.391 1 98.69 94 LYS B O 1
ATOM 2621 N N . THR B 1 95 ? -10.984 6.312 17.719 1 98.81 95 THR B N 1
ATOM 2622 C CA . THR B 1 95 ? -11.617 5.031 17.438 1 98.81 95 THR B CA 1
ATOM 2623 C C . THR B 1 95 ? -11.953 4.891 15.961 1 98.81 95 THR B C 1
ATOM 2625 O O . THR B 1 95 ? -11.719 3.842 15.359 1 98.81 95 THR B O 1
ATOM 2628 N N . ALA B 1 96 ? -12.469 5.938 15.336 1 98.81 96 ALA B N 1
ATOM 2629 C CA . ALA B 1 96 ? -12.766 5.926 13.906 1 98.81 96 ALA B CA 1
ATOM 2630 C C . ALA B 1 96 ? -11.492 5.711 13.086 1 98.81 96 ALA B C 1
ATOM 2632 O O . ALA B 1 96 ? -11.484 4.926 12.141 1 98.81 96 ALA B O 1
ATOM 2633 N N . LEU B 1 97 ? -10.438 6.391 13.484 1 98.88 97 LEU B N 1
ATOM 2634 C CA . LEU B 1 97 ? -9.164 6.23 12.797 1 98.88 97 LEU B CA 1
ATOM 2635 C C . LEU B 1 97 ? -8.711 4.773 12.828 1 98.88 97 LEU B C 1
ATOM 2637 O O . LEU B 1 97 ? -8.328 4.219 11.789 1 98.88 97 LEU B O 1
ATOM 2641 N N . VAL B 1 98 ? -8.805 4.168 13.992 1 98.81 98 VAL B N 1
ATOM 2642 C CA . VAL B 1 98 ? -8.328 2.803 14.188 1 98.81 98 VAL B CA 1
ATOM 2643 C C . VAL B 1 98 ? -9.148 1.842 13.328 1 98.81 98 VAL B C 1
ATOM 2645 O O . VAL B 1 98 ? -8.586 1.008 12.609 1 98.81 98 VAL B O 1
ATOM 2648 N N . PHE B 1 99 ? -10.453 1.986 13.312 1 98.88 99 PHE B N 1
ATOM 2649 C CA . PHE B 1 99 ? -11.305 1.126 12.5 1 98.88 99 PHE B CA 1
ATOM 2650 C C . PHE B 1 99 ? -11 1.303 11.016 1 98.88 99 PHE B C 1
ATOM 2652 O O . PHE B 1 99 ? -10.93 0.324 10.273 1 98.88 99 PHE B O 1
ATOM 2659 N N . GLY B 1 100 ? -10.844 2.551 10.625 1 98.88 100 GLY B N 1
ATOM 2660 C CA . GLY B 1 100 ? -10.531 2.816 9.234 1 98.88 100 GLY B CA 1
ATOM 2661 C C . GLY B 1 100 ? -9.211 2.211 8.789 1 98.88 100 GLY B C 1
ATOM 2662 O O . GLY B 1 100 ? -9.133 1.596 7.727 1 98.88 100 GLY B O 1
ATOM 2663 N N . LEU B 1 101 ? -8.18 2.385 9.617 1 98.75 101 LEU B N 1
ATOM 2664 C CA . LEU B 1 101 ? -6.863 1.858 9.289 1 98.75 101 LEU B CA 1
ATOM 2665 C C . LEU B 1 101 ? -6.879 0.334 9.25 1 98.75 101 LEU B C 1
ATOM 2667 O O . LEU B 1 101 ? -6.289 -0.274 8.352 1 98.75 101 LEU B O 1
ATOM 2671 N N . ILE B 1 102 ? -7.562 -0.273 10.195 1 98.75 102 ILE B N 1
ATOM 2672 C CA . ILE B 1 102 ? -7.68 -1.728 10.219 1 98.75 102 ILE B CA 1
ATOM 2673 C C . ILE B 1 102 ? -8.359 -2.211 8.938 1 98.75 102 ILE B C 1
ATOM 2675 O O . ILE B 1 102 ? -7.922 -3.193 8.328 1 98.75 102 ILE B O 1
ATOM 2679 N N . SER B 1 103 ? -9.383 -1.521 8.523 1 98.88 103 SER B N 1
ATOM 2680 C CA . SER B 1 103 ? -10.102 -1.896 7.312 1 98.88 103 SER B CA 1
ATOM 2681 C C . SER B 1 103 ? -9.195 -1.833 6.09 1 98.88 103 SER B C 1
ATOM 2683 O O . SER B 1 103 ? -9.203 -2.74 5.254 1 98.88 103 SER B O 1
ATOM 2685 N N . CYS B 1 104 ? -8.391 -0.819 6.016 1 98.69 104 CYS B N 1
ATOM 2686 C CA . CYS B 1 104 ? -7.492 -0.661 4.879 1 98.69 104 CYS B CA 1
ATOM 2687 C C . CYS B 1 104 ? -6.402 -1.726 4.895 1 98.69 104 CYS B C 1
ATOM 2689 O O . CYS B 1 104 ? -6.047 -2.271 3.846 1 98.69 104 CYS B O 1
ATOM 2691 N N . VAL B 1 105 ? -5.887 -2.055 6.043 1 98.06 105 VAL B N 1
ATOM 2692 C CA . VAL B 1 105 ? -4.879 -3.107 6.152 1 98.06 105 VAL B CA 1
ATOM 2693 C C . VAL B 1 105 ? -5.496 -4.453 5.777 1 98.06 105 VAL B C 1
ATOM 2695 O O . VAL B 1 105 ? -4.867 -5.266 5.098 1 98.06 105 VAL B O 1
ATOM 2698 N N . ALA B 1 106 ? -6.695 -4.688 6.266 1 98.69 106 ALA B N 1
ATOM 2699 C CA . ALA B 1 106 ? -7.402 -5.918 5.93 1 98.69 106 ALA B CA 1
ATOM 2700 C C . ALA B 1 106 ? -7.605 -6.039 4.422 1 98.69 106 ALA B C 1
ATOM 2702 O O . ALA B 1 106 ? -7.57 -7.141 3.869 1 98.69 106 ALA B O 1
ATOM 2703 N N . MET B 1 107 ? -7.816 -4.934 3.77 1 98.19 107 MET B N 1
ATOM 2704 C CA . MET B 1 107 ? -7.941 -4.93 2.314 1 98.19 107 MET B CA 1
ATOM 2705 C C . MET B 1 107 ? -6.672 -5.465 1.659 1 98.19 107 MET B C 1
ATOM 2707 O O . MET B 1 107 ? -6.738 -6.129 0.624 1 98.19 107 MET B O 1
ATOM 2711 N N . CYS B 1 108 ? -5.516 -5.191 2.217 1 98.12 108 CYS B N 1
ATOM 2712 C CA . CYS B 1 108 ? -4.254 -5.668 1.666 1 98.12 108 CYS B CA 1
ATOM 2713 C C . CYS B 1 108 ? -4.141 -7.184 1.78 1 98.12 108 CYS B C 1
ATOM 2715 O O . CYS B 1 108 ? -3.568 -7.836 0.906 1 98.12 108 CYS B O 1
ATOM 2717 N N . ILE B 1 109 ? -4.699 -7.688 2.863 1 98 109 ILE B N 1
ATOM 2718 C CA . ILE B 1 109 ? -4.734 -9.133 3.014 1 98 109 ILE B CA 1
ATOM 2719 C C . ILE B 1 109 ? -5.582 -9.75 1.902 1 98 109 ILE B C 1
ATOM 2721 O O . ILE B 1 109 ? -5.148 -10.695 1.233 1 98 109 ILE B O 1
ATOM 2725 N N . VAL B 1 110 ? -6.742 -9.164 1.695 1 97.44 110 VAL B N 1
ATOM 2726 C CA . VAL B 1 110 ? -7.652 -9.656 0.666 1 97.44 110 VAL B CA 1
ATOM 2727 C C . VAL B 1 110 ? -7 -9.523 -0.708 1 97.44 110 VAL B C 1
ATOM 2729 O O . VAL B 1 110 ? -7.191 -10.375 -1.579 1 97.44 110 VAL B O 1
ATOM 2732 N N . ALA B 1 111 ? -6.188 -8.477 -0.885 1 96.75 111 ALA B N 1
ATOM 2733 C CA . ALA B 1 111 ? -5.547 -8.188 -2.166 1 96.75 111 ALA B CA 1
ATOM 2734 C C . ALA B 1 111 ? -4.484 -9.234 -2.496 1 96.75 111 ALA B C 1
ATOM 2736 O O . ALA B 1 111 ? -4.207 -9.5 -3.668 1 96.75 111 ALA B O 1
ATOM 2737 N N . THR B 1 112 ? -3.891 -9.828 -1.457 1 96.56 112 THR B N 1
ATOM 2738 C CA . THR B 1 112 ? -2.73 -10.672 -1.712 1 96.56 112 THR B CA 1
ATOM 2739 C C . THR B 1 112 ? -3.074 -12.141 -1.497 1 96.56 112 THR B C 1
ATOM 2741 O O . THR B 1 112 ? -2.42 -13.031 -2.053 1 96.56 112 THR B O 1
ATOM 2744 N N . PHE B 1 113 ? -4.055 -12.422 -0.659 1 96.5 113 PHE B N 1
ATOM 2745 C CA . PHE B 1 113 ? -4.523 -13.789 -0.453 1 96.5 113 PHE B CA 1
ATOM 2746 C C . PHE B 1 113 ? -5.809 -14.047 -1.233 1 96.5 113 PHE B C 1
ATOM 2748 O O . PHE B 1 113 ? -6.891 -13.625 -0.812 1 96.5 113 PHE B O 1
ATOM 2755 N N . GLN B 1 114 ? -5.641 -14.758 -2.316 1 93.38 114 GLN B N 1
ATOM 2756 C CA . GLN B 1 114 ? -6.809 -15.07 -3.133 1 93.38 114 GLN B CA 1
ATOM 2757 C C . GLN B 1 114 ? -7.672 -16.141 -2.473 1 93.38 114 GLN B C 1
ATOM 2759 O O . GLN B 1 114 ? -7.152 -17.047 -1.825 1 93.38 114 GLN B O 1
ATOM 2764 N N . GLU B 1 115 ? -8.945 -16.078 -2.701 1 89.94 115 GLU B N 1
ATOM 2765 C CA . GLU B 1 115 ? -9.898 -16.953 -2.031 1 89.94 115 GLU B CA 1
ATOM 2766 C C . GLU B 1 115 ? -9.727 -18.391 -2.475 1 89.94 115 GLU B C 1
ATOM 2768 O O . GLU B 1 115 ? -10.031 -19.328 -1.723 1 89.94 115 GLU B O 1
ATOM 2773 N N . THR B 1 116 ? -9.172 -18.609 -3.672 1 88.44 116 THR B N 1
ATOM 2774 C CA . THR B 1 116 ? -9.023 -19.969 -4.18 1 88.44 116 THR B CA 1
ATOM 2775 C C . THR B 1 116 ? -7.672 -20.547 -3.779 1 88.44 116 THR B C 1
ATOM 2777 O O . THR B 1 116 ? -7.441 -21.75 -3.91 1 88.44 116 THR B O 1
ATOM 2780 N N . THR B 1 117 ? -6.773 -19.812 -3.316 1 89.25 117 THR B N 1
ATOM 2781 C CA . THR B 1 117 ? -5.422 -20.25 -2.998 1 89.25 117 THR B CA 1
ATOM 2782 C C . THR B 1 117 ? -5.27 -20.484 -1.499 1 89.25 117 THR B C 1
ATOM 2784 O O . THR B 1 117 ? -4.918 -21.594 -1.075 1 89.25 117 THR B O 1
ATOM 2787 N N . VAL B 1 118 ? -5.543 -19.469 -0.765 1 92.75 118 VAL B N 1
ATOM 2788 C CA . VAL B 1 118 ? -5.535 -19.562 0.692 1 92.75 118 VAL B CA 1
ATOM 2789 C C . VAL B 1 118 ? -6.832 -18.984 1.253 1 92.75 118 VAL B C 1
ATOM 2791 O O . VAL B 1 118 ? -6.836 -17.891 1.812 1 92.75 118 VAL B O 1
ATOM 2794 N N . THR B 1 119 ? -7.855 -19.75 1.266 1 92.44 119 THR B N 1
ATOM 2795 C CA . THR B 1 119 ? -9.227 -19.312 1.512 1 92.44 119 THR B CA 1
ATOM 2796 C C . THR B 1 119 ? -9.383 -18.797 2.941 1 92.44 119 THR B C 1
ATOM 2798 O O . THR B 1 119 ? -10.016 -17.766 3.172 1 92.44 119 THR B O 1
ATOM 2801 N N . VAL B 1 120 ? -8.82 -19.484 3.859 1 93.94 120 VAL B N 1
ATOM 2802 C CA . VAL B 1 120 ? -9.023 -19.172 5.266 1 93.94 120 VAL B CA 1
ATOM 2803 C C . VAL B 1 120 ? -8.484 -17.781 5.566 1 93.94 120 VAL B C 1
ATOM 2805 O O . VAL B 1 120 ? -9.156 -16.969 6.203 1 93.94 120 VAL B O 1
ATOM 2808 N N . VAL B 1 121 ? -7.27 -17.453 5.109 1 96.38 121 VAL B N 1
ATOM 2809 C CA . VAL B 1 121 ? -6.66 -16.141 5.363 1 96.38 121 VAL B CA 1
ATOM 2810 C C . VAL B 1 121 ? -7.434 -15.062 4.617 1 96.38 121 VAL B C 1
ATOM 2812 O O . VAL B 1 121 ? -7.688 -13.984 5.164 1 96.38 121 VAL B O 1
ATOM 2815 N N . HIS B 1 122 ? -7.887 -15.398 3.396 1 95.94 122 HIS B N 1
ATOM 2816 C CA . HIS B 1 122 ? -8.695 -14.461 2.623 1 95.94 122 HIS B CA 1
ATOM 2817 C C . HIS B 1 122 ? -9.984 -14.109 3.357 1 95.94 122 HIS B C 1
ATOM 2819 O O . HIS B 1 122 ? -10.32 -12.93 3.496 1 95.94 122 HIS B O 1
ATOM 2825 N N . ASP B 1 123 ? -10.641 -15.133 3.855 1 94.62 123 ASP B N 1
ATOM 2826 C CA . ASP B 1 123 ? -11.93 -14.93 4.512 1 94.62 123 ASP B CA 1
ATOM 2827 C C . ASP B 1 123 ? -11.766 -14.133 5.801 1 94.62 123 ASP B C 1
ATOM 2829 O O . ASP B 1 123 ? -12.625 -13.312 6.141 1 94.62 123 ASP B O 1
ATOM 2833 N N . MET B 1 124 ? -10.695 -14.383 6.484 1 97 124 MET B N 1
ATOM 2834 C CA . MET B 1 124 ? -10.43 -13.602 7.691 1 97 124 MET B CA 1
ATOM 2835 C C . MET B 1 124 ? -10.188 -12.133 7.348 1 97 124 MET B C 1
ATOM 2837 O O . MET B 1 124 ? -10.695 -11.242 8.031 1 97 124 MET B O 1
ATOM 2841 N N . GLY B 1 125 ? -9.391 -11.898 6.305 1 98 125 GLY B N 1
ATOM 2842 C CA . GLY B 1 125 ? -9.164 -10.539 5.84 1 98 125 GLY B CA 1
ATOM 2843 C C . GLY B 1 125 ? -10.438 -9.852 5.395 1 98 125 GLY B C 1
ATOM 2844 O O . GLY B 1 125 ? -10.672 -8.688 5.734 1 98 125 GLY B O 1
ATOM 2845 N N . ALA B 1 126 ? -11.25 -10.57 4.672 1 97.38 126 ALA B N 1
ATOM 2846 C CA . ALA B 1 126 ? -12.516 -10.016 4.188 1 97.38 126 ALA B CA 1
ATOM 2847 C C . ALA B 1 126 ? -13.445 -9.664 5.348 1 97.38 126 ALA B C 1
ATOM 2849 O O . ALA B 1 126 ? -14.039 -8.586 5.363 1 97.38 126 ALA B O 1
ATOM 2850 N N . LEU B 1 127 ? -13.523 -10.578 6.27 1 97.62 127 LEU B N 1
ATOM 2851 C CA . LEU B 1 127 ? -14.367 -10.328 7.43 1 97.62 127 LEU B CA 1
ATOM 2852 C C . LEU B 1 127 ? -13.891 -9.102 8.203 1 97.62 127 LEU B C 1
ATOM 2854 O O . LEU B 1 127 ? -14.688 -8.242 8.555 1 97.62 127 LEU B O 1
ATOM 2858 N N . LEU B 1 128 ? -12.625 -9.031 8.438 1 98.56 128 LEU B N 1
ATOM 2859 C CA . LEU B 1 128 ? -12.047 -7.902 9.156 1 98.56 128 LEU B CA 1
ATOM 2860 C C . LEU B 1 128 ? -12.281 -6.598 8.406 1 98.56 128 LEU B C 1
ATOM 2862 O O . LEU B 1 128 ? -12.578 -5.566 9.008 1 98.56 128 LEU B O 1
ATOM 2866 N N . PHE B 1 129 ? -12.156 -6.645 7.113 1 98.69 129 PHE B N 1
ATOM 2867 C CA . PHE B 1 129 ? -12.367 -5.477 6.266 1 98.69 129 PHE B CA 1
ATOM 2868 C C . PHE B 1 129 ? -13.797 -4.957 6.414 1 98.69 129 PHE B C 1
ATOM 2870 O O . PHE B 1 129 ? -14 -3.77 6.668 1 98.69 129 PHE B O 1
ATOM 2877 N N . PHE B 1 130 ? -14.742 -5.812 6.289 1 98.62 130 PHE B N 1
ATOM 2878 C CA . PHE B 1 130 ? -16.141 -5.41 6.289 1 98.62 130 PHE B CA 1
ATOM 2879 C C . PHE B 1 130 ? -16.578 -4.973 7.684 1 98.62 130 PHE B C 1
ATOM 2881 O O . PHE B 1 130 ? -17.266 -3.963 7.836 1 98.62 130 PHE B O 1
ATOM 2888 N N . VAL B 1 131 ? -16.156 -5.715 8.688 1 98.62 131 VAL B N 1
ATOM 2889 C CA . VAL B 1 131 ? -16.578 -5.387 10.047 1 98.62 131 VAL B CA 1
ATOM 2890 C C . VAL B 1 131 ? -16.016 -4.031 10.453 1 98.62 131 VAL B C 1
ATOM 2892 O O . VAL B 1 131 ? -16.75 -3.143 10.883 1 98.62 131 VAL B O 1
ATOM 2895 N N . SER B 1 132 ? -14.734 -3.852 10.297 1 98.88 132 SER B N 1
ATOM 2896 C CA . SER B 1 132 ? -14.102 -2.592 10.68 1 98.88 132 SER B CA 1
ATOM 2897 C C . SER B 1 132 ? -14.562 -1.448 9.781 1 98.88 132 SER B C 1
ATOM 2899 O O . SER B 1 132 ? -14.68 -0.308 10.227 1 98.88 132 SER B O 1
ATOM 2901 N N . GLY B 1 133 ? -14.781 -1.747 8.523 1 98.81 133 GLY B N 1
ATOM 2902 C CA . GLY B 1 133 ? -15.305 -0.733 7.625 1 98.81 133 GLY B CA 1
ATOM 2903 C C . GLY B 1 133 ? -16.672 -0.231 8.031 1 98.81 133 GLY B C 1
ATOM 2904 O O . GLY B 1 133 ? -16.922 0.977 8.055 1 98.81 133 GLY B O 1
ATOM 2905 N N . VAL B 1 134 ? -17.547 -1.15 8.344 1 98.88 134 VAL B N 1
ATOM 2906 C CA . VAL B 1 134 ? -18.891 -0.787 8.773 1 98.88 134 VAL B CA 1
ATOM 2907 C C . VAL B 1 134 ? -18.812 0.006 10.078 1 98.88 134 VAL B C 1
ATOM 2909 O O . VAL B 1 134 ? -19.484 1.031 10.219 1 98.88 134 VAL B O 1
ATOM 2912 N N . LEU B 1 135 ? -18 -0.439 10.977 1 98.88 135 LEU B N 1
ATOM 2913 C CA . LEU B 1 135 ? -17.844 0.279 12.242 1 98.88 135 LEU B CA 1
ATOM 2914 C C . LEU B 1 135 ? -17.281 1.676 12 1 98.88 135 LEU B C 1
ATOM 2916 O O . LEU B 1 135 ? -17.688 2.635 12.664 1 98.88 135 LEU B O 1
ATOM 2920 N N . TYR B 1 136 ? -16.359 1.779 11.086 1 98.94 136 TYR B N 1
ATOM 2921 C CA . TYR B 1 136 ? -15.789 3.08 10.75 1 98.94 136 TYR B CA 1
ATOM 2922 C C . TYR B 1 136 ? -16.875 4.055 10.32 1 98.94 136 TYR B C 1
ATOM 2924 O O . TYR B 1 136 ? -16.953 5.172 10.836 1 98.94 136 TYR B O 1
ATOM 2932 N N . ILE B 1 137 ? -17.703 3.639 9.391 1 98.88 137 ILE B N 1
ATOM 2933 C CA . ILE B 1 137 ? -18.656 4.598 8.852 1 98.88 137 ILE B CA 1
ATOM 2934 C C . ILE B 1 137 ? -19.766 4.863 9.867 1 98.88 137 ILE B C 1
ATOM 2936 O O . ILE B 1 137 ? -20.344 5.953 9.898 1 98.88 137 ILE B O 1
ATOM 2940 N N . ILE B 1 138 ? -20.047 3.891 10.742 1 98.88 138 ILE B N 1
ATOM 2941 C CA . ILE B 1 138 ? -21 4.141 11.828 1 98.88 138 ILE B CA 1
ATOM 2942 C C . ILE B 1 138 ? -20.438 5.219 12.758 1 98.88 138 ILE B C 1
ATOM 2944 O O . ILE B 1 138 ? -21.109 6.199 13.062 1 98.88 138 ILE B O 1
ATOM 2948 N N . VAL B 1 139 ? -19.219 5.047 13.203 1 98.88 139 VAL B N 1
ATOM 2949 C CA . VAL B 1 139 ? -18.594 6.004 14.117 1 98.88 139 VAL B CA 1
ATOM 2950 C C . VAL B 1 139 ? -18.484 7.367 13.438 1 98.88 139 VAL B C 1
ATOM 2952 O O . VAL B 1 139 ? -18.734 8.398 14.07 1 98.88 139 VAL B O 1
ATOM 2955 N N . GLN B 1 140 ? -18.156 7.359 12.172 1 98.81 140 GLN B N 1
ATOM 2956 C CA . GLN B 1 140 ? -18.047 8.617 11.445 1 98.81 140 GLN B CA 1
ATOM 2957 C C . GLN B 1 140 ? -19.406 9.32 11.336 1 98.81 140 GLN B C 1
ATOM 2959 O O . GLN B 1 140 ? -19.469 10.547 11.336 1 98.81 140 GLN B O 1
ATOM 2964 N N . SER B 1 141 ? -20.484 8.516 11.188 1 98.62 141 SER B N 1
ATOM 2965 C CA . SER B 1 141 ? -21.812 9.109 11.195 1 98.62 141 SER B CA 1
ATOM 2966 C C . SER B 1 141 ? -22.125 9.773 12.531 1 98.62 141 SER B C 1
ATOM 2968 O O . SER B 1 141 ? -22.656 10.883 12.57 1 98.62 141 SER B O 1
ATOM 2970 N N . VAL B 1 142 ? -21.75 9.148 13.625 1 98.19 142 VAL B N 1
ATOM 2971 C CA . VAL B 1 142 ? -21.922 9.719 14.953 1 98.19 142 VAL B CA 1
ATOM 2972 C C . VAL B 1 142 ? -21.109 11.008 15.07 1 98.19 142 VAL B C 1
ATOM 2974 O O . VAL B 1 142 ? -21.625 12.031 15.539 1 98.19 142 VAL B O 1
ATOM 2977 N N . ILE B 1 143 ? -19.891 10.984 14.609 1 98.31 143 ILE B N 1
ATOM 2978 C CA . ILE B 1 143 ? -19 12.141 14.664 1 98.31 143 ILE B CA 1
ATOM 2979 C C . ILE B 1 143 ? -19.609 13.297 13.883 1 98.31 143 ILE B C 1
ATOM 2981 O O . ILE B 1 143 ? -19.531 14.453 14.312 1 98.31 143 ILE B O 1
ATOM 2985 N N . SER B 1 144 ? -20.188 12.984 12.742 1 97.19 144 SER B N 1
ATOM 2986 C CA . SER B 1 144 ? -20.781 14.031 11.914 1 97.19 144 SER B CA 1
ATOM 2987 C C . SER B 1 144 ? -21.906 14.75 12.664 1 97.19 144 SER B C 1
ATOM 2989 O O . SER B 1 144 ? -22.016 15.977 12.594 1 97.19 144 SER B O 1
ATOM 2991 N N . TYR B 1 145 ? -22.719 14.031 13.414 1 96.44 145 TYR B N 1
ATOM 2992 C CA . TYR B 1 145 ? -23.797 14.656 14.18 1 96.44 145 TYR B CA 1
ATOM 2993 C C . TYR B 1 145 ? -23.234 15.43 15.367 1 96.44 145 TYR B C 1
ATOM 2995 O O . TYR B 1 145 ? -23.766 16.484 15.742 1 96.44 145 TYR B O 1
ATOM 3003 N N . GLN B 1 146 ? -22.188 14.906 15.961 1 96.44 146 GLN B N 1
ATOM 3004 C CA . GLN B 1 146 ? -21.531 15.617 17.062 1 96.44 146 GLN B CA 1
ATOM 3005 C C . GLN B 1 146 ? -20.922 16.938 16.594 1 96.44 146 GLN B C 1
ATOM 3007 O O . GLN B 1 146 ? -20.953 17.922 17.312 1 96.44 146 GLN B O 1
ATOM 3012 N N . ALA B 1 147 ? -20.422 16.953 15.453 1 95.06 147 ALA B N 1
ATOM 3013 C CA . ALA B 1 147 ? -19.734 18.125 14.906 1 95.06 147 ALA B CA 1
ATOM 3014 C C . ALA B 1 147 ? -20.719 19.141 14.352 1 95.06 147 ALA B C 1
ATOM 3016 O O . ALA B 1 147 ? -20.359 20.281 14.078 1 95.06 147 ALA B O 1
ATOM 3017 N N . TYR B 1 148 ? -21.938 18.703 14.094 1 92.94 148 TYR B N 1
ATOM 3018 C CA . TYR B 1 148 ? -22.953 19.609 13.594 1 92.94 148 TYR B CA 1
ATOM 3019 C C . TYR B 1 148 ? -23.219 20.734 14.594 1 92.94 148 TYR B C 1
ATOM 3021 O O . TYR B 1 148 ? -23.312 20.5 15.797 1 92.94 148 TYR B O 1
ATOM 3029 N N . PRO B 1 149 ? -23.281 21.938 14.141 1 93.12 149 PRO B N 1
ATOM 3030 C CA . PRO B 1 149 ? -23.406 22.422 12.766 1 93.12 149 PRO B CA 1
ATOM 3031 C C . PRO B 1 149 ? -22.078 22.938 12.203 1 93.12 149 PRO B C 1
ATOM 3033 O O . PRO B 1 149 ? -22.047 23.594 11.156 1 93.12 149 PRO B O 1
ATOM 3036 N N . PHE B 1 150 ? -21.047 22.734 12.906 1 89.25 150 PHE B N 1
ATOM 3037 C CA . PHE B 1 150 ? -19.766 23.312 12.523 1 89.25 150 PHE B CA 1
ATOM 3038 C C . PHE B 1 150 ? -19.094 22.484 11.445 1 89.25 150 PHE B C 1
ATOM 3040 O O . PHE B 1 150 ? -18.172 22.953 10.773 1 89.25 150 PHE B O 1
ATOM 3047 N N . GLY B 1 151 ? -19.562 21.328 11.312 1 88.94 151 GLY B N 1
ATOM 3048 C CA . GLY B 1 151 ? -19.031 20.438 10.289 1 88.94 151 GLY B CA 1
ATOM 3049 C C . GLY B 1 151 ? -19.922 20.344 9.062 1 88.94 151 GLY B C 1
ATOM 3050 O O . GLY B 1 151 ? -20.297 21.375 8.484 1 88.94 151 GLY B O 1
ATOM 3051 N N . SER B 1 152 ? -20.328 19.172 8.82 1 91.38 152 SER B N 1
ATOM 3052 C CA . SER B 1 152 ? -21.141 18.906 7.641 1 91.38 152 SER B CA 1
ATOM 3053 C C . SER B 1 152 ? -22.594 19.359 7.848 1 91.38 152 SER B C 1
ATOM 3055 O O . SER B 1 152 ? -23.031 19.547 8.984 1 91.38 152 SER B O 1
ATOM 3057 N N . SER B 1 153 ? -23.312 19.547 6.754 1 94.12 153 SER B N 1
ATOM 3058 C CA . SER B 1 153 ? -24.719 19.906 6.824 1 94.12 153 SER B CA 1
ATOM 3059 C C . SER B 1 153 ? -25.562 18.734 7.363 1 94.12 153 SER B C 1
ATOM 3061 O O . SER B 1 153 ? -25.109 17.594 7.363 1 94.12 153 SER B O 1
ATOM 3063 N N . VAL B 1 154 ? -26.734 19.047 7.758 1 95.94 154 VAL B N 1
ATOM 3064 C CA . VAL B 1 154 ? -27.625 18.047 8.32 1 95.94 154 VAL B CA 1
ATOM 3065 C C . VAL B 1 154 ? -27.984 17.016 7.25 1 95.94 154 VAL B C 1
ATOM 3067 O O . VAL B 1 154 ? -28.156 15.828 7.551 1 95.94 154 VAL B O 1
ATOM 3070 N N . TRP B 1 155 ? -28.062 17.453 6.031 1 97.19 155 TRP B N 1
ATOM 3071 C CA . TRP B 1 155 ? -28.391 16.547 4.938 1 97.19 155 TRP B CA 1
ATOM 3072 C C . TRP B 1 155 ? -27.281 15.508 4.746 1 97.19 155 TRP B C 1
ATOM 3074 O O . TRP B 1 155 ? -27.547 14.336 4.5 1 97.19 155 TRP B O 1
ATOM 3084 N N . VAL B 1 156 ? -26.062 15.969 4.887 1 97.81 156 VAL B N 1
ATOM 3085 C CA . VAL B 1 156 ? -24.922 15.055 4.762 1 97.81 156 VAL B CA 1
ATOM 3086 C C . VAL B 1 156 ? -24.906 14.094 5.945 1 97.81 156 VAL B C 1
ATOM 3088 O O . VAL B 1 156 ? -24.641 12.898 5.777 1 97.81 156 VAL B O 1
ATOM 3091 N N . CYS B 1 157 ? -25.219 14.57 7.145 1 97.75 157 CYS B N 1
ATOM 3092 C CA . CYS B 1 157 ? -25.281 13.711 8.32 1 97.75 157 CYS B CA 1
ATOM 3093 C C . CYS B 1 157 ? -26.312 12.609 8.133 1 97.75 157 CYS B C 1
ATOM 3095 O O . CYS B 1 157 ? -26.047 11.445 8.406 1 97.75 157 CYS B O 1
ATOM 3097 N N . ARG B 1 158 ? -27.469 13 7.605 1 98.31 158 ARG B N 1
ATOM 3098 C CA . ARG B 1 158 ? -28.531 12.031 7.375 1 98.31 158 ARG B CA 1
ATOM 3099 C C . ARG B 1 158 ? -28.141 11.016 6.312 1 98.31 158 ARG B C 1
ATOM 3101 O O . ARG B 1 158 ? -28.422 9.828 6.445 1 98.31 158 ARG B O 1
ATOM 3108 N N . ALA B 1 159 ? -27.531 11.492 5.273 1 98.44 159 ALA B N 1
ATOM 3109 C CA . ALA B 1 159 ? -27.062 10.594 4.223 1 98.44 159 ALA B CA 1
ATOM 3110 C C . ALA B 1 159 ? -26.078 9.57 4.777 1 98.44 159 ALA B C 1
ATOM 3112 O O . ALA B 1 159 ? -26.156 8.383 4.461 1 98.44 159 ALA B O 1
ATOM 3113 N N . ARG B 1 160 ? -25.156 10.016 5.641 1 98.69 160 ARG B N 1
ATOM 3114 C CA . ARG B 1 160 ? -24.156 9.141 6.234 1 98.69 160 ARG B CA 1
ATOM 3115 C C . ARG B 1 160 ? -24.812 8.078 7.113 1 98.69 160 ARG B C 1
ATOM 3117 O O . ARG B 1 160 ? -24.438 6.906 7.055 1 98.69 160 ARG B O 1
ATOM 3124 N N . VAL B 1 161 ? -25.781 8.469 7.867 1 98.69 161 VAL B N 1
ATOM 3125 C CA . VAL B 1 161 ? -26.484 7.516 8.719 1 98.69 161 VAL B CA 1
ATOM 3126 C C . VAL B 1 161 ? -27.219 6.488 7.863 1 98.69 161 VAL B C 1
ATOM 3128 O O . VAL B 1 161 ? -27.219 5.297 8.172 1 98.69 161 VAL B O 1
ATOM 3131 N N . THR B 1 162 ? -27.875 6.961 6.816 1 98.81 162 THR B N 1
ATOM 3132 C CA . THR B 1 162 ? -28.594 6.066 5.926 1 98.81 162 THR B CA 1
ATOM 3133 C C . THR B 1 162 ? -27.656 5.055 5.281 1 98.81 162 THR B C 1
ATOM 3135 O O . THR B 1 162 ? -27.938 3.854 5.27 1 98.81 162 THR B O 1
ATOM 3138 N N . ILE B 1 163 ? -26.547 5.508 4.824 1 98.81 163 ILE B N 1
ATOM 3139 C CA . ILE B 1 163 ? -25.562 4.648 4.176 1 98.81 163 ILE B CA 1
ATOM 3140 C C . ILE B 1 163 ? -25 3.645 5.184 1 98.81 163 ILE B C 1
ATOM 3142 O O . ILE B 1 163 ? -24.891 2.453 4.887 1 98.81 163 ILE B O 1
ATOM 3146 N N . ALA B 1 164 ? -24.656 4.156 6.379 1 98.75 164 ALA B N 1
ATOM 3147 C CA . ALA B 1 164 ? -24.109 3.287 7.418 1 98.75 164 ALA B CA 1
ATOM 3148 C C . ALA B 1 164 ? -25.109 2.217 7.824 1 98.75 164 ALA B C 1
ATOM 3150 O O . ALA B 1 164 ? -24.75 1.06 8.039 1 98.75 164 ALA B O 1
ATOM 3151 N N . SER B 1 165 ? -26.375 2.607 7.914 1 98.75 165 SER B N 1
ATOM 3152 C CA . SER B 1 165 ? -27.422 1.654 8.25 1 98.75 165 SER B CA 1
ATOM 3153 C C . SER B 1 165 ? -27.578 0.599 7.164 1 98.75 165 SER B C 1
ATOM 3155 O O . SER B 1 165 ? -27.734 -0.589 7.461 1 98.75 165 SER B O 1
ATOM 3157 N N . LEU B 1 166 ? -27.562 1.046 5.949 1 98.75 166 LEU B N 1
ATOM 3158 C CA . LEU B 1 166 ? -27.656 0.119 4.828 1 98.75 166 LEU B CA 1
ATOM 3159 C C . LEU B 1 166 ? -26.516 -0.883 4.852 1 98.75 166 LEU B C 1
ATOM 3161 O O . LEU B 1 166 ? -26.734 -2.082 4.66 1 98.75 166 LEU B O 1
ATOM 3165 N N . ALA B 1 167 ? -25.312 -0.417 5.078 1 98.75 167 ALA B N 1
ATOM 3166 C CA . ALA B 1 167 ? -24.141 -1.288 5.145 1 98.75 167 ALA B CA 1
ATOM 3167 C C . ALA B 1 167 ? -24.266 -2.289 6.289 1 98.75 167 ALA B C 1
ATOM 3169 O O . ALA B 1 167 ? -24 -3.479 6.117 1 98.75 167 ALA B O 1
ATOM 3170 N N . ALA B 1 168 ? -24.688 -1.804 7.438 1 98.44 168 ALA B N 1
ATOM 3171 C CA . ALA B 1 168 ? -24.844 -2.67 8.602 1 98.44 168 ALA B CA 1
ATOM 3172 C C . ALA B 1 168 ? -25.906 -3.738 8.359 1 98.44 168 ALA B C 1
ATOM 3174 O O . ALA B 1 168 ? -25.703 -4.91 8.688 1 98.44 168 ALA B O 1
ATOM 3175 N N . LEU B 1 169 ? -26.984 -3.359 7.762 1 98.5 169 LEU B N 1
ATOM 3176 C CA . LEU B 1 169 ? -28.094 -4.277 7.504 1 98.5 169 LEU B CA 1
ATOM 3177 C C . LEU B 1 169 ? -27.703 -5.316 6.457 1 98.5 169 LEU B C 1
ATOM 3179 O O . LEU B 1 169 ? -28.141 -6.469 6.523 1 98.5 169 LEU B O 1
ATOM 3183 N N . ALA B 1 170 ? -26.891 -4.906 5.535 1 98.62 170 ALA B N 1
ATOM 3184 C CA . ALA B 1 170 ? -26.484 -5.812 4.469 1 98.62 170 ALA B CA 1
ATOM 3185 C C . ALA B 1 170 ? -25.359 -6.734 4.938 1 98.62 170 ALA B C 1
ATOM 3187 O O . ALA B 1 170 ? -25.172 -7.824 4.395 1 98.62 170 ALA B O 1
ATOM 3188 N N . PHE B 1 171 ? -24.594 -6.277 5.926 1 98.38 171 PHE B N 1
ATOM 3189 C CA . PHE B 1 171 ? -23.438 -7.043 6.395 1 98.38 171 PHE B CA 1
ATOM 3190 C C . PHE B 1 171 ? -23.891 -8.383 6.973 1 98.38 171 PHE B C 1
ATOM 3192 O O . PHE B 1 171 ? -23.281 -9.414 6.68 1 98.38 171 PHE B O 1
ATOM 3199 N N . PHE B 1 172 ? -24.922 -8.445 7.73 1 97.19 172 PHE B N 1
ATOM 3200 C CA . PHE B 1 172 ? -25.328 -9.648 8.453 1 97.19 172 PHE B CA 1
ATOM 3201 C C . PHE B 1 172 ? -25.75 -10.75 7.484 1 97.19 172 PHE B C 1
ATOM 3203 O O . PHE B 1 172 ? -25.234 -11.867 7.551 1 97.19 172 PHE B O 1
ATOM 3210 N N . PRO B 1 173 ? -26.594 -10.43 6.527 1 96.94 173 PRO B N 1
ATOM 3211 C CA . PRO B 1 173 ? -26.906 -11.508 5.582 1 96.94 173 PRO B CA 1
ATOM 3212 C C . PRO B 1 173 ? -25.703 -11.938 4.75 1 96.94 173 PRO B C 1
ATOM 3214 O O . PRO B 1 173 ? -25.609 -13.094 4.348 1 96.94 173 PRO B O 1
ATOM 3217 N N . THR B 1 174 ? -24.812 -11.016 4.41 1 96.5 174 THR B N 1
ATOM 3218 C CA . THR B 1 174 ? -23.594 -11.414 3.703 1 96.5 174 THR B CA 1
ATOM 3219 C C . THR B 1 174 ? -22.875 -12.531 4.449 1 96.5 174 THR B C 1
ATOM 3221 O O . THR B 1 174 ? -22.531 -13.562 3.863 1 96.5 174 THR B O 1
ATOM 3224 N N . VAL B 1 175 ? -22.734 -12.367 5.809 1 95.5 175 VAL B N 1
ATOM 3225 C CA . VAL B 1 175 ? -21.969 -13.305 6.621 1 95.5 175 VAL B CA 1
ATOM 3226 C C . VAL B 1 175 ? -22.797 -14.555 6.895 1 95.5 175 VAL B C 1
ATOM 3228 O O . VAL B 1 175 ? -22.328 -15.68 6.73 1 95.5 175 VAL B O 1
ATOM 3231 N N . ILE B 1 176 ? -24.047 -14.43 7.227 1 95.81 176 ILE B N 1
ATOM 3232 C CA . ILE B 1 176 ? -24.906 -15.539 7.594 1 95.81 176 ILE B CA 1
ATOM 3233 C C . ILE B 1 176 ? -25.109 -16.453 6.391 1 95.81 176 ILE B C 1
ATOM 3235 O O . ILE B 1 176 ? -24.953 -17.672 6.496 1 95.81 176 ILE B O 1
ATOM 3239 N N . CYS B 1 177 ? -25.438 -15.891 5.227 1 95 177 CYS B N 1
ATOM 3240 C CA . CYS B 1 177 ? -25.672 -16.703 4.039 1 95 177 CYS B CA 1
ATOM 3241 C C . CYS B 1 177 ? -24.375 -17.375 3.572 1 95 177 CYS B C 1
ATOM 3243 O O . CYS B 1 177 ? -24.391 -18.484 3.033 1 95 177 CYS B O 1
ATOM 3245 N N . ALA B 1 178 ? -23.297 -16.688 3.766 1 93.19 178 ALA B N 1
ATOM 3246 C CA . ALA B 1 178 ? -22.016 -17.266 3.373 1 93.19 178 ALA B CA 1
ATOM 3247 C C . ALA B 1 178 ? -21.734 -18.562 4.133 1 93.19 178 ALA B C 1
ATOM 3249 O O . ALA B 1 178 ? -21.078 -19.469 3.615 1 93.19 178 ALA B O 1
ATOM 3250 N N . PHE B 1 179 ? -22.234 -18.703 5.371 1 90.88 179 PHE B N 1
ATOM 3251 C CA . PHE B 1 179 ? -22.047 -19.906 6.176 1 90.88 179 PHE B CA 1
ATOM 3252 C C . PHE B 1 179 ? -22.734 -21.109 5.535 1 90.88 179 PHE B C 1
ATOM 3254 O O . PHE B 1 179 ? -22.297 -22.25 5.715 1 90.88 179 PHE B O 1
ATOM 3261 N N . PHE B 1 180 ? -23.688 -20.844 4.676 1 91.56 180 PHE B N 1
ATOM 3262 C CA . PHE B 1 180 ? -24.453 -21.922 4.074 1 91.56 180 PHE B CA 1
ATOM 3263 C C . PHE B 1 180 ? -23.953 -22.219 2.664 1 91.56 180 PHE B C 1
ATOM 3265 O O . PHE B 1 180 ? -24.453 -23.141 2.012 1 91.56 180 PHE B O 1
ATOM 3272 N N . VAL B 1 181 ? -23.062 -21.391 2.242 1 90 181 VAL B N 1
ATOM 3273 C CA . VAL B 1 181 ? -22.438 -21.656 0.954 1 90 181 VAL B CA 1
ATOM 3274 C C . VAL B 1 181 ? -21.297 -22.672 1.13 1 90 181 VAL B C 1
ATOM 3276 O O . VAL B 1 181 ? -20.312 -22.406 1.814 1 90 181 VAL B O 1
ATOM 3279 N N . LYS B 1 182 ? -21.359 -23.812 0.546 1 80.94 182 LYS B N 1
ATOM 3280 C CA . LYS B 1 182 ? -20.438 -24.922 0.778 1 80.94 182 LYS B CA 1
ATOM 3281 C C . LYS B 1 182 ? -19.406 -25.016 -0.34 1 80.94 182 LYS B C 1
ATOM 3283 O O . LYS B 1 182 ? -18.297 -25.516 -0.126 1 80.94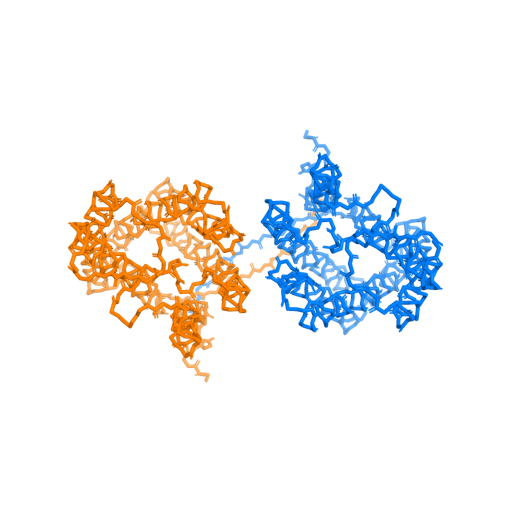 182 LYS B O 1
ATOM 3288 N N . GLN B 1 183 ? -19.781 -24.469 -1.494 1 78.06 183 GLN B N 1
ATOM 3289 C CA . GLN B 1 183 ? -18.891 -24.641 -2.635 1 78.06 183 GLN B CA 1
ATOM 3290 C C . GLN B 1 183 ? -18.016 -23.406 -2.836 1 78.06 183 GLN B C 1
ATOM 3292 O O . GLN B 1 183 ? -18.438 -22.281 -2.553 1 78.06 183 GLN B O 1
ATOM 3297 N N . THR B 1 184 ? -16.797 -23.641 -3.256 1 76.38 184 THR B N 1
ATOM 3298 C CA . THR B 1 184 ? -15.883 -22.531 -3.533 1 76.38 184 THR B CA 1
ATOM 3299 C C . THR B 1 184 ? -15.625 -22.406 -5.031 1 76.38 184 THR B C 1
ATOM 3301 O O . THR B 1 184 ? -14.672 -21.75 -5.449 1 76.38 184 THR B O 1
ATOM 3304 N N . THR B 1 185 ? -16.531 -22.969 -5.762 1 84.19 185 THR B N 1
ATOM 3305 C CA . THR B 1 185 ? -16.359 -22.906 -7.207 1 84.19 185 THR B CA 1
ATOM 3306 C C . THR B 1 185 ? -16.734 -21.531 -7.738 1 84.19 185 THR B C 1
ATOM 3308 O O . THR B 1 185 ? -17.594 -20.859 -7.172 1 84.19 185 THR B O 1
ATOM 3311 N N . LEU B 1 186 ? -16.156 -21.141 -8.828 1 88.5 186 LEU B N 1
ATOM 3312 C CA . LEU B 1 186 ? -16.359 -19.828 -9.414 1 88.5 186 LEU B CA 1
ATOM 3313 C C . LEU B 1 186 ? -17.594 -19.828 -10.312 1 88.5 186 LEU B C 1
ATOM 3315 O O . LEU B 1 186 ? -18.156 -18.766 -10.586 1 88.5 186 LEU B O 1
ATOM 3319 N N . HIS B 1 187 ? -17.984 -20.984 -10.828 1 89.94 187 HIS B N 1
ATOM 3320 C CA . HIS B 1 187 ? -19.203 -21.125 -11.602 1 89.94 187 HIS B CA 1
ATOM 3321 C C . HIS B 1 187 ? -20.266 -21.875 -10.812 1 89.94 187 HIS B C 1
ATOM 3323 O O . HIS B 1 187 ? -20.031 -22.984 -10.336 1 89.94 187 HIS B O 1
ATOM 3329 N N . ARG B 1 188 ? -21.375 -21.172 -10.734 1 89.19 188 ARG B N 1
ATOM 3330 C CA . ARG B 1 188 ? -22.438 -21.734 -9.914 1 89.19 188 ARG B CA 1
ATOM 3331 C C . ARG B 1 188 ? -23.594 -22.219 -10.781 1 89.19 188 ARG B C 1
ATOM 3333 O O . ARG B 1 188 ? -23.953 -21.578 -11.766 1 89.19 188 ARG B O 1
ATOM 3340 N N . ASP B 1 189 ? -24.172 -23.375 -10.359 1 87.25 189 ASP B N 1
ATOM 3341 C CA . ASP B 1 189 ? -25.375 -23.906 -10.992 1 87.25 189 ASP B CA 1
ATOM 3342 C C . ASP B 1 189 ? -26.625 -23.516 -10.203 1 87.25 189 ASP B C 1
ATOM 3344 O O . ASP B 1 189 ? -26.672 -23.703 -8.984 1 87.25 189 ASP B O 1
ATOM 3348 N N . LYS B 1 190 ? -27.625 -23.094 -10.828 1 87.94 190 LYS B N 1
ATOM 3349 C CA . LYS B 1 190 ? -28.859 -22.641 -10.203 1 87.94 190 LYS B CA 1
ATOM 3350 C C . LYS B 1 190 ? -29.562 -23.797 -9.477 1 87.94 190 LYS B C 1
ATOM 3352 O O . LYS B 1 190 ? -30.344 -23.562 -8.562 1 87.94 190 LYS B O 1
ATOM 3357 N N . GLY B 1 191 ? -29.219 -24.859 -9.883 1 88.06 191 GLY B N 1
ATOM 3358 C CA . GLY B 1 191 ? -29.828 -26.047 -9.297 1 88.06 191 GLY B CA 1
ATOM 3359 C C . GLY B 1 191 ? -29.156 -26.469 -8 1 88.06 191 GLY B C 1
ATOM 3360 O O . GLY B 1 191 ? -29.688 -27.328 -7.285 1 88.06 191 GLY B O 1
ATOM 3361 N N . ASP B 1 192 ? -28.109 -25.891 -7.703 1 89.44 192 ASP B N 1
ATOM 3362 C CA . ASP B 1 192 ? -27.406 -26.234 -6.477 1 89.44 192 ASP B CA 1
ATOM 3363 C C . ASP B 1 192 ? -28.203 -25.797 -5.246 1 89.44 192 ASP B C 1
ATOM 3365 O O . ASP B 1 192 ? -28.797 -24.7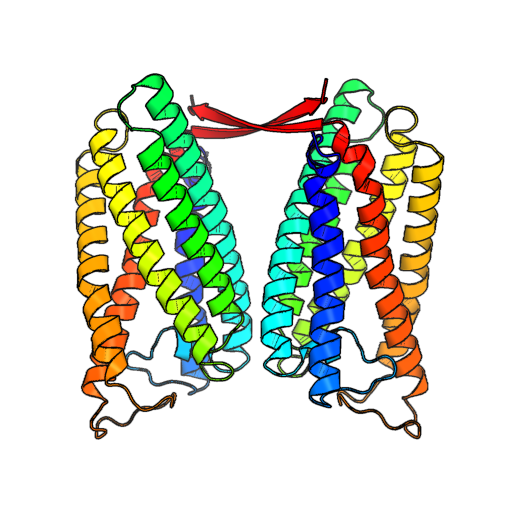34 -5.234 1 89.44 192 ASP B O 1
ATOM 3369 N N . GLN B 1 193 ? -28.172 -26.594 -4.234 1 88.75 193 GLN B N 1
ATOM 3370 C CA . GLN B 1 193 ? -28.953 -26.344 -3.02 1 88.75 193 GLN B CA 1
ATOM 3371 C C . GLN B 1 193 ? -28.5 -25.047 -2.344 1 88.75 193 GLN B C 1
ATOM 3373 O O . GLN B 1 193 ? -29.312 -24.359 -1.732 1 88.75 193 GLN B O 1
ATOM 3378 N N . ASP B 1 194 ? -27.25 -24.672 -2.461 1 92 194 ASP B N 1
ATOM 3379 C CA . ASP B 1 194 ? -26.75 -23.5 -1.744 1 92 194 ASP B CA 1
ATOM 3380 C C . ASP B 1 194 ? -26.734 -22.266 -2.646 1 92 194 ASP B C 1
ATOM 3382 O O . ASP B 1 194 ? -26.25 -21.203 -2.248 1 92 194 ASP B O 1
ATOM 3386 N N . TYR B 1 195 ? -27.281 -22.375 -3.807 1 92.44 195 TYR B N 1
ATOM 3387 C CA . TYR B 1 195 ? -27.25 -21.297 -4.789 1 92.44 195 TYR B CA 1
ATOM 3388 C C . TYR B 1 195 ? -27.969 -20.062 -4.273 1 92.44 195 TYR B C 1
ATOM 3390 O O . TYR B 1 195 ? -27.453 -18.953 -4.363 1 92.44 195 TYR B O 1
ATOM 3398 N N . PRO B 1 196 ? -29.188 -20.234 -3.695 1 92.88 196 PRO B N 1
ATOM 3399 C CA . PRO B 1 196 ? -29.844 -19.016 -3.197 1 92.88 196 PRO B CA 1
ATOM 3400 C C . PRO B 1 196 ? -29.047 -18.312 -2.104 1 92.88 196 PRO B C 1
ATOM 3402 O O . PRO B 1 196 ? -29.062 -17.094 -2.02 1 92.88 196 PRO B O 1
ATOM 3405 N N . PHE B 1 197 ? -28.375 -19.016 -1.294 1 94.75 197 PHE B N 1
ATOM 3406 C CA . PHE B 1 197 ? -27.547 -18.438 -0.25 1 94.75 197 PHE B CA 1
ATOM 3407 C C . PHE B 1 197 ? -26.359 -17.688 -0.856 1 94.75 197 PHE B C 1
ATOM 3409 O O . PHE B 1 197 ? -25.984 -16.609 -0.385 1 94.75 197 PHE B O 1
ATOM 3416 N N . HIS B 1 198 ? -25.812 -18.297 -1.875 1 94.38 198 HIS B N 1
ATOM 3417 C CA . HIS B 1 198 ? -24.719 -17.656 -2.582 1 94.38 198 HIS B CA 1
ATOM 3418 C C . HIS B 1 198 ? -25.141 -16.312 -3.16 1 94.38 198 HIS B C 1
ATOM 3420 O O . HIS B 1 198 ? -24.453 -15.305 -2.965 1 94.38 198 HIS B O 1
ATOM 3426 N N . VAL B 1 199 ? -26.266 -16.328 -3.818 1 94.56 199 VAL B N 1
ATOM 3427 C CA . VAL B 1 199 ? -26.734 -15.109 -4.484 1 94.56 199 VAL B CA 1
ATOM 3428 C C . VAL B 1 199 ? -27.047 -14.039 -3.447 1 94.56 199 VAL B C 1
ATOM 3430 O O . VAL B 1 199 ? -26.625 -12.883 -3.592 1 94.56 199 VAL B O 1
ATOM 3433 N N . ALA B 1 200 ? -27.703 -14.414 -2.42 1 95.62 200 ALA B N 1
ATOM 3434 C CA . ALA B 1 200 ? -28.047 -13.461 -1.363 1 95.62 200 ALA B CA 1
ATOM 3435 C C . ALA B 1 200 ? -26.797 -12.891 -0.709 1 95.62 200 ALA B C 1
ATOM 3437 O O . ALA B 1 200 ? -26.703 -11.68 -0.489 1 95.62 200 ALA B O 1
ATOM 3438 N N . SER B 1 201 ? -25.891 -13.719 -0.422 1 96.38 201 SER B N 1
ATOM 3439 C CA . SER B 1 201 ? -24.625 -13.297 0.195 1 96.38 201 SER B CA 1
ATOM 3440 C C . SER B 1 201 ? -23.859 -12.344 -0.718 1 96.38 201 SER B C 1
ATOM 3442 O O . SER B 1 201 ? -23.422 -11.281 -0.282 1 96.38 201 SER B O 1
ATOM 3444 N N . ALA B 1 202 ? -23.766 -12.719 -1.949 1 96.25 202 ALA B N 1
ATOM 3445 C CA . ALA B 1 202 ? -23 -11.93 -2.916 1 96.25 202 ALA B CA 1
ATOM 3446 C C . ALA B 1 202 ? -23.641 -10.562 -3.141 1 96.25 202 ALA B C 1
ATOM 3448 O O . ALA B 1 202 ? -22.953 -9.539 -3.143 1 96.25 202 ALA B O 1
ATOM 3449 N N . VAL B 1 203 ? -24.938 -10.562 -3.314 1 96.81 203 VAL B N 1
ATOM 3450 C CA . VAL B 1 203 ? -25.641 -9.305 -3.529 1 96.81 203 VAL B CA 1
ATOM 3451 C C . VAL B 1 203 ? -25.438 -8.383 -2.334 1 96.81 203 VAL B C 1
ATOM 3453 O O . VAL B 1 203 ? -25.125 -7.195 -2.504 1 96.81 203 VAL B O 1
ATOM 3456 N N . CYS B 1 204 ? -25.562 -8.883 -1.147 1 97.75 204 CYS B N 1
ATOM 3457 C CA . CYS B 1 204 ? -25.375 -8.094 0.066 1 97.75 204 CYS B CA 1
ATOM 3458 C C . CYS B 1 204 ? -23.922 -7.637 0.201 1 97.75 204 CYS B C 1
ATOM 3460 O O . CYS B 1 204 ? -23.672 -6.527 0.676 1 97.75 204 CYS B O 1
ATOM 3462 N N . GLU B 1 205 ? -23.062 -8.469 -0.179 1 97.69 205 GLU B N 1
ATOM 3463 C CA . GLU B 1 205 ? -21.656 -8.094 -0.189 1 97.69 205 GLU B CA 1
ATOM 3464 C C . GLU B 1 205 ? -21.422 -6.871 -1.065 1 97.69 205 GLU B C 1
ATOM 3466 O O . GLU B 1 205 ? -20.734 -5.926 -0.649 1 97.69 205 GLU B O 1
ATOM 3471 N N . TRP B 1 206 ? -21.953 -6.867 -2.234 1 97.44 206 TRP B N 1
ATOM 3472 C CA . TRP B 1 206 ? -21.828 -5.742 -3.156 1 97.44 206 TRP B CA 1
ATOM 3473 C C . TRP B 1 206 ? -22.469 -4.488 -2.572 1 97.44 206 TRP B C 1
ATOM 3475 O O . TRP B 1 206 ? -21.922 -3.385 -2.723 1 97.44 206 TRP B O 1
ATOM 3485 N N . ILE B 1 207 ? -23.547 -4.668 -1.937 1 98 207 ILE B N 1
ATOM 3486 C CA . ILE B 1 207 ? -24.234 -3.537 -1.32 1 98 207 ILE B CA 1
ATOM 3487 C C . ILE B 1 207 ? -23.344 -2.916 -0.246 1 98 207 ILE B C 1
ATOM 3489 O O . ILE B 1 207 ? -23.188 -1.694 -0.189 1 98 207 ILE B O 1
ATOM 3493 N N . VAL B 1 208 ? -22.734 -3.719 0.608 1 98.44 208 VAL B N 1
ATOM 3494 C CA . VAL B 1 208 ? -21.859 -3.205 1.656 1 98.44 208 VAL B CA 1
ATOM 3495 C C . VAL B 1 208 ? -20.672 -2.469 1.027 1 98.44 208 VAL B C 1
ATOM 3497 O O . VAL B 1 208 ? -20.359 -1.345 1.422 1 98.44 208 VAL B O 1
ATOM 3500 N N . ALA B 1 209 ? -20.078 -3.104 0.047 1 97.69 209 ALA B N 1
ATOM 3501 C CA . ALA B 1 209 ? -18.922 -2.516 -0.605 1 97.69 209 ALA B CA 1
ATOM 3502 C C . ALA B 1 209 ? -19.25 -1.159 -1.217 1 97.69 209 ALA B C 1
ATOM 3504 O O . ALA B 1 209 ? -18.516 -0.188 -1.032 1 97.69 209 ALA B O 1
ATOM 3505 N N . PHE B 1 210 ? -20.359 -1.033 -1.88 1 97.75 210 PHE B N 1
ATOM 3506 C CA . PHE B 1 210 ? -20.719 0.218 -2.539 1 97.75 210 PHE B CA 1
ATOM 3507 C C . PHE B 1 210 ? -21.203 1.244 -1.522 1 97.75 210 PHE B C 1
ATOM 3509 O O . PHE B 1 210 ? -21.141 2.449 -1.775 1 97.75 210 PHE B O 1
ATOM 3516 N N . SER B 1 211 ? -21.734 0.755 -0.42 1 98.62 211 SER B N 1
ATOM 3517 C CA . SER B 1 211 ? -22.031 1.687 0.661 1 98.62 211 SER B CA 1
ATOM 3518 C C . SER B 1 211 ? -20.781 2.398 1.147 1 98.62 211 SER B C 1
ATOM 3520 O O . SER B 1 211 ? -20.812 3.598 1.429 1 98.62 211 SER B O 1
ATOM 3522 N N . PHE B 1 212 ? -19.656 1.674 1.262 1 98.69 212 PHE B N 1
ATOM 3523 C CA . PHE B 1 212 ? -18.391 2.299 1.635 1 98.69 212 PHE B CA 1
ATOM 3524 C C . PHE B 1 212 ? -18.016 3.387 0.638 1 98.69 212 PHE B C 1
ATOM 3526 O O . PHE B 1 212 ? -17.625 4.488 1.031 1 98.69 212 PHE B O 1
ATOM 3533 N N . ILE B 1 213 ? -18.156 3.078 -0.637 1 98.38 213 ILE B N 1
ATOM 3534 C CA . ILE B 1 213 ? -17.812 4.016 -1.698 1 98.38 213 ILE B CA 1
ATOM 3535 C C . ILE B 1 213 ? -18.688 5.266 -1.59 1 98.38 213 ILE B C 1
ATOM 3537 O O . ILE B 1 213 ? -18.188 6.391 -1.632 1 98.38 213 ILE B O 1
ATOM 3541 N N . CYS B 1 214 ? -19.953 5.055 -1.436 1 98.31 214 CYS B N 1
ATOM 3542 C CA . CYS B 1 214 ? -20.891 6.168 -1.316 1 98.31 214 CYS B CA 1
ATOM 3543 C C . CYS B 1 214 ? -20.578 7.008 -0.084 1 98.31 214 CYS B C 1
ATOM 3545 O O . CYS B 1 214 ? -20.734 8.234 -0.105 1 98.31 214 CYS B O 1
ATOM 3547 N N . PHE B 1 215 ? -20.203 6.348 0.951 1 98.81 215 PHE B N 1
ATOM 3548 C CA . PHE B 1 215 ? -19.875 7.086 2.166 1 98.81 215 PHE B CA 1
ATOM 3549 C C . PHE B 1 215 ? -18.703 8.031 1.931 1 98.81 215 PHE B C 1
ATOM 3551 O O . PHE B 1 215 ? -18.75 9.195 2.344 1 98.81 215 PHE B O 1
ATOM 3558 N N . PHE B 1 216 ? -17.688 7.574 1.278 1 98.69 216 PHE B N 1
ATOM 3559 C CA . PHE B 1 216 ? -16.516 8.406 1.03 1 98.69 216 PHE B CA 1
ATOM 3560 C C . PHE B 1 216 ? -16.844 9.531 0.054 1 98.69 216 PHE B C 1
ATOM 3562 O O . PHE B 1 216 ? -16.172 10.57 0.047 1 98.69 216 PHE B O 1
ATOM 3569 N N . LEU B 1 217 ? -17.891 9.344 -0.784 1 97.81 217 LEU B N 1
ATOM 3570 C CA . LEU B 1 217 ? -18.375 10.438 -1.623 1 97.81 217 LEU B CA 1
ATOM 3571 C C . LEU B 1 217 ? -18.797 11.625 -0.772 1 97.81 217 LEU B C 1
ATOM 3573 O O . LEU B 1 217 ? -18.641 12.773 -1.178 1 97.81 217 LEU B O 1
ATOM 3577 N N . THR B 1 218 ? -19.281 11.383 0.369 1 98.12 218 THR B N 1
ATOM 3578 C CA . THR B 1 218 ? -19.781 12.445 1.239 1 98.12 218 THR B CA 1
ATOM 3579 C C . THR B 1 218 ? -18.625 13.273 1.799 1 98.12 218 THR B C 1
ATOM 3581 O O . THR B 1 218 ? -18.844 14.352 2.348 1 98.12 218 THR B O 1
ATOM 3584 N N . TYR B 1 219 ? -17.391 12.75 1.702 1 97.75 219 TYR B N 1
ATOM 3585 C CA . TYR B 1 219 ? -16.234 13.453 2.236 1 97.75 219 TYR B CA 1
ATOM 3586 C C . TYR B 1 219 ? -15.812 14.586 1.308 1 97.75 219 TYR B C 1
ATOM 3588 O O . TYR B 1 219 ? -15.086 15.492 1.718 1 97.75 219 TYR B O 1
ATOM 3596 N N . ILE B 1 220 ? -16.219 14.539 0.057 1 95.88 220 ILE B N 1
ATOM 3597 C CA . ILE B 1 220 ? -15.664 15.406 -0.979 1 95.88 220 ILE B CA 1
ATOM 3598 C C . ILE B 1 220 ? -15.891 16.875 -0.6 1 95.88 220 ILE B C 1
ATOM 3600 O O . ILE B 1 220 ? -14.961 17.672 -0.628 1 95.88 220 ILE B O 1
ATOM 3604 N N . ASP B 1 221 ? -17.047 17.25 -0.159 1 92.94 221 ASP B N 1
ATOM 3605 C CA . ASP B 1 221 ? -17.312 18.656 0.16 1 92.94 221 ASP B CA 1
ATOM 3606 C C . ASP B 1 221 ? -16.594 19.078 1.434 1 92.94 221 ASP B C 1
ATOM 3608 O O . ASP B 1 221 ? -16.109 20.203 1.53 1 92.94 221 ASP B O 1
ATOM 3612 N N . ASP B 1 222 ? -16.547 18.188 2.418 1 94.19 222 ASP B N 1
ATOM 3613 C CA . ASP B 1 222 ? -15.805 18.484 3.641 1 94.19 222 ASP B CA 1
ATOM 3614 C C . ASP B 1 222 ? -14.328 18.75 3.34 1 94.19 222 ASP B C 1
ATOM 3616 O O . ASP B 1 222 ? -13.703 19.594 3.977 1 94.19 222 ASP B O 1
ATOM 3620 N N . PHE B 1 223 ? -13.828 18.031 2.389 1 96.5 223 PHE B N 1
ATOM 3621 C CA . PHE B 1 223 ? -12.391 18.016 2.15 1 96.5 223 PHE B CA 1
ATOM 3622 C C . PHE B 1 223 ? -11.969 19.234 1.341 1 96.5 223 PHE B C 1
ATOM 3624 O O . PHE B 1 223 ? -10.773 19.484 1.146 1 96.5 223 PHE B O 1
ATOM 3631 N N . LYS B 1 224 ? -12.945 20.016 0.866 1 94.5 224 LYS B N 1
ATOM 3632 C CA . LYS B 1 224 ? -12.633 21.297 0.22 1 94.5 224 LYS B CA 1
ATOM 3633 C C . LYS B 1 224 ? -12.211 22.344 1.246 1 94.5 224 LYS B C 1
ATOM 3635 O O . LYS B 1 224 ? -11.641 23.375 0.888 1 94.5 224 LYS B O 1
ATOM 3640 N N . LEU B 1 225 ? -12.398 22.078 2.48 1 93.5 225 LEU B N 1
ATOM 3641 C CA . LEU B 1 225 ? -12.375 23.109 3.504 1 93.5 225 LEU B CA 1
ATOM 3642 C C . LEU B 1 225 ? -11.008 23.188 4.176 1 93.5 225 LEU B C 1
ATOM 3644 O O . LEU B 1 225 ? -10.75 24.109 4.961 1 93.5 225 LEU B O 1
ATOM 3648 N N . PHE B 1 226 ? -10.125 22.234 3.879 1 95.31 226 PHE B N 1
ATOM 3649 C CA . PHE B 1 226 ? -8.891 22.234 4.645 1 95.31 226 PHE B CA 1
ATOM 3650 C C . PHE B 1 226 ? -7.75 21.641 3.828 1 95.31 226 PHE B C 1
ATOM 3652 O O . PHE B 1 226 ? -7.98 21.031 2.781 1 95.31 226 PHE B O 1
ATOM 3659 N N . THR B 1 227 ? -6.539 21.844 4.254 1 96.25 227 THR B N 1
ATOM 3660 C CA . THR B 1 227 ? -5.316 21.25 3.725 1 96.25 227 THR B CA 1
ATOM 3661 C C . THR B 1 227 ? -4.43 20.75 4.859 1 96.25 227 THR B C 1
ATOM 3663 O O . THR B 1 227 ? -4.625 21.125 6.02 1 96.25 227 THR B O 1
ATOM 3666 N N . LEU B 1 228 ? -3.631 19.844 4.516 1 96 228 LEU B N 1
ATOM 3667 C CA . LEU B 1 228 ? -2.623 19.344 5.445 1 96 228 LEU B CA 1
ATOM 3668 C C . LEU B 1 228 ? -1.229 19.797 5.031 1 96 228 LEU B C 1
ATOM 3670 O O . LEU B 1 228 ? -0.886 19.766 3.846 1 96 228 LEU B O 1
ATOM 3674 N N . GLN B 1 229 ? -0.448 20.266 5.93 1 95.25 229 GLN B N 1
ATOM 3675 C CA . GLN B 1 229 ? 0.943 20.656 5.703 1 95.25 229 GLN B CA 1
ATOM 3676 C C . GLN B 1 229 ? 1.889 19.828 6.566 1 95.25 229 GLN B C 1
ATOM 3678 O O . GLN B 1 229 ? 1.609 19.578 7.738 1 95.25 229 GLN B O 1
ATOM 3683 N N . VAL B 1 230 ? 2.936 19.344 5.922 1 95.44 230 VAL B N 1
ATOM 3684 C CA . VAL B 1 230 ? 3.965 18.609 6.652 1 95.44 230 VAL B CA 1
ATOM 3685 C C . VAL B 1 230 ? 5.152 19.516 6.938 1 95.44 230 VAL B C 1
ATOM 3687 O O . VAL B 1 230 ? 5.766 20.062 6.012 1 95.44 230 VAL B O 1
ATOM 3690 N N . LYS B 1 231 ? 5.438 19.734 8.125 1 94.88 231 LYS B N 1
ATOM 3691 C CA . LYS B 1 231 ? 6.551 20.562 8.555 1 94.88 231 LYS B CA 1
ATOM 3692 C C . LYS B 1 231 ? 7.66 19.734 9.18 1 94.88 231 LYS B C 1
ATOM 3694 O O . LYS B 1 231 ? 7.391 18.797 9.938 1 94.88 231 LYS B O 1
ATOM 3699 N N . THR B 1 232 ? 8.875 20.047 8.859 1 95.94 232 THR B N 1
ATOM 3700 C CA . THR B 1 232 ? 10.047 19.375 9.414 1 95.94 232 THR B CA 1
ATOM 3701 C C . THR B 1 232 ? 10.609 20.156 10.594 1 95.94 232 THR B C 1
ATOM 3703 O O . THR B 1 232 ? 10.828 21.375 10.492 1 95.94 232 THR B O 1
ATOM 3706 N N . GLU B 1 233 ? 10.773 19.5 11.688 1 94.5 233 GLU B N 1
ATOM 3707 C CA . GLU B 1 233 ? 11.375 20.109 12.867 1 94.5 233 GLU B CA 1
ATOM 3708 C C . GLU B 1 233 ? 12.594 19.328 13.336 1 94.5 233 GLU B C 1
ATOM 3710 O O . GLU B 1 233 ? 12.555 18.094 13.406 1 94.5 233 GLU B O 1
ATOM 3715 N N . TYR B 1 234 ? 13.727 20.031 13.602 1 92.19 234 TYR B N 1
ATOM 3716 C CA . TYR B 1 234 ? 14.891 19.359 14.164 1 92.19 234 TYR B CA 1
ATOM 3717 C C . TYR B 1 234 ? 14.602 18.859 15.578 1 92.19 234 TYR B C 1
ATOM 3719 O O . TYR B 1 234 ? 13.859 19.5 16.328 1 92.19 234 TYR B O 1
ATOM 3727 N N . GLN B 1 235 ? 15.125 17.734 15.797 1 85.44 235 GLN B N 1
ATOM 3728 C CA . GLN B 1 235 ? 14.969 17.203 17.156 1 85.44 235 GLN B CA 1
ATOM 3729 C C . GLN B 1 235 ? 15.883 17.938 18.125 1 85.44 235 GLN B C 1
ATOM 3731 O O . GLN B 1 235 ? 17.062 18.156 17.844 1 85.44 235 GLN B O 1
ATOM 3736 N N . GLU B 1 236 ? 15.359 18.688 19.172 1 69.31 236 GLU B N 1
ATOM 3737 C CA . GLU B 1 236 ? 16.125 19.375 20.203 1 69.31 236 GLU B CA 1
ATOM 3738 C C . GLU B 1 236 ? 17 18.391 20.969 1 69.31 236 GLU B C 1
ATOM 3740 O O . GLU B 1 236 ? 16.641 17.234 21.156 1 69.31 236 GLU B O 1
#

Radius of gyration: 24.09 Å; Cα contacts (8 Å, |Δi|>4): 729; chains: 2; bounding box: 62×60×47 Å

pLDDT: mean 95.29, std 4.68, range [69.31, 98.94]

Sequence (472 aa):
MFWFMQGLCFLPAFLVIWSSSTFIISYLIAIFRHDVDLIFPYISDTGANPPESCIFGLMTFISACAGIVTIYARYKFVEKLSEDTGMVKPCVNKTALVFGLISCVAMCIVATFQETTVTVVHDMGALLFFVSGVLYIIVQSVISYQAYPFGSSVWVCRARVTIASLAALAFFPTVICAFFVKQTTLHRDKGDQDYPFHVASAVCEWIVAFSFICFFLTYIDDFKLFTLQVKTEYQEMFWFMQGLCFLPAFLVIWSSSTFIISYLIAIFRHDVDLIFPYISDTGANPPESCIFGLMTFISACAGIVTIYARYKFVEKLSEDTGMVKPCVNKTALVFGLISCVAMCIVATFQETTVTVVHDMGALLFFVSGVLYIIVQSVISYQAYPFGSSVWVCRARVTIASLAALAFFPTVICAFFVKQTTLHRDKGDQDYPFHVASAVCEWIVAFSFICFFLTYIDDFKLFTLQVKTEYQE

Organism: Lates calcarifer (NCBI:txid8187)

InterPro domains:
  IPR019402 CWH43-like, N-terminal domain [PF10277] (9-224)
  IPR050911 DRAM/TMEM150 Autophagy Modulator [PTHR21324] (4-232)

Solvent-accessible surface area (backbone atoms only — not comparable to full-atom values): 22803 Å² total; per-residue (Å²): 128,60,74,60,65,32,45,46,15,42,42,32,49,48,32,38,53,47,43,51,46,34,56,50,52,16,37,50,49,21,47,77,68,62,58,36,49,88,81,52,51,44,74,62,55,25,27,45,50,82,67,27,19,28,52,30,14,42,42,36,39,53,30,23,52,39,42,43,54,38,44,48,50,52,41,48,50,50,51,51,50,19,72,74,68,65,53,46,58,67,66,61,49,50,50,28,43,51,24,40,45,49,16,27,53,20,37,36,42,39,31,33,26,33,55,81,77,42,39,69,63,12,51,51,17,46,49,45,19,51,54,25,40,44,49,19,43,42,46,46,26,52,48,36,56,42,34,45,80,81,53,53,55,69,67,55,34,51,49,34,44,52,36,32,48,51,22,53,63,24,44,52,49,21,57,59,25,45,72,57,37,83,74,86,65,55,66,81,54,84,83,42,88,37,34,68,31,42,43,51,12,19,50,22,43,51,49,29,56,50,28,54,41,53,48,40,55,65,42,30,71,64,27,37,46,28,39,77,43,80,44,75,42,71,51,128,128,60,75,58,65,32,45,45,15,40,42,32,49,47,31,38,53,49,43,52,45,36,56,48,51,15,39,51,50,21,46,76,69,62,58,35,48,88,81,53,51,44,75,62,55,27,27,46,50,82,68,27,19,26,53,29,14,41,42,38,44,51,31,24,53,38,42,44,55,38,45,49,51,51,42,48,50,49,49,51,50,18,72,74,67,65,53,47,56,66,66,61,51,50,50,28,43,52,25,39,46,49,14,28,53,20,40,38,41,38,33,34,25,31,55,81,78,41,39,69,62,13,51,52,18,47,50,45,19,52,53,27,39,44,50,18,42,43,45,47,25,52,48,37,57,42,34,44,79,81,54,53,54,71,67,56,34,51,49,34,44,51,37,33,49,51,22,52,64,24,44,52,48,20,56,59,26,45,73,57,37,83,72,86,65,56,67,81,55,83,82,42,89,38,34,68,30,41,46,51,12,21,50,23,43,52,50,28,55,50,28,55,41,56,50,40,54,66,42,30,71,64,25,39,44,27,42,78,44,81,43,75,43,72,52,129